Protein 2QJW (pdb70)

Radius of gyration: 26.92 Å; Cα contacts (8 Å, |Δi|>4): 1545; chains: 4; bounding box: 75×63×56 Å

Secondary structure (DSSP, 8-state):
----EEEEE--TT--TTSHHHHHHHHHHHHTT-EEE----HHHHT-GGG-TT--HHHHHHHHHHHHHHHHTTS-EEEEESTHHHHHHHHHHTTS--SEEE--------SPPP---SS-EEEEEETT-SSS-HHHHHHHHHHHT-EEEEESS-TT-TT-HHHHHHHHHHHHHT-/----EEEEE--TTT-TT-HHHHHHHHHHHHHT-EEE----HHHHT-GGG-TT--HHHHHHHHHHHHHHHGGGS-EEEEESTHHHHHHHHHHTTS-EEEEE--------SPPP---SS-EEEEEETT-SSS-HHHHHHHHHHHT-EEEEESS-TT-TT-HHHHHHHHHHHHHT-/--EEEEE--TTT-TT-HHHHHHHHHHHHTT-EEE----HHHHT-GGG-TT--HHHHHHHHHHHHHHHHTTS-EEEEESTHHHHHHHHHTTTS--SEEE--------SPPP---SS-EEEEEETT-SSS-HHHHHHHHHHHT-EEEEESS-TT-TT-HHHHHHHHHHHHHT-/---EEEEE--TTT-TT-HHHHHHHHHHHHHT-EEE----HHHHT-GGG-TT--HHHHHHHHHHHHHHH---EEEESTHHHHHHHHHHTTS--SEEE--------SPPS---SS-EEEEEETT-SSS-HHHHHHHHHHTT-EEEEESS-TT-TT-HHHHHHHHHHHHHH-

Nearest PDB structures (foldseek):
  2qjw-assembly2_C  TM=1.003E+00  e=1.147E-34  Xanthomonas campestris pv. campestris
  2qjw-assembly2_D  TM=9.849E-01  e=3.988E-33  Xanthomonas campestris pv. campestris
  7ecb-assembly1_A  TM=6.207E-01  e=4.373E-05  uncultured bacterium
  7ec8-assembly2_B  TM=6.048E-01  e=5.610E-05  uncultured bacterium
  7qjp-assembly1_A  TM=6.109E-01  e=8.683E-04  Saccharopolyspora flava

Structure (mmCIF, N/CA/C/O backbone):
data_2QJW
#
_entry.id   2QJW
#
_cell.length_a   71.800
_cell.length_b   60.640
_cell.length_c   74.720
_cell.angle_alpha   90.000
_cell.angle_beta   94.570
_cell.angle_gamma   90.000
#
_symmetry.space_group_name_H-M   'P 1 21 1'
#
loop_
_entity.id
_entity.type
_entity.pdbx_description
1 polymer 'Uncharacterized protein XCC1541'
2 non-polymer 'CHLORIDE ION'
3 non-polymer 'L(+)-TARTARIC ACID'
4 non-polymer DI(HYDROXYETHYL)ETHER
5 non-polymer 'HEXAETHYLENE GLYCOL'
6 water water
#
loop_
_atom_site.group_PDB
_atom_site.id
_atom_site.type_symbol
_atom_site.label_atom_id
_atom_site.label_alt_id
_atom_site.label_comp_id
_atom_site.label_asym_id
_atom_site.label_entity_id
_atom_site.label_seq_id
_atom_site.pdbx_PDB_ins_code
_atom_site.Cartn_x
_atom_site.Cartn_y
_atom_site.Cartn_z
_atom_site.occupancy
_atom_site.B_iso_or_equiv
_atom_site.auth_seq_id
_atom_site.auth_comp_id
_atom_site.auth_asym_id
_atom_site.auth_atom_id
_atom_site.pdbx_PDB_model_num
ATOM 1 N N . GLY A 1 1 ? -6.258 5.809 -6.793 1.00 21.54 0 GLY A N 1
ATOM 2 C CA . GLY A 1 1 ? -6.515 5.047 -5.516 1.00 22.65 0 GLY A CA 1
ATOM 3 C C . GLY A 1 1 ? -5.259 4.337 -5.061 1.00 19.93 0 GLY A C 1
ATOM 4 O O . GLY A 1 1 ? -4.159 4.698 -5.467 1.00 23.14 0 GLY A O 1
ATOM 21 N N . SER A 1 3 ? -4.315 1.333 -5.808 1.00 18.39 2 SER A N 1
ATOM 22 C CA . SER A 1 3 ? -3.722 0.609 -6.940 1.00 18.24 2 SER A CA 1
ATOM 23 C C . SER A 1 3 ? -2.834 1.488 -7.770 1.00 17.08 2 SER A C 1
ATOM 24 O O . SER A 1 3 ? -3.182 2.624 -8.057 1.00 16.94 2 SER A O 1
ATOM 27 N N . ARG A 1 4 ? -1.723 0.930 -8.195 1.00 14.73 3 ARG A N 1
ATOM 28 C CA . ARG A 1 4 ? -0.791 1.653 -9.055 1.00 13.97 3 ARG A CA 1
ATOM 29 C C . ARG A 1 4 ? -1.459 2.072 -10.380 1.00 17.47 3 ARG A C 1
ATOM 30 O O . ARG A 1 4 ? -1.019 3.018 -11.025 1.00 17.65 3 ARG A O 1
ATOM 38 N N . GLY A 1 5 ? -2.444 1.317 -10.823 1.00 17.14 4 GLY A N 1
ATOM 39 C CA . GLY A 1 5 ? -3.217 1.753 -11.996 1.00 15.33 4 GLY A CA 1
ATOM 40 C C . GLY A 1 5 ? -3.801 0.644 -12.790 1.00 14.01 4 GLY A C 1
ATOM 41 O O . GLY A 1 5 ? -3.668 -0.505 -12.417 1.00 12.34 4 GLY A O 1
ATOM 42 N N . HIS A 1 6 ? -4.419 1.053 -13.900 1.00 13.54 5 HIS A N 1
ATOM 43 C CA . HIS A 1 6 ? -5.209 0.188 -14.760 1.00 12.57 5 HIS A CA 1
ATOM 44 C C . HIS A 1 6 ? -4.765 0.268 -16.216 1.00 12.90 5 HIS A C 1
ATOM 45 O O . HIS A 1 6 ? -4.533 1.360 -16.728 1.00 14.28 5 HIS A O 1
ATOM 52 N N . CYS A 1 7 ? -4.678 -0.896 -16.857 1.00 11.96 6 CYS A N 1
ATOM 53 C CA . CYS A 1 7 ? -4.336 -0.984 -18.295 1.00 11.26 6 CYS A CA 1
ATOM 54 C C . CYS A 1 7 ? -5.559 -1.368 -19.120 1.00 11.15 6 CYS A C 1
ATOM 55 O O . CYS A 1 7 ? -6.289 -2.282 -18.753 1.00 11.77 6 CYS A O 1
ATOM 58 N N . ILE A 1 8 ? -5.823 -0.596 -20.173 1.00 10.18 7 ILE A N 1
ATOM 59 C CA . ILE A 1 8 ? -6.899 -0.930 -21.125 1.00 11.11 7 ILE A CA 1
ATOM 60 C C . ILE A 1 8 ? -6.212 -1.367 -22.388 1.00 11.45 7 ILE A C 1
ATOM 61 O O . ILE A 1 8 ? -5.436 -0.618 -22.943 1.00 10.42 7 ILE A O 1
ATOM 66 N N . LEU A 1 9 ? -6.429 -2.618 -22.811 1.00 11.45 8 LEU A N 1
ATOM 67 C CA . LEU A 1 9 ? -5.706 -3.284 -23.906 1.00 10.33 8 LEU A CA 1
ATOM 68 C C . LEU A 1 9 ? -6.673 -3.492 -25.061 1.00 12.30 8 LEU A C 1
ATOM 69 O O . LEU A 1 9 ? -7.636 -4.255 -24.907 1.00 11.03 8 LEU A O 1
ATOM 74 N N . ALA A 1 10 ? -6.471 -2.810 -26.198 1.00 9.45 9 ALA A N 1
ATOM 75 C CA . ALA A 1 10 ? -7.424 -2.816 -27.321 1.00 9.11 9 ALA A CA 1
ATOM 76 C C . ALA A 1 10 ? -6.974 -3.663 -28.489 1.00 12.29 9 ALA A C 1
ATOM 77 O O . ALA A 1 10 ? -5.950 -3.382 -29.114 1.00 10.55 9 ALA A O 1
ATOM 79 N N . HIS A 1 11 ? -7.759 -4.684 -28.755 1.00 10.51 10 HIS A N 1
ATOM 80 C CA . HIS A 1 11 ? -7.491 -5.600 -29.853 1.00 11.01 10 HIS A CA 1
ATOM 81 C C . HIS A 1 11 ? -7.638 -4.987 -31.231 1.00 11.51 10 HIS A C 1
ATOM 82 O O . HIS A 1 11 ? -8.293 -3.976 -31.407 1.00 11.91 10 HIS A O 1
ATOM 89 N N . GLY A 1 12 ? -6.974 -5.610 -32.222 1.00 13.77 11 GLY A N 1
ATOM 90 C CA . GLY A 1 12 ? -7.012 -5.141 -33.589 1.00 14.43 11 GLY A CA 1
ATOM 91 C C . GLY A 1 12 ? -8.292 -5.515 -34.327 1.00 15.69 11 GLY A C 1
ATOM 92 O O . GLY A 1 12 ? -9.157 -6.233 -33.808 1.00 13.87 11 GLY A O 1
ATOM 93 N N . PHE A 1 13 ? -8.343 -5.079 -35.575 1.00 14.26 12 PHE A N 1
ATOM 94 C CA . PHE A 1 13 ? -9.495 -5.287 -36.426 1.00 15.70 12 PHE A CA 1
ATOM 95 C C . PHE A 1 13 ? -9.735 -6.769 -36.672 1.00 16.96 12 PHE A C 1
ATOM 96 O O . PHE A 1 13 ? -8.812 -7.534 -36.967 1.00 22.26 12 PHE A O 1
ATOM 104 N N . GLU A 1 14 ? -10.976 -7.195 -36.495 1.00 23.35 13 GLU A N 1
ATOM 105 C CA . GLU A 1 14 ? -11.403 -8.594 -36.694 1.00 28.59 13 GLU A CA 1
ATOM 106 C C . GLU A 1 14 ? -10.673 -9.556 -35.773 1.00 28.89 13 GLU A C 1
ATOM 107 O O . GLU A 1 14 ? -10.606 -10.741 -36.047 1.00 30.71 13 GLU A O 1
ATOM 113 N N . SER A 1 15 ? -10.107 -9.045 -34.684 1.00 24.73 14 SER A N 1
ATOM 114 C CA . SER A 1 15 ? -9.467 -9.875 -33.765 1.00 21.78 14 SER A CA 1
ATOM 115 C C . SER A 1 15 ? -10.544 -9.902 -32.701 1.00 23.65 14 SER A C 1
ATOM 116 O O . SER A 1 15 ? -11.755 -9.807 -32.999 1.00 29.54 14 SER A O 1
ATOM 119 N N . GLY A 1 16 ? -10.191 -10.043 -31.458 1.00 21.47 15 GLY A N 1
ATOM 120 C CA . GLY A 1 16 ? -11.183 -10.006 -30.387 1.00 17.73 15 GLY A CA 1
ATOM 121 C C . GLY A 1 16 ? -10.407 -9.921 -29.106 1.00 15.64 15 GLY A C 1
ATOM 122 O O . GLY A 1 16 ? -9.191 -9.955 -29.120 1.00 15.62 15 GLY A O 1
ATOM 123 N N . PRO A 1 17 ? -11.115 -9.801 -27.981 1.00 14.04 16 PRO A N 1
ATOM 124 C CA . PRO A 1 17 ? -10.432 -9.634 -26.685 1.00 16.36 16 PRO A CA 1
ATOM 125 C C . PRO A 1 17 ? -9.595 -10.833 -26.195 1.00 17.09 16 PRO A C 1
ATOM 126 O O . PRO A 1 17 ? -8.790 -10.685 -25.280 1.00 19.26 16 PRO A O 1
ATOM 130 N N . ASP A 1 18 ? -9.751 -12.001 -26.831 1.00 13.74 17 ASP A N 1
ATOM 131 C CA . ASP A 1 18 ? -8.979 -13.185 -26.461 1.00 18.31 17 ASP A CA 1
ATOM 132 C C . ASP A 1 18 ? -7.832 -13.488 -27.404 1.00 15.89 17 ASP A C 1
ATOM 133 O O . ASP A 1 18 ? -7.192 -14.508 -27.265 1.00 20.08 17 ASP A O 1
ATOM 138 N N . ALA A 1 19 ? -7.553 -12.575 -28.307 1.00 16.45 18 ALA A N 1
ATOM 139 C CA . ALA A 1 19 ? -6.473 -12.693 -29.257 1.00 17.54 18 ALA A CA 1
ATOM 140 C C . ALA A 1 19 ? -5.137 -12.778 -28.514 1.00 20.31 18 ALA A C 1
ATOM 141 O O . ALA A 1 19 ? -4.942 -12.264 -27.384 1.00 17.17 18 ALA A O 1
ATOM 143 N N . LEU A 1 20 ? -4.196 -13.413 -29.179 1.00 22.04 19 LEU A N 1
ATOM 144 C CA . LEU A 1 20 ? -2.895 -13.672 -28.603 1.00 22.51 19 LEU A CA 1
ATOM 145 C C . LEU A 1 20 ? -2.164 -12.470 -28.021 1.00 17.58 19 LEU A C 1
ATOM 146 O O . LEU A 1 20 ? -1.718 -12.528 -26.872 1.00 16.25 19 LEU A O 1
ATOM 148 N N . LYS A 1 21 ? -2.036 -11.384 -28.776 1.00 17.64 20 LYS A N 1
ATOM 149 C CA . LYS A 1 21 ? -1.168 -10.300 -28.288 1.00 17.32 20 LYS A CA 1
ATOM 150 C C . LYS A 1 21 ? -1.794 -9.528 -27.113 1.00 15.51 20 LYS A C 1
ATOM 151 O O . LYS A 1 21 ? -1.088 -9.240 -26.159 1.00 16.03 20 LYS A O 1
ATOM 157 N N . VAL A 1 22 ? -3.090 -9.209 -27.165 1.00 18.02 21 VAL A N 1
ATOM 158 C CA . VAL A 1 22 ? -3.718 -8.529 -26.024 1.00 17.34 21 VAL A CA 1
ATOM 159 C C . VAL A 1 22 ? -3.781 -9.429 -24.797 1.00 16.46 21 VAL A C 1
ATOM 160 O O . VAL A 1 22 ? -3.633 -8.932 -23.696 1.00 15.94 21 VAL A O 1
ATOM 164 N N . THR A 1 23 ? -3.955 -10.751 -24.971 1.00 15.44 22 THR A N 1
ATOM 165 C CA . THR A 1 23 ? -3.963 -11.658 -23.890 1.00 15.26 22 THR A CA 1
ATOM 166 C C . THR A 1 23 ? -2.579 -11.662 -23.241 1.00 15.30 22 THR A C 1
ATOM 167 O O . THR A 1 23 ? -2.441 -11.643 -22.026 1.00 14.84 22 THR A O 1
ATOM 171 N N . ALA A 1 24 ? -1.545 -11.660 -24.040 1.00 13.20 23 ALA A N 1
ATOM 172 C CA . ALA A 1 24 ? -0.179 -11.592 -23.526 1.00 14.69 23 ALA A CA 1
ATOM 173 C C . ALA A 1 24 ? 0.057 -10.314 -22.753 1.00 13.70 23 ALA A C 1
ATOM 174 O O . ALA A 1 24 ? 0.692 -10.333 -21.702 1.00 14.01 23 ALA A O 1
ATOM 176 N N . LEU A 1 25 ? -0.448 -9.202 -23.252 1.00 11.70 24 LEU A N 1
ATOM 177 C CA . LEU A 1 25 ? -0.269 -7.946 -22.548 1.00 11.22 24 LEU A CA 1
ATOM 178 C C . LEU A 1 25 ? -1.052 -7.950 -21.228 1.00 12.82 24 LEU A C 1
ATOM 179 O O . LEU A 1 25 ? -0.585 -7.363 -20.255 1.00 12.34 24 LEU A O 1
ATOM 184 N N . ALA A 1 26 ? -2.209 -8.573 -21.184 1.00 10.37 25 ALA A N 1
ATOM 185 C CA . ALA A 1 26 ? -2.975 -8.711 -19.932 1.00 11.34 25 ALA A CA 1
ATOM 186 C C . ALA A 1 26 ? -2.180 -9.531 -18.910 1.00 12.95 25 ALA A C 1
ATOM 187 O O . ALA A 1 26 ? -2.210 -9.230 -17.712 1.00 12.99 25 ALA A O 1
ATOM 189 N N . GLU A 1 27 ? -1.500 -10.557 -19.346 1.00 12.70 26 GLU A N 1
ATOM 190 C CA . GLU A 1 27 ? -0.675 -11.351 -18.444 1.00 15.70 26 GLU A CA 1
ATOM 191 C C . GLU A 1 27 ? 0.462 -10.478 -17.916 1.00 16.04 26 GLU A C 1
ATOM 192 O O . GLU A 1 27 ? 0.810 -10.575 -16.748 1.00 15.38 26 GLU A O 1
ATOM 195 N N . VAL A 1 28 ? 1.035 -9.583 -18.722 1.00 13.33 27 VAL A N 1
ATOM 196 C CA . VAL A 1 28 ? 2.088 -8.699 -18.225 1.00 11.66 27 VAL A CA 1
ATOM 197 C C . VAL A 1 28 ? 1.515 -7.777 -17.204 1.00 12.00 27 VAL A C 1
ATOM 198 O O . VAL A 1 28 ? 2.102 -7.610 -16.114 1.00 11.74 27 VAL A O 1
ATOM 202 N N . ALA A 1 29 ? 0.389 -7.137 -17.489 1.00 9.77 28 ALA A N 1
ATOM 203 C CA . ALA A 1 29 ? -0.253 -6.242 -16.538 1.00 10.70 28 ALA A CA 1
ATOM 204 C C . ALA A 1 29 ? -0.481 -7.026 -15.231 1.00 12.70 28 ALA A C 1
ATOM 205 O O . ALA A 1 29 ? -0.128 -6.530 -14.158 1.00 13.10 28 ALA A O 1
ATOM 207 N N . GLU A 1 30 ? -1.051 -8.228 -15.333 1.00 13.42 29 GLU A N 1
ATOM 208 C CA . GLU A 1 30 ? -1.281 -9.049 -14.117 1.00 14.42 29 GLU A CA 1
ATOM 209 C C . GLU A 1 30 ? -0.043 -9.268 -13.305 1.00 15.79 29 GLU A C 1
ATOM 210 O O . GLU A 1 30 ? -0.046 -9.042 -12.090 1.00 15.64 29 GLU A O 1
ATOM 216 N N . ARG A 1 31 ? 1.033 -9.687 -13.937 1.00 13.66 30 ARG A N 1
ATOM 217 C CA . ARG A 1 31 ? 2.274 -10.038 -13.259 1.00 15.64 30 ARG A CA 1
ATOM 218 C C . ARG A 1 31 ? 2.983 -8.835 -12.667 1.00 15.94 30 ARG A C 1
ATOM 219 O O . ARG A 1 31 ? 3.805 -8.984 -11.732 1.00 17.66 30 ARG A O 1
ATOM 223 N N A LEU A 1 32 ? 2.709 -7.647 -13.210 0.50 15.42 31 LEU A N 1
ATOM 224 N N B LEU A 1 32 ? 2.708 -7.646 -13.195 0.50 15.06 31 LEU A N 1
ATOM 225 C CA A LEU A 1 32 ? 3.286 -6.385 -12.741 0.50 15.02 31 LEU A CA 1
ATOM 226 C CA B LEU A 1 32 ? 3.308 -6.417 -12.705 0.50 14.47 31 LEU A CA 1
ATOM 227 C C A LEU A 1 32 ? 2.376 -5.616 -11.750 0.50 15.67 31 LEU A C 1
ATOM 228 C C B LEU A 1 32 ? 2.425 -5.672 -11.690 0.50 15.27 31 LEU A C 1
ATOM 229 O O A LEU A 1 32 ? 2.671 -4.498 -11.346 0.50 15.88 31 LEU A O 1
ATOM 230 O O B LEU A 1 32 ? 2.805 -4.628 -11.194 0.50 15.90 31 LEU A O 1
ATOM 239 N N . GLY A 1 33 ? 1.252 -6.204 -11.382 1.00 13.88 32 GLY A N 1
ATOM 240 C CA . GLY A 1 33 ? 0.378 -5.609 -10.386 1.00 15.25 32 GLY A CA 1
ATOM 241 C C . GLY A 1 33 ? -0.570 -4.522 -10.802 1.00 15.01 32 GLY A C 1
ATOM 242 O O . GLY A 1 33 ? -1.153 -3.848 -9.971 1.00 16.08 32 GLY A O 1
ATOM 243 N N . TRP A 1 34 ? -0.763 -4.374 -12.117 1.00 13.16 33 TRP A N 1
ATOM 244 C CA . TRP A 1 34 ? -1.713 -3.469 -12.653 1.00 12.50 33 TRP A CA 1
ATOM 245 C C . TRP A 1 34 ? -3.041 -4.204 -12.857 1.00 12.12 33 TRP A C 1
ATOM 246 O O . TRP A 1 34 ? -3.029 -5.421 -13.167 1.00 14.97 33 TRP A O 1
ATOM 257 N N . THR A 1 35 ? -4.162 -3.511 -12.707 1.00 12.45 34 THR A N 1
ATOM 258 C CA . THR A 1 35 ? -5.404 -4.120 -13.099 1.00 12.42 34 THR A CA 1
ATOM 259 C C . THR A 1 35 ? -5.505 -3.948 -14.649 1.00 12.34 34 THR A C 1
ATOM 260 O O . THR A 1 35 ? -4.767 -3.179 -15.248 1.00 13.08 34 THR A O 1
ATOM 264 N N . HIS A 1 36 ? -6.419 -4.658 -15.265 1.00 12.33 35 HIS A N 1
ATOM 265 C CA . HIS A 1 36 ? -6.485 -4.666 -16.739 1.00 11.42 35 HIS A CA 1
ATOM 266 C C . HIS A 1 36 ? -7.818 -5.120 -17.247 1.00 12.60 35 HIS A C 1
ATOM 267 O O . HIS A 1 36 ? -8.557 -5.834 -16.552 1.00 13.35 35 HIS A O 1
ATOM 274 N N . GLU A 1 37 ? -8.130 -4.671 -18.465 1.00 11.39 36 GLU A N 1
ATOM 275 C CA . GLU A 1 37 ? -9.317 -5.107 -19.168 1.00 12.52 36 GLU A CA 1
ATOM 276 C C . GLU A 1 37 ? -9.048 -5.073 -20.664 1.00 12.90 36 GLU A C 1
ATOM 277 O O . GLU A 1 37 ? -8.253 -4.293 -21.135 1.00 12.06 36 GLU A O 1
ATOM 283 N N . ARG A 1 38 ? -9.757 -5.949 -21.393 1.00 12.73 37 ARG A N 1
ATOM 284 C CA . ARG A 1 38 ? -9.664 -6.098 -22.835 1.00 10.83 37 ARG A CA 1
ATOM 285 C C . ARG A 1 38 ? -11.069 -5.916 -23.415 1.00 12.43 37 ARG A C 1
ATOM 286 O O . ARG A 1 38 ? -11.857 -6.894 -23.439 1.00 12.02 37 ARG A O 1
ATOM 294 N N . PRO A 1 39 ? -11.410 -4.682 -23.790 1.00 11.17 38 PRO A N 1
ATOM 295 C CA . PRO A 1 39 ? -12.775 -4.478 -24.279 1.00 10.68 38 PRO A CA 1
ATOM 296 C C . PRO A 1 39 ? -13.033 -5.227 -25.602 1.00 10.52 38 PRO A C 1
ATOM 297 O O . PRO A 1 39 ? -12.126 -5.398 -26.397 1.00 12.69 38 PRO A O 1
ATOM 301 N N . ASP A 1 40 ? -14.273 -5.580 -25.813 1.00 11.17 39 ASP A N 1
ATOM 302 C CA . ASP A 1 40 ? -14.673 -6.287 -27.030 1.00 12.18 39 ASP A CA 1
ATOM 303 C C . ASP A 1 40 ? -15.212 -5.284 -28.007 1.00 15.10 39 ASP A C 1
ATOM 304 O O . ASP A 1 40 ? -16.197 -4.584 -27.758 1.00 14.93 39 ASP A O 1
ATOM 309 N N . PHE A 1 41 ? -14.531 -5.153 -29.138 1.00 13.23 40 PHE A N 1
ATOM 310 C CA . PHE A 1 41 ? -14.957 -4.284 -30.195 1.00 11.10 40 PHE A CA 1
ATOM 311 C C . PHE A 1 41 ? -15.454 -5.069 -31.431 1.00 11.45 40 PHE A C 1
ATOM 312 O O . PHE A 1 41 ? -15.581 -4.445 -32.503 1.00 15.08 40 PHE A O 1
ATOM 320 N N . THR A 1 42 ? -15.717 -6.344 -31.298 1.00 12.71 41 THR A N 1
ATOM 321 C CA . THR A 1 42 ? -16.002 -7.174 -32.465 1.00 14.19 41 THR A CA 1
ATOM 322 C C . THR A 1 42 ? -17.294 -6.735 -33.165 1.00 15.11 41 THR A C 1
ATOM 323 O O . THR A 1 42 ? -17.391 -6.842 -34.382 1.00 16.94 41 THR A O 1
ATOM 327 N N . ASP A 1 43 ? -18.264 -6.211 -32.428 1.00 14.53 42 ASP A N 1
ATOM 328 C CA . ASP A 1 43 ? -19.513 -5.753 -33.058 1.00 14.24 42 ASP A CA 1
ATOM 329 C C . ASP A 1 43 ? -19.270 -4.595 -33.961 1.00 18.67 42 ASP A C 1
ATOM 330 O O . ASP A 1 43 ? -19.816 -4.511 -35.054 1.00 17.38 42 ASP A O 1
ATOM 335 N N . LEU A 1 44 ? -18.410 -3.695 -33.525 1.00 14.91 43 LEU A N 1
ATOM 336 C CA . LEU A 1 44 ? -18.102 -2.472 -34.237 1.00 14.20 43 LEU A CA 1
ATOM 337 C C . LEU A 1 44 ? -17.318 -2.779 -35.493 1.00 16.06 43 LEU A C 1
ATOM 338 O O . LEU A 1 44 ? -17.594 -2.250 -36.602 1.00 15.96 43 LEU A O 1
ATOM 343 N N . ASP A 1 45 ? -16.393 -3.687 -35.359 1.00 17.13 44 ASP A N 1
ATOM 344 C CA . ASP A 1 45 ? -15.525 -4.048 -36.516 1.00 17.16 44 ASP A CA 1
ATOM 345 C C . ASP A 1 45 ? -16.320 -4.674 -37.656 1.00 20.70 44 ASP A C 1
ATOM 346 O O . ASP A 1 45 ? -15.966 -4.449 -38.838 1.00 18.28 44 ASP A O 1
ATOM 351 N N . ALA A 1 46 ? -17.388 -5.400 -37.300 1.00 19.93 45 ALA A N 1
ATOM 352 C CA . ALA A 1 46 ? -18.279 -6.039 -38.271 1.00 19.42 45 ALA A CA 1
ATOM 353 C C . ALA A 1 46 ? -19.179 -5.036 -38.999 1.00 18.65 45 ALA A C 1
ATOM 354 O O . ALA A 1 46 ? -19.822 -5.422 -39.976 1.00 27.84 45 ALA A O 1
ATOM 356 N N . ARG A 1 47 ? -19.174 -3.770 -38.655 1.00 19.69 46 ARG A N 1
ATOM 357 C CA . ARG A 1 47 ? -20.074 -2.803 -39.305 1.00 18.38 46 ARG A CA 1
ATOM 358 C C . ARG A 1 47 ? -19.458 -2.112 -40.549 1.00 15.99 46 ARG A C 1
ATOM 359 O O . ARG A 1 47 ? -19.195 -0.914 -40.610 1.00 20.22 46 ARG A O 1
ATOM 367 N N . ARG A 1 48 ? -19.350 -2.922 -41.547 1.00 20.54 47 ARG A N 1
ATOM 368 C CA . ARG A 1 48 ? -18.875 -2.513 -42.900 1.00 24.30 47 ARG A CA 1
ATOM 369 C C . ARG A 1 48 ? -19.566 -1.326 -43.540 1.00 24.41 47 ARG A C 1
ATOM 370 O O . ARG A 1 48 ? -18.945 -0.594 -44.331 1.00 25.88 47 ARG A O 1
ATOM 373 N N . ASP A 1 49 ? -20.835 -1.140 -43.184 1.00 19.35 48 ASP A N 1
ATOM 374 C CA . ASP A 1 49 ? -21.640 -0.030 -43.642 1.00 25.15 48 ASP A CA 1
ATOM 375 C C . ASP A 1 49 ? -21.058 1.278 -43.201 1.00 22.18 48 ASP A C 1
ATOM 376 O O . ASP A 1 49 ? -21.346 2.304 -43.813 1.00 25.36 48 ASP A O 1
ATOM 381 N N . LEU A 1 50 ? -20.244 1.256 -42.141 1.00 23.61 49 LEU A N 1
ATOM 382 C CA . LEU A 1 50 ? -19.667 2.502 -41.654 1.00 20.83 49 LEU A CA 1
ATOM 383 C C . LEU A 1 50 ? -18.210 2.710 -42.063 1.00 20.37 49 LEU A C 1
ATOM 384 O O . LEU A 1 50 ? -17.576 3.701 -41.668 1.00 21.13 49 LEU A O 1
ATOM 389 N N . GLY A 1 51 ? -17.704 1.839 -42.924 1.00 20.28 50 GLY A N 1
ATOM 390 C CA . GLY A 1 51 ? -16.347 1.968 -43.389 1.00 21.79 50 GLY A CA 1
ATOM 391 C C . GLY A 1 51 ? -15.687 0.616 -43.524 1.00 20.29 50 GLY A C 1
ATOM 392 O O . GLY A 1 51 ? -16.121 -0.381 -42.950 1.00 20.81 50 GLY A O 1
ATOM 393 N N . GLN A 1 52 ? -14.568 0.595 -44.250 1.00 21.11 51 GLN A N 1
ATOM 394 C CA . GLN A 1 52 ? -13.841 -0.661 -44.459 1.00 21.92 51 GLN A CA 1
ATOM 395 C C . GLN A 1 52 ? -13.222 -1.256 -43.164 1.00 19.90 51 GLN A C 1
ATOM 396 O O . GLN A 1 52 ? -12.928 -2.430 -43.137 1.00 18.99 51 GLN A O 1
ATOM 402 N N . LEU A 1 53 ? -13.036 -0.449 -42.134 1.00 19.15 52 LEU A N 1
ATOM 403 C CA . LEU A 1 53 ? -12.568 -0.975 -40.823 1.00 17.91 52 LEU A CA 1
ATOM 404 C C . LEU A 1 53 ? -13.698 -0.918 -39.787 1.00 19.92 52 LEU A C 1
ATOM 405 O O . LEU A 1 53 ? -13.445 -0.833 -38.608 1.00 18.12 52 LEU A O 1
ATOM 410 N N . GLY A 1 54 ? -14.925 -0.885 -40.262 1.00 16.05 53 GLY A N 1
ATOM 411 C CA . GLY A 1 54 ? -16.095 -0.843 -39.400 1.00 14.15 53 GLY A CA 1
ATOM 412 C C . GLY A 1 54 ? -16.350 0.509 -38.829 1.00 14.22 53 GLY A C 1
ATOM 413 O O . GLY A 1 54 ? -15.943 1.565 -39.352 1.00 17.87 53 GLY A O 1
ATOM 414 N N . ASP A 1 55 ? -17.027 0.460 -37.656 1.00 14.10 54 ASP A N 1
ATOM 415 C CA . ASP A 1 55 ? -17.434 1.642 -36.961 1.00 15.98 54 ASP A CA 1
ATOM 416 C C . ASP A 1 55 ? -16.303 2.168 -36.100 1.00 16.57 54 ASP A C 1
ATOM 417 O O . ASP A 1 55 ? -16.307 2.010 -34.844 1.00 14.66 54 ASP A O 1
ATOM 422 N N . VAL A 1 56 ? -15.325 2.789 -36.744 1.00 16.91 55 VAL A N 1
ATOM 423 C CA . VAL A 1 56 ? -14.151 3.284 -36.016 1.00 15.20 55 VAL A CA 1
ATOM 424 C C . VAL A 1 56 ? -14.521 4.394 -35.067 1.00 18.94 55 VAL A C 1
ATOM 425 O O . VAL A 1 56 ? -13.989 4.458 -33.999 1.00 15.52 55 VAL A O 1
ATOM 429 N N A ARG A 1 57 ? -15.416 5.297 -35.473 0.50 18.32 56 ARG A N 1
ATOM 430 N N B ARG A 1 57 ? -15.405 5.319 -35.450 0.50 17.09 56 ARG A N 1
ATOM 431 C CA A ARG A 1 57 ? -15.899 6.311 -34.556 0.50 17.89 56 ARG A CA 1
ATOM 432 C CA B ARG A 1 57 ? -15.818 6.338 -34.489 0.50 16.02 56 ARG A CA 1
ATOM 433 C C A ARG A 1 57 ? -16.471 5.644 -33.300 0.50 15.72 56 ARG A C 1
ATOM 434 C C B ARG A 1 57 ? -16.490 5.658 -33.273 0.50 14.44 56 ARG A C 1
ATOM 435 O O A ARG A 1 57 ? -16.217 6.099 -32.192 0.50 17.79 56 ARG A O 1
ATOM 436 O O B ARG A 1 57 ? -16.307 6.114 -32.150 0.50 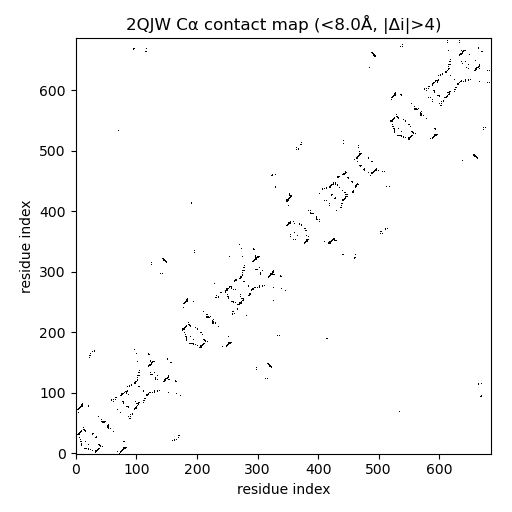17.52 56 ARG A O 1
ATOM 441 N N . GLY A 1 58 ? -17.200 4.555 -33.505 1.00 14.37 57 GLY A N 1
ATOM 442 C CA . GLY A 1 58 ? -17.816 3.779 -32.403 1.00 15.58 57 GLY A CA 1
ATOM 443 C C . GLY A 1 58 ? -16.758 3.173 -31.503 1.00 15.43 57 GLY A C 1
ATOM 444 O O . GLY A 1 58 ? -16.884 3.155 -30.283 1.00 13.25 57 GLY A O 1
ATOM 445 N N . ARG A 1 59 ? -15.684 2.701 -32.126 1.00 13.67 58 ARG A N 1
ATOM 446 C CA . ARG A 1 59 ? -14.547 2.167 -31.383 1.00 12.85 58 ARG A CA 1
ATOM 447 C C . ARG A 1 59 ? -13.920 3.220 -30.544 1.00 13.19 58 ARG A C 1
ATOM 448 O O . ARG A 1 59 ? -13.645 3.023 -29.369 1.00 14.20 58 ARG A O 1
ATOM 456 N N . LEU A 1 60 ? -13.697 4.395 -31.131 1.00 12.87 59 LEU A N 1
ATOM 457 C CA . LEU A 1 60 ? -13.141 5.503 -30.411 1.00 12.91 59 LEU A CA 1
ATOM 458 C C . LEU A 1 60 ? -14.024 5.899 -29.221 1.00 13.24 59 LEU A C 1
ATOM 459 O O . LEU A 1 60 ? -13.523 6.169 -28.126 1.00 16.56 59 LEU A O 1
ATOM 464 N N . GLN A 1 61 ? -15.329 5.995 -29.461 1.00 15.83 60 GLN A N 1
ATOM 465 C CA . GLN A 1 61 ? -16.258 6.407 -28.384 1.00 13.84 60 GLN A CA 1
ATOM 466 C C . GLN A 1 61 ? -16.314 5.367 -27.289 1.00 12.54 60 GLN A C 1
ATOM 467 O O . GLN A 1 61 ? -16.293 5.742 -26.110 1.00 14.30 60 GLN A O 1
ATOM 473 N N . ARG A 1 62 ? -16.315 4.092 -27.644 1.00 13.91 61 ARG A N 1
ATOM 474 C CA . ARG A 1 62 ? -16.401 3.057 -26.623 1.00 13.93 61 ARG A CA 1
ATOM 475 C C . ARG A 1 62 ? -15.137 3.086 -25.747 1.00 14.49 61 ARG A C 1
ATOM 476 O O . ARG A 1 62 ? -15.218 3.009 -24.502 1.00 12.58 61 ARG A O 1
ATOM 484 N N . LEU A 1 63 ? -13.960 3.117 -26.373 1.00 12.60 62 LEU A N 1
ATOM 485 C CA . LEU A 1 63 ? -12.727 3.201 -25.599 1.00 11.41 62 LEU A CA 1
ATOM 486 C C . LEU A 1 63 ? -12.653 4.462 -24.761 1.00 12.26 62 LEU A C 1
ATOM 487 O O . LEU A 1 63 ? -12.194 4.401 -23.640 1.00 13.42 62 LEU A O 1
ATOM 492 N N . LEU A 1 64 ? -13.085 5.628 -25.300 1.00 12.65 63 LEU A N 1
ATOM 493 C CA . LEU A 1 64 ? -13.070 6.867 -24.561 1.00 15.37 63 LEU A CA 1
ATOM 494 C C . LEU A 1 64 ? -13.880 6.713 -23.252 1.00 12.55 63 LEU A C 1
ATOM 495 O O . LEU A 1 64 ? -13.423 7.106 -22.178 1.00 14.58 63 LEU A O 1
ATOM 500 N N A GLU A 1 65 ? -15.043 6.092 -23.368 0.50 12.34 64 GLU A N 1
ATOM 501 N N B GLU A 1 65 ? -15.092 6.155 -23.348 0.50 16.09 64 GLU A N 1
ATOM 502 C CA A GLU A 1 65 ? -15.919 5.943 -22.212 0.50 12.99 64 GLU A CA 1
ATOM 503 C CA B GLU A 1 65 ? -15.921 6.002 -22.120 0.50 17.99 64 GLU A CA 1
ATOM 504 C C A GLU A 1 65 ? -15.285 5.059 -21.155 0.50 13.14 64 GLU A C 1
ATOM 505 C C B GLU A 1 65 ? -15.233 5.078 -21.121 0.50 15.79 64 GLU A C 1
ATOM 506 O O A GLU A 1 65 ? -15.322 5.363 -19.953 0.50 15.08 64 GLU A O 1
ATOM 507 O O B GLU A 1 65 ? -15.171 5.389 -19.919 0.50 14.61 64 GLU A O 1
ATOM 518 N N . ILE A 1 66 ? -14.677 3.958 -21.595 1.00 13.86 65 ILE A N 1
ATOM 519 C CA . ILE A 1 66 ? -14.007 3.059 -20.708 1.00 13.22 65 ILE A CA 1
ATOM 520 C C . ILE A 1 66 ? -12.778 3.685 -20.032 1.00 13.27 65 ILE A C 1
ATOM 521 O O . ILE A 1 66 ? -12.506 3.514 -18.814 1.00 13.16 65 ILE A O 1
ATOM 526 N N . ALA A 1 67 ? -12.001 4.442 -20.812 1.00 11.97 66 ALA A N 1
ATOM 527 C CA . ALA A 1 67 ? -10.828 5.093 -20.226 1.00 11.34 66 ALA A CA 1
ATOM 528 C C . ALA A 1 67 ? -11.194 6.170 -19.249 1.00 12.71 66 ALA A C 1
ATOM 529 O O . ALA A 1 67 ? -10.566 6.282 -18.186 1.00 13.77 66 ALA A O 1
ATOM 531 N N . ARG A 1 68 ? -12.183 6.980 -19.607 1.00 14.07 67 ARG A N 1
ATOM 532 C CA . ARG A 1 68 ? -12.644 8.051 -18.728 1.00 17.08 67 ARG A CA 1
ATOM 533 C C . ARG A 1 68 ? -13.056 7.468 -17.394 1.00 18.54 67 ARG A C 1
ATOM 534 O O . ARG A 1 68 ? -12.604 7.963 -16.341 1.00 18.54 67 ARG A O 1
ATOM 542 N N . ALA A 1 69 ? -13.859 6.402 -17.416 1.00 15.48 68 ALA A N 1
ATOM 543 C CA . ALA A 1 69 ? -14.275 5.754 -16.184 1.00 17.55 68 ALA A CA 1
ATOM 544 C C . ALA A 1 69 ? -13.083 5.327 -15.334 1.00 17.37 68 ALA A C 1
ATOM 545 O O . ALA A 1 69 ? -13.052 5.464 -14.100 1.00 16.73 68 ALA A O 1
ATOM 547 N N . ALA A 1 70 ? -12.087 4.759 -15.998 1.00 13.98 69 ALA A N 1
ATOM 548 C CA . ALA A 1 70 ? -10.925 4.299 -15.332 1.00 13.19 69 ALA A CA 1
ATOM 549 C C . ALA A 1 70 ? -10.114 5.442 -14.704 1.00 12.88 69 ALA A C 1
ATOM 550 O O . ALA A 1 70 ? -9.564 5.292 -13.624 1.00 13.86 69 ALA A O 1
ATOM 552 N N . THR A 1 71 ? -10.043 6.567 -15.393 1.00 12.08 70 THR A N 1
ATOM 553 C CA . THR A 1 71 ? -9.253 7.707 -14.877 1.00 13.55 70 THR A CA 1
ATOM 554 C C . THR A 1 71 ? -9.949 8.300 -13.666 1.00 12.57 70 THR A C 1
ATOM 555 O O . THR A 1 71 ? -9.300 9.013 -12.928 1.00 14.22 70 THR A O 1
ATOM 559 N N . GLU A 1 72 ? -11.226 7.985 -13.433 1.00 12.62 71 GLU A N 1
ATOM 560 C CA . GLU A 1 72 ? -11.922 8.474 -12.212 1.00 16.22 71 GLU A CA 1
ATOM 561 C C . GLU A 1 72 ? -11.616 7.599 -11.017 1.00 16.15 71 GLU A C 1
ATOM 562 O O . GLU A 1 72 ? -12.109 7.858 -9.899 1.00 15.36 71 GLU A O 1
ATOM 568 N N . LYS A 1 73 ? -10.797 6.572 -11.178 1.00 12.76 72 LYS A N 1
ATOM 569 C CA . LYS A 1 73 ? -10.346 5.677 -10.142 1.00 13.04 72 LYS A CA 1
ATOM 570 C C . LYS A 1 73 ? -8.829 5.723 -9.937 1.00 14.04 72 LYS A C 1
ATOM 571 O O . LYS A 1 73 ? -8.344 5.389 -8.855 1.00 16.88 72 LYS A O 1
ATOM 575 N N . GLY A 1 74 ? -8.067 6.189 -10.928 1.00 12.04 73 GLY A N 1
ATOM 576 C CA . GLY A 1 74 ? -6.629 6.161 -10.817 1.00 13.06 73 GLY A CA 1
ATOM 577 C C . GLY A 1 74 ? -5.949 6.212 -12.180 1.00 10.33 73 GLY A C 1
ATOM 578 O O . GLY A 1 74 ? -6.638 6.444 -13.174 1.00 11.79 73 GLY A O 1
ATOM 579 N N . PRO A 1 75 ? -4.642 6.040 -12.225 1.00 9.92 74 PRO A N 1
ATOM 580 C CA . PRO A 1 75 ? -3.931 6.157 -13.502 1.00 11.59 74 PRO A CA 1
ATOM 581 C C . PRO A 1 75 ? -4.364 5.062 -14.476 1.00 11.27 74 PRO A C 1
ATOM 582 O O . PRO A 1 75 ? -4.728 3.939 -14.092 1.00 12.66 74 PRO A O 1
ATOM 586 N N . VAL A 1 76 ? -4.269 5.442 -15.750 1.00 10.46 75 VAL A N 1
ATOM 587 C CA . VAL A 1 76 ? -4.619 4.543 -16.867 1.00 10.13 75 VAL A CA 1
ATOM 588 C C . VAL A 1 76 ? -3.508 4.536 -17.900 1.00 9.72 75 VAL A C 1
ATOM 589 O O . VAL A 1 76 ? -3.063 5.581 -18.365 1.00 11.46 75 VAL A O 1
ATOM 593 N N . VAL A 1 77 ? -3.134 3.318 -18.295 1.00 10.83 76 VAL A N 1
ATOM 594 C CA . VAL A 1 77 ? -2.263 3.051 -19.440 1.00 9.52 76 VAL A CA 1
ATOM 595 C C . VAL A 1 77 ? -3.113 2.458 -20.562 1.00 9.24 76 VAL A C 1
ATOM 596 O O . VAL A 1 77 ? -3.901 1.513 -20.314 1.00 11.15 76 VAL A O 1
ATOM 600 N N . LEU A 1 78 ? -2.983 3.029 -21.777 1.00 9.59 77 LEU A N 1
ATOM 601 C CA . LEU A 1 78 ? -3.700 2.502 -22.948 1.00 9.39 77 LEU A CA 1
ATOM 602 C C . LEU A 1 78 ? -2.718 1.793 -23.832 1.00 10.14 77 LEU A C 1
ATOM 603 O O . LEU A 1 78 ? -1.587 2.227 -24.042 1.00 9.79 77 LEU A O 1
ATOM 608 N N . ALA A 1 79 ? -3.133 0.628 -24.338 1.00 10.06 78 ALA A N 1
ATOM 609 C CA . ALA A 1 79 ? -2.271 -0.176 -25.213 1.00 9.32 78 ALA A CA 1
ATOM 610 C C . ALA A 1 79 ? -3.110 -0.777 -26.255 1.00 10.04 78 ALA A C 1
ATOM 611 O O . ALA A 1 79 ? -4.329 -0.944 -26.081 1.00 10.85 78 ALA A O 1
ATOM 613 N N . GLY A 1 80 ? -2.494 -1.171 -27.349 1.00 10.90 79 GLY A N 1
ATOM 614 C CA . GLY A 1 80 ? -3.237 -1.852 -28.384 1.00 12.91 79 GLY A CA 1
ATOM 615 C C . GLY A 1 80 ? -2.367 -2.497 -29.419 1.00 11.35 79 GLY A C 1
ATOM 616 O O . GLY A 1 80 ? -1.144 -2.443 -29.364 1.00 10.25 79 GLY A O 1
ATOM 617 N N . SER A 1 81 ? -3.063 -3.103 -30.384 1.00 10.27 80 SER A N 1
ATOM 618 C CA . SER A 1 81 ? -2.451 -3.647 -31.591 1.00 11.90 80 SER A CA 1
ATOM 619 C C . SER A 1 81 ? -3.195 -3.098 -32.811 1.00 11.95 80 SER A C 1
ATOM 620 O O . SER A 1 81 ? -4.414 -3.149 -32.818 1.00 11.59 80 SER A O 1
ATOM 623 N N . SER A 1 82 ? -2.453 -2.574 -33.795 1.00 11.36 81 SER A N 1
ATOM 624 C CA . SER A 1 82 ? -3.012 -2.139 -35.108 1.00 11.53 81 SER A CA 1
ATOM 625 C C . SER A 1 82 ? -4.194 -1.173 -34.892 1.00 11.41 81 SER A C 1
ATOM 626 O O . SER A 1 82 ? -3.993 -0.109 -34.313 1.00 11.29 81 SER A O 1
ATOM 629 N N . LEU A 1 83 ? -5.409 -1.509 -35.358 1.00 12.68 82 LEU A N 1
ATOM 630 C CA . LEU A 1 83 ? -6.539 -0.598 -35.157 1.00 12.62 82 LEU A CA 1
ATOM 631 C C . LEU A 1 83 ? -6.695 -0.226 -33.680 1.00 11.06 82 LEU A C 1
ATOM 632 O O . LEU A 1 83 ? -7.064 0.895 -33.358 1.00 12.02 82 LEU A O 1
ATOM 637 N N . GLY A 1 84 ? -6.398 -1.201 -32.812 1.00 10.15 83 GLY A N 1
ATOM 638 C CA . GLY A 1 84 ? -6.437 -0.962 -31.360 1.00 10.96 83 GLY A CA 1
ATOM 639 C C . GLY A 1 84 ? -5.440 0.062 -30.929 1.00 10.99 83 GLY A C 1
ATOM 640 O O . GLY A 1 84 ? -5.706 0.851 -30.011 1.00 10.07 83 GLY A O 1
ATOM 641 N N . SER A 1 85 ? -4.258 0.078 -31.574 1.00 10.35 84 SER A N 1
ATOM 642 C CA . SER A 1 85 ? -3.294 1.120 -31.292 1.00 9.01 84 SER A CA 1
ATOM 643 C C . SER A 1 85 ? -3.753 2.498 -31.738 1.00 8.97 84 SER A C 1
ATOM 644 O O . SER A 1 85 ? -3.513 3.472 -31.039 1.00 11.52 84 SER A O 1
ATOM 647 N N . TYR A 1 86 ? -4.360 2.533 -32.920 1.00 10.50 85 TYR A N 1
ATOM 648 C CA . TYR A 1 86 ? -4.863 3.775 -33.455 1.00 11.09 85 TYR A CA 1
ATOM 649 C C . TYR A 1 86 ? -5.861 4.358 -32.459 1.00 10.58 85 TYR A C 1
ATOM 650 O O . TYR A 1 86 ? -5.743 5.514 -32.098 1.00 11.52 85 TYR A O 1
ATOM 659 N N . ILE A 1 87 ? -6.803 3.570 -31.973 1.00 11.00 86 ILE A N 1
ATOM 660 C CA . ILE A 1 87 ? -7.798 4.211 -31.085 1.00 11.26 86 ILE A CA 1
ATOM 661 C C . ILE A 1 87 ? -7.227 4.552 -29.692 1.00 11.16 86 ILE A C 1
ATOM 662 O O . ILE A 1 87 ? -7.618 5.536 -29.073 1.00 11.58 86 ILE A O 1
ATOM 667 N N . ALA A 1 88 ? -6.255 3.769 -29.214 1.00 11.58 87 ALA A N 1
ATOM 668 C CA . ALA A 1 88 ? -5.611 4.068 -27.939 1.00 11.41 87 ALA A CA 1
ATOM 669 C C . ALA A 1 88 ? -4.933 5.400 -28.039 1.00 11.96 87 ALA A C 1
ATOM 670 O O . ALA A 1 88 ? -5.040 6.265 -27.187 1.00 10.69 87 ALA A O 1
ATOM 672 N N . ALA A 1 89 ? -4.194 5.612 -29.125 1.00 10.00 88 ALA A N 1
ATOM 673 C CA . ALA A 1 89 ? -3.525 6.869 -29.328 1.00 11.27 88 ALA A CA 1
ATOM 674 C C . ALA A 1 89 ? -4.491 8.052 -29.418 1.00 10.43 88 ALA A C 1
ATOM 675 O O . ALA A 1 89 ? -4.304 9.031 -28.742 1.00 10.61 88 ALA A O 1
ATOM 677 N N . GLN A 1 90 ? -5.540 7.918 -30.177 1.00 12.15 89 GLN A N 1
ATOM 678 C CA . GLN A 1 90 ? -6.505 9.011 -30.329 1.00 12.82 89 GLN A CA 1
ATOM 679 C C . GLN A 1 90 ? -7.188 9.320 -28.970 1.00 12.04 89 GLN A C 1
ATOM 680 O O . GLN A 1 90 ? -7.328 10.499 -28.619 1.00 14.35 89 GLN A O 1
ATOM 686 N N . VAL A 1 91 ? -7.508 8.265 -28.217 1.00 12.57 90 VAL A N 1
ATOM 687 C CA . VAL A 1 91 ? -8.174 8.444 -26.931 1.00 13.77 90 VAL A CA 1
ATOM 688 C C . VAL A 1 91 ? -7.266 9.119 -25.937 1.00 14.11 90 VAL A C 1
ATOM 689 O O . VAL A 1 91 ? -7.746 9.880 -25.096 1.00 15.87 90 VAL A O 1
ATOM 693 N N . SER A 1 92 ? -5.931 8.931 -26.019 1.00 12.99 91 SER A N 1
ATOM 694 C CA . SER A 1 92 ? -5.041 9.600 -25.087 1.00 13.95 91 SER A CA 1
ATOM 695 C C . SER A 1 92 ? -5.118 11.136 -25.173 1.00 14.83 91 SER A C 1
ATOM 696 O O . SER A 1 92 ? -4.732 11.797 -24.232 1.00 17.50 91 SER A O 1
ATOM 699 N N . LEU A 1 93 ? -5.578 11.634 -26.319 1.00 16.30 92 LEU A N 1
ATOM 700 C CA . LEU A 1 93 ? -5.783 13.047 -26.633 1.00 19.48 92 LEU A CA 1
ATOM 701 C C . LEU A 1 93 ? -6.997 13.613 -25.901 1.00 22.64 92 LEU A C 1
ATOM 702 O O . LEU A 1 93 ? -7.091 14.847 -25.778 1.00 24.67 92 LEU A O 1
ATOM 707 N N . GLN A 1 94 ? -7.857 12.725 -25.392 1.00 18.07 93 GLN A N 1
ATOM 708 C CA . GLN A 1 94 ? -9.131 13.098 -24.760 1.00 17.33 93 GLN A CA 1
ATOM 709 C C . GLN A 1 94 ? -9.307 12.787 -23.290 1.00 17.59 93 GLN A C 1
ATOM 710 O O . GLN A 1 94 ? -10.280 13.260 -22.696 1.00 19.24 93 GLN A O 1
ATOM 716 N N A VAL A 1 95 ? -8.414 11.979 -22.718 0.50 16.04 94 VAL A N 1
ATOM 717 N N B VAL A 1 95 ? -8.426 11.989 -22.696 0.50 16.09 94 VAL A N 1
ATOM 718 C CA A VAL A 1 95 ? -8.437 11.590 -21.338 0.50 14.82 94 VAL A CA 1
ATOM 719 C CA B VAL A 1 95 ? -8.488 11.600 -21.314 0.50 15.50 94 VAL A CA 1
ATOM 720 C C A VAL A 1 95 ? -7.006 11.699 -20.769 0.50 15.08 94 VAL A C 1
ATOM 721 C C B VAL A 1 95 ? -7.067 11.597 -20.759 0.50 15.51 94 VAL A C 1
ATOM 722 O O A VAL A 1 95 ? -6.045 11.569 -21.511 0.50 15.10 94 VAL A O 1
ATOM 723 O O B VAL A 1 95 ? -6.178 11.198 -21.500 0.50 15.00 94 VAL A O 1
ATOM 730 N N . PRO A 1 96 ? -6.836 11.978 -19.480 1.00 13.73 95 PRO A N 1
ATOM 731 C CA . PRO A 1 96 ? -5.431 12.005 -18.997 1.00 14.73 95 PRO A CA 1
ATOM 732 C C . PRO A 1 96 ? -4.911 10.567 -18.962 1.00 14.34 95 PRO A C 1
ATOM 733 O O . PRO A 1 96 ? -5.455 9.714 -18.259 1.00 15.65 95 PRO A O 1
ATOM 737 N N . THR A 1 97 ? -3.858 10.341 -19.734 1.00 15.25 96 THR A N 1
ATOM 738 C CA . THR A 1 97 ? -3.290 9.024 -19.955 1.00 12.28 96 THR A CA 1
ATOM 739 C C . THR A 1 97 ? -1.885 9.019 -19.423 1.00 12.43 96 THR A C 1
ATOM 740 O O . THR A 1 97 ? -1.131 9.934 -19.676 1.00 12.84 96 THR A O 1
ATOM 744 N N . ARG A 1 98 ? -1.548 7.988 -18.646 1.00 10.89 97 ARG A N 1
ATOM 745 C CA . ARG A 1 98 ? -0.269 7.870 -18.012 1.00 10.84 97 ARG A CA 1
ATOM 746 C C . ARG A 1 98 ? 0.862 7.568 -19.004 1.00 10.93 97 ARG A C 1
ATOM 747 O O . ARG A 1 98 ? 1.966 8.052 -18.895 1.00 9.69 97 ARG A O 1
ATOM 755 N N . ALA A 1 99 ? 0.533 6.684 -19.942 1.00 10.03 98 ALA A N 1
ATOM 756 C CA . ALA A 1 99 ? 1.510 6.175 -20.947 1.00 9.71 98 ALA A CA 1
ATOM 757 C C . ALA A 1 99 ? 0.753 5.390 -21.991 1.00 9.39 98 ALA A C 1
ATOM 758 O O . ALA A 1 99 ? -0.394 5.004 -21.782 1.00 8.50 98 ALA A O 1
ATOM 760 N N A LEU A 1 100 ? 1.435 5.169 -23.114 0.50 9.68 99 LEU A N 1
ATOM 761 N N B LEU A 1 100 ? 1.399 5.227 -23.151 0.50 9.21 99 LEU A N 1
ATOM 762 C CA A LEU A 1 100 ? 0.841 4.559 -24.291 0.50 9.49 99 LEU A CA 1
ATOM 763 C CA B LEU A 1 100 ? 0.833 4.485 -24.278 0.50 8.44 99 LEU A CA 1
ATOM 764 C C A LEU A 1 100 ? 1.753 3.493 -24.884 0.50 9.65 99 LEU A C 1
ATOM 765 C C B LEU A 1 100 ? 1.788 3.424 -24.748 0.50 8.88 99 LEU A C 1
ATOM 766 O O A LEU A 1 100 ? 2.919 3.787 -25.189 0.50 9.57 99 LEU A O 1
ATOM 767 O O B LEU A 1 100 ? 3.006 3.649 -24.851 0.50 10.55 99 LEU A O 1
ATOM 776 N N . PHE A 1 101 ? 1.217 2.284 -25.103 1.00 7.96 100 PHE A N 1
ATOM 777 C CA . PHE A 1 101 ? 1.962 1.174 -25.676 1.00 7.89 100 PHE A CA 1
ATOM 778 C C . PHE A 1 101 ? 1.295 0.765 -26.983 1.00 8.29 100 PHE A C 1
ATOM 779 O O . PHE A 1 101 ? 0.127 0.345 -26.985 1.00 9.52 100 PHE A O 1
ATOM 787 N N . LEU A 1 102 ? 2.022 0.905 -28.077 1.00 8.43 101 LEU A N 1
ATOM 788 C CA . LEU A 1 102 ? 1.423 0.682 -29.398 1.00 9.19 101 LEU A CA 1
ATOM 789 C C . LEU A 1 102 ? 2.142 -0.375 -30.162 1.00 9.16 101 LEU A C 1
ATOM 790 O O . LEU A 1 102 ? 3.302 -0.251 -30.471 1.00 9.08 101 LEU A O 1
ATOM 803 N N . VAL A 1 104 ? 2.319 -2.220 -33.789 1.00 9.30 103 VAL A N 1
ATOM 804 C CA . VAL A 1 104 ? 2.008 -2.015 -35.246 1.00 7.59 103 VAL A CA 1
ATOM 805 C C . VAL A 1 104 ? 0.915 -0.949 -35.445 1.00 10.13 103 VAL A C 1
ATOM 806 O O . VAL A 1 104 ? -0.131 -1.219 -36.016 1.00 10.03 103 VAL A O 1
ATOM 810 N N . PRO A 1 105 ? 1.165 0.290 -34.985 1.00 9.65 104 PRO A N 1
ATOM 811 C CA . PRO A 1 105 ? 0.171 1.357 -35.137 1.00 11.37 104 PRO A CA 1
ATOM 812 C C . PRO A 1 105 ? 0.055 1.862 -36.574 1.00 8.60 104 PRO A C 1
ATOM 813 O O . PRO A 1 105 ? 1.066 2.162 -37.160 1.00 9.50 104 PRO A O 1
ATOM 817 N N . PRO A 1 106 ? -1.161 1.961 -37.096 1.00 11.20 105 PRO A N 1
ATOM 818 C CA . PRO A 1 106 ? -1.266 2.597 -38.414 1.00 10.76 105 PRO A CA 1
ATOM 819 C C . PRO A 1 106 ? -1.151 4.107 -38.267 1.00 12.19 105 PRO A C 1
ATOM 820 O O . PRO A 1 106 ? -1.701 4.701 -37.334 1.00 13.35 105 PRO A O 1
ATOM 824 N N . THR A 1 107 ? -0.459 4.762 -39.182 1.00 12.30 106 THR A N 1
ATOM 825 C CA . THR A 1 107 ? -0.292 6.194 -39.132 1.00 12.38 106 THR A CA 1
ATOM 826 C C . THR A 1 107 ? -1.404 6.890 -39.940 1.00 14.99 106 THR A C 1
ATOM 827 O O . THR A 1 107 ? -1.641 8.042 -39.697 1.00 16.19 106 THR A O 1
ATOM 831 N N . LYS A 1 108 ? -2.044 6.180 -40.872 1.00 19.55 107 LYS A N 1
ATOM 832 C CA . LYS A 1 108 ? -3.085 6.736 -41.722 1.00 23.15 107 LYS A CA 1
ATOM 833 C C . LYS A 1 108 ? -4.359 5.931 -41.523 1.00 23.23 107 LYS A C 1
ATOM 834 O O . LYS A 1 108 ? -4.292 4.716 -41.314 1.00 24.03 107 LYS A O 1
ATOM 856 N N . GLY A 1 110 ? -7.511 6.442 -43.662 1.00 25.74 109 GLY A N 1
ATOM 857 C CA . GLY A 1 110 ? -8.398 6.883 -44.739 1.00 27.99 109 GLY A CA 1
ATOM 858 C C . GLY A 1 110 ? -8.908 8.276 -44.473 1.00 26.23 109 GLY A C 1
ATOM 859 O O . GLY A 1 110 ? -8.123 9.201 -44.224 1.00 26.97 109 GLY A O 1
ATOM 860 N N . PRO A 1 111 ? -10.238 8.450 -44.462 1.00 24.88 110 PRO A N 1
ATOM 861 C CA . PRO A 1 111 ? -10.782 9.770 -44.175 1.00 24.35 110 PRO A CA 1
ATOM 862 C C . PRO A 1 111 ? -10.772 10.171 -42.699 1.00 22.75 110 PRO A C 1
ATOM 863 O O . PRO A 1 111 ? -11.084 11.302 -42.390 1.00 22.48 110 PRO A O 1
ATOM 867 N N . LEU A 1 112 ? -10.361 9.277 -41.788 1.00 20.94 111 LEU A N 1
ATOM 868 C CA . LEU A 1 112 ? -10.286 9.634 -40.374 1.00 19.72 111 LEU A CA 1
ATOM 869 C C . LEU A 1 112 ? -8.937 10.331 -40.055 1.00 16.49 111 LEU A C 1
ATOM 870 O O . LEU A 1 112 ? -7.996 10.291 -40.869 1.00 17.08 111 LEU A O 1
ATOM 875 N N . PRO A 1 113 ? -8.871 11.023 -38.916 1.00 19.70 112 PRO A N 1
ATOM 876 C CA . PRO A 1 113 ? -7.628 11.702 -38.580 1.00 18.83 112 PRO A CA 1
ATOM 877 C C . PRO A 1 113 ? -6.388 10.791 -38.544 1.00 16.08 112 PRO A C 1
ATOM 878 O O . PRO A 1 113 ? -6.482 9.594 -38.208 1.00 14.93 112 PRO A O 1
ATOM 882 N N . ALA A 1 114 ? -5.276 11.356 -38.975 1.00 16.26 113 ALA A N 1
ATOM 883 C CA . ALA A 1 114 ? -3.984 10.701 -38.895 1.00 15.67 113 ALA A CA 1
ATOM 884 C C . ALA A 1 114 ? -3.676 10.403 -37.430 1.00 14.58 113 ALA A C 1
ATOM 885 O O . ALA A 1 114 ? -4.215 11.013 -36.488 1.00 13.88 113 ALA A O 1
ATOM 887 N N . LEU A 1 115 ? -2.840 9.397 -37.261 1.00 11.95 114 LEU A N 1
ATOM 888 C CA . LEU A 1 115 ? -2.426 8.991 -35.932 1.00 11.37 114 LEU A CA 1
ATOM 889 C C . LEU A 1 115 ? -1.829 10.149 -35.194 1.00 10.96 114 LEU A C 1
ATOM 890 O O . LEU A 1 115 ? -0.992 10.848 -35.715 1.00 12.93 114 LEU A O 1
ATOM 895 N N . ASP A 1 116 ? -2.264 10.333 -33.932 1.00 11.80 115 ASP A N 1
ATOM 896 C CA . ASP A 1 116 ? -1.702 11.329 -33.019 1.00 11.96 115 ASP A CA 1
ATOM 897 C C . ASP A 1 116 ? -1.883 10.780 -31.621 1.00 12.47 115 ASP A C 1
ATOM 898 O O . ASP A 1 116 ? -2.647 9.870 -31.408 1.00 10.92 115 ASP A O 1
ATOM 903 N N . ALA A 1 117 ? -1.206 11.405 -30.668 1.00 11.47 116 ALA A N 1
ATOM 904 C CA . ALA A 1 117 ? -1.176 10.949 -29.306 1.00 10.18 116 ALA A CA 1
ATOM 905 C C . ALA A 1 117 ? -0.823 12.100 -28.359 1.00 12.34 116 ALA A C 1
ATOM 906 O O . ALA A 1 117 ? -0.166 13.054 -28.744 1.00 12.63 116 ALA A O 1
ATOM 908 N N . ALA A 1 118 ? -1.207 11.932 -27.100 1.00 13.46 117 ALA A N 1
ATOM 909 C CA . ALA A 1 118 ? -0.824 12.856 -26.045 1.00 12.48 117 ALA A CA 1
ATOM 910 C C . ALA A 1 118 ? 0.682 12.818 -25.882 1.00 14.12 117 ALA A C 1
ATOM 911 O O . ALA A 1 118 ? 1.356 11.814 -26.175 1.00 11.96 117 ALA A O 1
ATOM 913 N N . ALA A 1 119 ? 1.210 13.883 -25.313 1.00 12.56 118 ALA A N 1
ATOM 914 C CA . ALA A 1 119 ? 2.637 14.058 -25.077 1.00 11.75 118 ALA A CA 1
ATOM 915 C C . ALA A 1 119 ? 3.074 13.398 -23.781 1.00 12.09 118 ALA A C 1
ATOM 916 O O . ALA A 1 119 ? 3.632 14.024 -22.898 1.00 13.52 118 ALA A O 1
ATOM 918 N N . VAL A 1 120 ? 2.857 12.097 -23.691 1.00 10.53 119 VAL A N 1
ATOM 919 C CA . VAL A 1 120 ? 3.167 11.236 -22.587 1.00 10.83 119 VAL A CA 1
ATOM 920 C C . VAL A 1 120 ? 4.140 10.127 -23.055 1.00 11.34 119 VAL A C 1
ATOM 921 O O . VAL A 1 120 ? 4.410 10.031 -24.248 1.00 11.63 119 VAL A O 1
ATOM 925 N N . PRO A 1 121 ? 4.683 9.323 -22.138 1.00 10.12 120 PRO A N 1
ATOM 926 C CA . PRO A 1 121 ? 5.578 8.228 -22.613 1.00 9.64 120 PRO A CA 1
ATOM 927 C C . PRO A 1 121 ? 4.868 7.315 -23.621 1.00 10.97 120 PRO A C 1
ATOM 928 O O . PRO A 1 121 ? 3.728 6.895 -23.381 1.00 10.74 120 PRO A O 1
ATOM 932 N N . ILE A 1 122 ? 5.513 7.114 -24.759 1.00 8.83 121 ILE A N 1
ATOM 933 C CA . ILE A 1 122 ? 5.016 6.235 -25.831 1.00 9.22 121 ILE A CA 1
ATOM 934 C C . ILE A 1 122 ? 6.086 5.213 -26.129 1.00 8.27 121 ILE A C 1
ATOM 935 O O . ILE A 1 122 ? 7.257 5.592 -26.302 1.00 9.65 121 ILE A O 1
ATOM 940 N N . SER A 1 123 ? 5.689 3.942 -26.156 1.00 9.51 122 SER A N 1
ATOM 941 C CA . SER A 1 123 ? 6.560 2.841 -26.540 1.00 8.34 122 SER A CA 1
ATOM 942 C C . SER A 1 123 ? 5.860 2.079 -27.651 1.00 6.61 122 SER A C 1
ATOM 943 O O . SER A 1 123 ? 4.704 1.739 -27.501 1.00 9.28 122 SER A O 1
ATOM 946 N N . ILE A 1 124 ? 6.587 1.815 -28.738 1.00 7.46 123 ILE A N 1
ATOM 947 C CA . ILE A 1 124 ? 6.043 1.227 -29.947 1.00 7.89 123 ILE A CA 1
ATOM 948 C C . ILE A 1 124 ? 6.837 -0.018 -30.262 1.00 8.37 123 ILE A C 1
ATOM 949 O O . ILE A 1 124 ? 8.070 -0.020 -30.161 1.00 8.06 123 ILE A O 1
ATOM 954 N N . VAL A 1 125 ? 6.131 -1.056 -30.673 1.00 7.98 124 VAL A N 1
ATOM 955 C CA . VAL A 1 125 ? 6.736 -2.267 -31.278 1.00 7.88 124 VAL A CA 1
ATOM 956 C C . VAL A 1 125 ? 6.207 -2.346 -32.702 1.00 7.90 124 VAL A C 1
ATOM 957 O O . VAL A 1 125 ? 5.015 -2.447 -32.878 1.00 8.92 124 VAL A O 1
ATOM 961 N N . HIS A 1 126 ? 7.117 -2.267 -33.701 1.00 7.78 125 HIS A N 1
ATOM 962 C CA . HIS A 1 126 ? 6.692 -2.422 -35.093 1.00 8.56 125 HIS A CA 1
ATOM 963 C C . HIS A 1 126 ? 7.528 -3.433 -35.808 1.00 9.71 125 HIS A C 1
ATOM 964 O O . HIS A 1 126 ? 8.626 -3.796 -35.420 1.00 10.17 125 HIS A O 1
ATOM 971 N N . ALA A 1 127 ? 6.916 -3.971 -36.864 1.00 10.44 126 ALA A N 1
ATOM 972 C CA . ALA A 1 127 ? 7.528 -5.018 -37.722 1.00 10.24 126 ALA A CA 1
ATOM 973 C C . ALA A 1 127 ? 8.280 -4.410 -38.892 1.00 9.61 126 ALA A C 1
ATOM 974 O O . ALA A 1 127 ? 7.680 -3.657 -39.673 1.00 10.50 126 ALA A O 1
ATOM 976 N N . TRP A 1 128 ? 9.550 -4.775 -39.065 1.00 9.37 127 TRP A N 1
ATOM 977 C CA . TRP A 1 128 ? 10.295 -4.341 -40.212 1.00 11.93 127 TRP A CA 1
ATOM 978 C C . TRP A 1 128 ? 9.541 -4.669 -41.509 1.00 11.92 127 TRP A C 1
ATOM 979 O O . TRP A 1 128 ? 9.655 -3.849 -42.456 1.00 13.94 127 TRP A O 1
ATOM 990 N N . HIS A 1 129 ? 8.900 -5.823 -41.577 1.00 10.33 128 HIS A N 1
ATOM 991 C CA . HIS A 1 129 ? 8.280 -6.328 -42.809 1.00 10.59 128 HIS A CA 1
ATOM 992 C C . HIS A 1 129 ? 6.787 -6.177 -42.836 1.00 12.78 128 HIS A C 1
ATOM 993 O O . HIS A 1 129 ? 6.117 -6.898 -43.577 1.00 15.35 128 HIS A O 1
ATOM 1000 N N . ASP A 1 130 ? 6.251 -5.208 -42.109 1.00 9.75 129 ASP A N 1
ATOM 1001 C CA . ASP A 1 130 ? 4.841 -4.991 -42.099 1.00 10.41 129 ASP A CA 1
ATOM 1002 C C . ASP A 1 130 ? 4.420 -4.661 -43.547 1.00 12.49 129 ASP A C 1
ATOM 1003 O O . ASP A 1 130 ? 4.955 -3.734 -44.156 1.00 12.15 129 ASP A O 1
ATOM 1008 N N A GLU A 1 131 ? 3.510 -5.464 -44.090 0.50 13.80 130 GLU A N 1
ATOM 1009 N N B GLU A 1 131 ? 3.450 -5.422 -44.055 0.50 13.63 130 GLU A N 1
ATOM 1010 C CA A GLU A 1 131 ? 2.999 -5.255 -45.457 0.50 12.58 130 GLU A CA 1
ATOM 1011 C CA B GLU A 1 131 ? 2.942 -5.285 -45.432 0.50 11.47 130 GLU A CA 1
ATOM 1012 C C A GLU A 1 131 ? 1.946 -4.155 -45.547 0.50 13.13 130 GLU A C 1
ATOM 1013 C C B GLU A 1 131 ? 1.832 -4.265 -45.554 0.50 12.48 130 GLU A C 1
ATOM 1014 O O A GLU A 1 131 ? 1.717 -3.599 -46.657 0.50 14.85 130 GLU A O 1
ATOM 1015 O O B GLU A 1 131 ? 1.417 -3.899 -46.683 0.50 8.58 130 GLU A O 1
ATOM 1026 N N . LEU A 1 132 ? 1.286 -3.841 -44.427 1.00 13.22 131 LEU A N 1
ATOM 1027 C CA . LEU A 1 132 ? 0.176 -2.870 -44.383 1.00 13.60 131 LEU A CA 1
ATOM 1028 C C . LEU A 1 132 ? 0.538 -1.450 -43.938 1.00 12.24 131 LEU A C 1
ATOM 1029 O O . LEU A 1 132 ? -0.050 -0.460 -44.397 1.00 12.74 131 LEU A O 1
ATOM 1034 N N . ILE A 1 133 ? 1.495 -1.365 -43.018 1.00 12.54 132 ILE A N 1
ATOM 1035 C CA . ILE A 1 133 ? 1.930 -0.122 -42.456 1.00 11.79 132 ILE A CA 1
ATOM 1036 C C . ILE A 1 133 ? 3.427 -0.106 -42.672 1.00 11.90 132 ILE A C 1
ATOM 1037 O O . ILE A 1 133 ? 4.158 -0.664 -41.890 1.00 11.35 132 ILE A O 1
ATOM 1042 N N . PRO A 1 134 ? 3.881 0.573 -43.725 1.00 10.37 133 PRO A N 1
ATOM 1043 C CA . PRO A 1 134 ? 5.342 0.606 -43.977 1.00 11.65 133 PRO A CA 1
ATOM 1044 C C . PRO A 1 134 ? 6.122 1.038 -42.752 1.00 11.74 133 PRO A C 1
ATOM 1045 O O . PRO A 1 134 ? 5.788 2.063 -42.115 1.00 10.47 133 PRO A O 1
ATOM 1049 N N . ALA A 1 135 ? 7.201 0.330 -42.466 1.00 10.51 134 ALA A N 1
ATOM 1050 C CA . ALA A 1 135 ? 8.018 0.667 -41.292 1.00 10.49 134 ALA A CA 1
ATOM 1051 C C . ALA A 1 135 ? 8.441 2.133 -41.320 1.00 10.69 134 ALA A C 1
ATOM 1052 O O . ALA A 1 135 ? 8.508 2.808 -40.284 1.00 10.31 134 ALA A O 1
ATOM 1054 N N . ALA A 1 136 ? 8.785 2.698 -42.479 1.00 11.56 135 ALA A N 1
ATOM 1055 C CA . ALA A 1 136 ? 9.218 4.069 -42.591 1.00 10.63 135 ALA A CA 1
ATOM 1056 C C . ALA A 1 136 ? 8.184 5.048 -42.059 1.00 9.58 135 ALA A C 1
ATOM 1057 O O . ALA A 1 136 ? 8.539 6.070 -41.466 1.00 12.38 135 ALA A O 1
ATOM 1059 N N . ASP A 1 137 ? 6.916 4.706 -42.197 1.00 11.00 136 ASP A N 1
ATOM 1060 C CA . ASP A 1 137 ? 5.828 5.582 -41.772 1.00 11.11 136 ASP A CA 1
ATOM 1061 C C . ASP A 1 137 ? 5.822 5.666 -40.246 1.00 10.01 136 ASP A C 1
ATOM 1062 O O . ASP A 1 137 ? 5.636 6.754 -39.684 1.00 10.96 136 ASP A O 1
ATOM 1067 N N . VAL A 1 138 ? 5.999 4.514 -39.581 1.00 9.58 137 VAL A N 1
ATOM 1068 C CA . VAL A 1 138 ? 6.046 4.479 -38.094 1.00 8.63 137 VAL A CA 1
ATOM 1069 C C . VAL A 1 138 ? 7.342 5.046 -37.566 1.00 8.60 137 VAL A C 1
ATOM 1070 O O . VAL A 1 138 ? 7.360 5.820 -36.593 1.00 9.68 137 VAL A O 1
ATOM 1074 N N . ILE A 1 139 ? 8.459 4.799 -38.243 1.00 9.59 138 ILE A N 1
ATOM 1075 C CA . ILE A 1 139 ? 9.716 5.398 -37.905 1.00 9.39 138 ILE A CA 1
ATOM 1076 C C . ILE A 1 139 ? 9.565 6.929 -37.949 1.00 8.55 138 ILE A C 1
ATOM 1077 O O . ILE A 1 139 ? 9.955 7.643 -37.007 1.00 10.93 138 ILE A O 1
ATOM 1082 N N . ALA A 1 140 ? 8.940 7.496 -39.003 1.00 9.94 139 ALA A N 1
ATOM 1083 C CA . ALA A 1 140 ? 8.799 8.968 -39.083 1.00 11.79 139 ALA A CA 1
ATOM 1084 C C . ALA A 1 140 ? 7.900 9.518 -37.957 1.00 10.60 139 ALA A C 1
ATOM 1085 O O . ALA A 1 140 ? 8.166 10.562 -37.385 1.00 11.55 139 ALA A O 1
ATOM 1087 N N . TRP A 1 141 ? 6.810 8.826 -37.664 1.00 10.16 140 TRP A N 1
ATOM 1088 C CA . TRP A 1 141 ? 5.880 9.261 -36.641 1.00 10.50 140 TRP A CA 1
ATOM 1089 C C . TRP A 1 141 ? 6.556 9.229 -35.298 1.00 9.22 140 TRP A C 1
ATOM 1090 O O . TRP A 1 141 ? 6.472 10.196 -34.500 1.00 11.20 140 TRP A O 1
ATOM 1101 N N . ALA A 1 142 ? 7.278 8.135 -35.008 1.00 9.44 141 ALA A N 1
ATOM 1102 C CA . ALA A 1 142 ? 7.988 8.033 -33.762 1.00 9.53 141 ALA A CA 1
ATOM 1103 C C . ALA A 1 142 ? 9.129 9.041 -33.630 1.00 9.10 141 ALA A C 1
ATOM 1104 O O . ALA A 1 142 ? 9.367 9.630 -32.562 1.00 10.19 141 ALA A O 1
ATOM 1106 N N . GLN A 1 143 ? 9.880 9.236 -34.711 1.00 10.91 142 GLN A N 1
ATOM 1107 C CA . GLN A 1 143 ? 11.027 10.178 -34.715 1.00 10.93 142 GLN A CA 1
ATOM 1108 C C . GLN A 1 143 ? 10.571 11.611 -34.354 1.00 12.12 142 GLN A C 1
ATOM 1109 O O . GLN A 1 143 ? 11.249 12.336 -33.607 1.00 12.80 142 GLN A O 1
ATOM 1115 N N . ALA A 1 144 ? 9.404 11.993 -34.860 1.00 12.26 143 ALA A N 1
ATOM 1116 C CA . ALA A 1 144 ? 8.879 13.364 -34.629 1.00 12.57 143 ALA A CA 1
ATOM 1117 C C . ALA A 1 144 ? 8.615 13.615 -33.162 1.00 15.71 143 ALA A C 1
ATOM 1118 O O . ALA A 1 144 ? 8.658 14.744 -32.684 1.00 16.04 143 ALA A O 1
ATOM 1120 N N . ARG A 1 145 ? 8.309 12.547 -32.432 1.00 12.20 144 ARG A N 1
ATOM 1121 C CA . ARG A 1 145 ? 7.915 12.594 -31.038 1.00 12.78 144 ARG A CA 1
ATOM 1122 C C . ARG A 1 145 ? 8.974 11.975 -30.094 1.00 9.86 144 ARG A C 1
ATOM 1123 O O . ARG A 1 145 ? 8.828 11.941 -28.864 1.00 12.04 144 ARG A O 1
ATOM 1131 N N . SER A 1 146 ? 10.128 11.582 -30.670 1.00 11.94 145 SER A N 1
ATOM 1132 C CA . SER A 1 146 ? 11.161 10.832 -29.972 1.00 11.40 145 SER A CA 1
ATOM 1133 C C . SER A 1 146 ? 10.533 9.687 -29.154 1.00 10.95 145 SER A C 1
ATOM 1134 O O . SER A 1 146 ? 11.004 9.378 -28.095 1.00 12.40 145 SER A O 1
ATOM 1137 N N . ALA A 1 147 ? 9.528 8.959 -29.697 1.00 9.56 146 ALA A N 1
ATOM 1138 C CA . ALA A 1 147 ? 8.904 7.852 -28.992 1.00 9.97 146 ALA A CA 1
ATOM 1139 C C . ALA A 1 147 ? 9.829 6.676 -29.024 1.00 10.28 146 ALA A C 1
ATOM 1140 O O . ALA A 1 147 ? 10.610 6.514 -29.970 1.00 10.33 146 ALA A O 1
ATOM 1142 N N A ARG A 1 148 ? 9.873 5.885 -27.956 0.70 8.61 147 ARG A N 1
ATOM 1143 N N B ARG A 1 148 ? 9.721 5.838 -27.999 0.30 8.38 147 ARG A N 1
ATOM 1144 C CA A ARG A 1 148 ? 10.676 4.668 -27.945 0.70 9.07 147 ARG A CA 1
ATOM 1145 C CA B ARG A 1 148 ? 10.489 4.611 -27.895 0.30 6.10 147 ARG A CA 1
ATOM 1146 C C A ARG A 1 148 ? 10.095 3.773 -29.040 0.70 8.55 147 ARG A C 1
ATOM 1147 C C B ARG A 1 148 ? 10.046 3.660 -29.013 0.30 6.69 147 ARG A C 1
ATOM 1148 O O A ARG A 1 148 ? 8.894 3.577 -29.114 0.70 9.73 147 ARG A O 1
ATOM 1149 O O B ARG A 1 148 ? 8.869 3.297 -29.089 0.30 5.63 147 ARG A O 1
ATOM 1164 N N . LEU A 1 149 ? 11.001 3.204 -29.829 1.00 7.55 148 LEU A N 1
ATOM 1165 C CA . LEU A 1 149 ? 10.617 2.359 -30.976 1.00 8.72 148 LEU A CA 1
ATOM 1166 C C . LEU A 1 149 ? 11.478 1.137 -31.031 1.00 9.09 148 LEU A C 1
ATOM 1167 O O . LEU A 1 149 ? 12.683 1.233 -31.103 1.00 8.87 148 LEU A O 1
ATOM 1172 N N . LEU A 1 150 ? 10.815 -0.013 -31.029 1.00 8.96 149 LEU A N 1
ATOM 1173 C CA . LEU A 1 150 ? 11.445 -1.346 -31.222 1.00 8.43 149 LEU A CA 1
ATOM 1174 C C . LEU A 1 150 ? 10.968 -1.947 -32.519 1.00 6.84 149 LEU A C 1
ATOM 1175 O O . LEU A 1 150 ? 9.766 -2.066 -32.715 1.00 8.80 149 LEU A O 1
ATOM 1180 N N . LEU A 1 151 ? 11.928 -2.179 -33.397 1.00 7.32 150 LEU A N 1
ATOM 1181 C CA . LEU A 1 151 ? 11.699 -2.792 -34.713 1.00 7.91 150 LEU A CA 1
ATOM 1182 C C . LEU A 1 151 ? 12.214 -4.205 -34.631 1.00 8.49 150 LEU A C 1
ATOM 1183 O O . LEU A 1 151 ? 13.377 -4.445 -34.325 1.00 9.89 150 LEU A O 1
ATOM 1188 N N . VAL A 1 152 ? 11.344 -5.106 -35.052 1.00 8.70 151 VAL A N 1
ATOM 1189 C CA . VAL A 1 152 ? 11.633 -6.544 -35.036 1.00 9.00 151 VAL A CA 1
ATOM 1190 C C . VAL A 1 152 ? 11.452 -7.189 -36.408 1.00 9.98 151 VAL A C 1
ATOM 1191 O O . VAL A 1 152 ? 10.724 -6.679 -37.265 1.00 10.36 151 VAL A O 1
ATOM 1195 N N . ASP A 1 153 ? 12.177 -8.274 -36.593 1.00 11.50 152 ASP A N 1
ATOM 1196 C CA . ASP A 1 153 ? 12.138 -9.039 -37.857 1.00 10.99 152 ASP A CA 1
ATOM 1197 C C . ASP A 1 153 ? 10.905 -9.875 -37.950 1.00 11.35 152 ASP A C 1
ATOM 1198 O O . ASP A 1 153 ? 10.913 -11.040 -37.538 1.00 13.55 152 ASP A O 1
ATOM 1203 N N . ASP A 1 154 ? 9.816 -9.256 -38.407 1.00 11.68 153 ASP A N 1
ATOM 1204 C CA . ASP A 1 154 ? 8.518 -9.937 -38.416 1.00 11.78 153 ASP A CA 1
ATOM 1205 C C . ASP A 1 154 ? 7.642 -9.146 -39.394 1.00 11.26 153 ASP A C 1
ATOM 1206 O O . ASP A 1 154 ? 8.017 -8.082 -39.891 1.00 11.92 153 ASP A O 1
ATOM 1211 N N . GLY A 1 155 ? 6.435 -9.654 -39.626 1.00 11.92 154 GLY A N 1
ATOM 1212 C CA . GLY A 1 155 ? 5.392 -8.937 -40.323 1.00 12.03 154 GLY A CA 1
ATOM 1213 C C . GLY A 1 155 ? 4.361 -8.344 -39.385 1.00 11.41 154 GLY A C 1
ATOM 1214 O O . GLY A 1 155 ? 4.505 -8.403 -38.148 1.00 11.66 154 GLY A O 1
ATOM 1215 N N . HIS A 1 156 ? 3.285 -7.840 -39.953 1.00 12.86 155 HIS A N 1
ATOM 1216 C CA . HIS A 1 156 ? 2.279 -7.125 -39.206 1.00 12.42 155 HIS A CA 1
ATOM 1217 C C . HIS A 1 156 ? 1.688 -7.840 -38.012 1.00 12.58 155 HIS A C 1
ATOM 1218 O O . HIS A 1 156 ? 1.275 -7.213 -37.051 1.00 14.01 155 HIS A O 1
ATOM 1225 N N . ARG A 1 157 ? 1.555 -9.171 -38.101 1.00 12.29 156 ARG A N 1
ATOM 1226 C CA . ARG A 1 157 ? 0.939 -9.898 -36.999 1.00 12.72 156 ARG A CA 1
ATOM 1227 C C . ARG A 1 157 ? 1.836 -10.028 -35.764 1.00 13.31 156 ARG A C 1
ATOM 1228 O O . ARG A 1 157 ? 1.335 -10.356 -34.662 1.00 15.11 156 ARG A O 1
ATOM 1236 N N . LEU A 1 158 ? 3.126 -9.773 -35.905 1.00 12.73 157 LEU A N 1
ATOM 1237 C CA . LEU A 1 158 ? 4.116 -9.914 -34.847 1.00 11.60 157 LEU A CA 1
ATOM 1238 C C . LEU A 1 158 ? 4.022 -11.309 -34.225 1.00 16.39 157 LEU A C 1
ATOM 1239 O O . LEU A 1 158 ? 4.260 -11.491 -33.013 1.00 16.15 157 LEU A O 1
ATOM 1244 N N . GLY A 1 159 ? 3.671 -12.303 -35.037 1.00 15.96 158 GLY A N 1
ATOM 1245 C CA . GLY A 1 159 ? 3.407 -13.659 -34.511 1.00 17.39 158 GLY A CA 1
ATOM 1246 C C . GLY A 1 159 ? 4.579 -14.370 -33.885 1.00 16.18 158 GLY A C 1
ATOM 1247 O O . GLY A 1 159 ? 4.410 -15.286 -33.040 1.00 20.90 158 GLY A O 1
ATOM 1248 N N . ALA A 1 160 ? 5.772 -13.969 -34.245 1.00 15.18 159 ALA A N 1
ATOM 1249 C CA . ALA A 1 160 ? 6.981 -14.528 -33.672 1.00 15.23 159 ALA A CA 1
ATOM 1250 C C . ALA A 1 160 ? 7.611 -13.615 -32.597 1.00 14.92 159 ALA A C 1
ATOM 1251 O O . ALA A 1 160 ? 8.685 -13.922 -32.081 1.00 17.06 159 ALA A O 1
ATOM 1253 N N . HIS A 1 161 ? 6.917 -12.538 -32.234 1.00 14.58 160 HIS A N 1
ATOM 1254 C CA . HIS A 1 161 ? 7.466 -11.566 -31.252 1.00 13.82 160 HIS A CA 1
ATOM 1255 C C . HIS A 1 161 ? 6.501 -11.210 -30.169 1.00 14.66 160 HIS A C 1
ATOM 1256 O O . HIS A 1 161 ? 6.583 -10.128 -29.580 1.00 14.61 160 HIS A O 1
ATOM 1263 N N . VAL A 1 162 ? 5.676 -12.134 -29.762 1.00 15.56 161 VAL A N 1
ATOM 1264 C CA . VAL A 1 162 ? 4.732 -11.870 -28.686 1.00 14.83 161 VAL A CA 1
ATOM 1265 C C . VAL A 1 162 ? 5.503 -11.682 -27.389 1.00 14.57 161 VAL A C 1
ATOM 1266 O O . VAL A 1 162 ? 5.154 -10.803 -26.595 1.00 1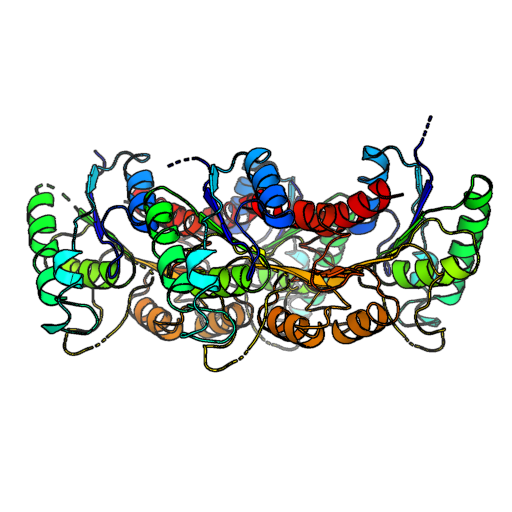7.68 161 VAL A O 1
ATOM 1270 N N . GLN A 1 163 ? 6.542 -12.473 -27.149 1.00 16.24 162 GLN A N 1
ATOM 1271 C CA . GLN A 1 163 ? 7.363 -12.316 -25.922 1.00 19.66 162 GLN A CA 1
ATOM 1272 C C . GLN A 1 163 ? 8.130 -11.011 -25.949 1.00 16.62 162 GLN A C 1
ATOM 1273 O O . GLN A 1 163 ? 8.212 -10.338 -24.934 1.00 16.33 162 GLN A O 1
ATOM 1275 N N . ALA A 1 164 ? 8.733 -10.636 -27.080 1.00 15.62 163 ALA A N 1
ATOM 1276 C CA . ALA A 1 164 ? 9.462 -9.373 -27.205 1.00 13.92 163 ALA A CA 1
ATOM 1277 C C . ALA A 1 164 ? 8.519 -8.201 -26.945 1.00 12.18 163 ALA A C 1
ATOM 1278 O O . ALA A 1 164 ? 8.871 -7.271 -26.199 1.00 12.82 163 ALA A O 1
ATOM 1280 N N . ALA A 1 165 ? 7.324 -8.257 -27.490 1.00 11.58 164 ALA A N 1
ATOM 1281 C CA . ALA A 1 165 ? 6.334 -7.194 -27.284 1.00 11.74 164 ALA A CA 1
ATOM 1282 C C . ALA A 1 165 ? 5.879 -7.121 -25.834 1.00 11.78 164 ALA A C 1
ATOM 1283 O O . ALA A 1 165 ? 5.808 -6.016 -25.247 1.00 11.67 164 ALA A O 1
ATOM 1285 N N . SER A 1 166 ? 5.712 -8.288 -25.206 1.00 10.94 165 SER A N 1
ATOM 1286 C CA . SER A 1 166 ? 5.334 -8.356 -23.800 1.00 13.36 165 SER A CA 1
ATOM 1287 C C . SER A 1 166 ? 6.409 -7.739 -22.922 1.00 12.14 165 SER A C 1
ATOM 1288 O O . SER A 1 166 ? 6.098 -7.003 -21.990 1.00 12.47 165 SER A O 1
ATOM 1291 N N . ARG A 1 167 ? 7.670 -8.020 -23.197 1.00 9.99 166 ARG A N 1
ATOM 1292 C CA . ARG A 1 167 ? 8.767 -7.482 -22.457 1.00 13.31 166 ARG A CA 1
ATOM 1293 C C . ARG A 1 167 ? 8.834 -5.959 -22.630 1.00 11.02 166 ARG A C 1
ATOM 1294 O O . ARG A 1 167 ? 9.154 -5.246 -21.667 1.00 11.99 166 ARG A O 1
ATOM 1302 N N . ALA A 1 168 ? 8.589 -5.442 -23.852 1.00 10.33 167 ALA A N 1
ATOM 1303 C CA . ALA A 1 168 ? 8.615 -3.990 -24.080 1.00 11.06 167 ALA A CA 1
ATOM 1304 C C . ALA A 1 168 ? 7.496 -3.358 -23.246 1.00 11.30 167 ALA A C 1
ATOM 1305 O O . ALA A 1 168 ? 7.684 -2.312 -22.670 1.00 10.33 167 ALA A O 1
ATOM 1307 N N . PHE A 1 169 ? 6.313 -3.977 -23.212 1.00 10.07 168 PHE A N 1
ATOM 1308 C CA . PHE A 1 169 ? 5.244 -3.435 -22.394 1.00 8.19 168 PHE A CA 1
ATOM 1309 C C . PHE A 1 169 ? 5.603 -3.434 -20.904 1.00 8.48 168 PHE A C 1
ATOM 1310 O O . PHE A 1 169 ? 5.325 -2.464 -20.174 1.00 10.83 168 PHE A O 1
ATOM 1318 N N . ALA A 1 170 ? 6.186 -4.526 -20.438 1.00 9.45 169 ALA A N 1
ATOM 1319 C CA . ALA A 1 170 ? 6.625 -4.598 -19.073 1.00 11.53 169 ALA A CA 1
ATOM 1320 C C . ALA A 1 170 ? 7.589 -3.499 -18.743 1.00 10.28 169 ALA A C 1
ATOM 1321 O O . ALA A 1 170 ? 7.548 -2.909 -17.662 1.00 11.40 169 ALA A O 1
ATOM 1323 N N A GLU A 1 171 ? 8.526 -3.241 -19.629 0.50 8.93 170 GLU A N 1
ATOM 1324 N N B GLU A 1 171 ? 8.541 -3.233 -19.620 0.50 11.15 170 GLU A N 1
ATOM 1325 C CA A GLU A 1 171 ? 9.500 -2.190 -19.422 0.50 9.58 170 GLU A CA 1
ATOM 1326 C CA B GLU A 1 171 ? 9.499 -2.184 -19.339 0.50 13.39 170 GLU A CA 1
ATOM 1327 C C A GLU A 1 171 ? 8.876 -0.812 -19.313 0.50 10.61 170 GLU A C 1
ATOM 1328 C C B GLU A 1 171 ? 8.767 -0.850 -19.207 0.50 11.93 170 GLU A C 1
ATOM 1329 O O A GLU A 1 171 ? 9.358 0.067 -18.545 0.50 11.89 170 GLU A O 1
ATOM 1330 O O B GLU A 1 171 ? 9.003 -0.061 -18.267 0.50 9.38 170 GLU A O 1
ATOM 1341 N N . LEU A 1 172 ? 7.819 -0.604 -20.101 1.00 10.31 171 LEU A N 1
ATOM 1342 C CA . LEU A 1 172 ? 7.055 0.636 -20.017 1.00 10.63 171 LEU A CA 1
ATOM 1343 C C . LEU A 1 172 ? 6.374 0.699 -18.664 1.00 11.37 171 LEU A C 1
ATOM 1344 O O . LEU A 1 172 ? 6.552 1.714 -17.951 1.00 11.61 171 LEU A O 1
ATOM 1349 N N . LEU A 1 173 ? 5.637 -0.318 -18.271 1.00 10.58 172 LEU A N 1
ATOM 1350 C CA . LEU A 1 173 ? 4.930 -0.269 -16.974 1.00 11.15 172 LEU A CA 1
ATOM 1351 C C . LEU A 1 173 ? 5.896 -0.102 -15.819 1.00 12.69 172 LEU A C 1
ATOM 1352 O O . LEU A 1 173 ? 5.596 0.654 -14.881 1.00 12.85 172 LEU A O 1
ATOM 1357 N N . GLN A 1 174 ? 7.049 -0.729 -15.897 1.00 10.48 173 GLN A N 1
ATOM 1358 C CA . GLN A 1 174 ? 8.011 -0.665 -14.777 1.00 15.40 173 GLN A CA 1
ATOM 1359 C C . GLN A 1 174 ? 8.617 0.718 -14.630 1.00 15.51 173 GLN A C 1
ATOM 1360 O O . GLN A 1 174 ? 9.161 1.034 -13.562 1.00 16.37 173 GLN A O 1
ATOM 1366 N N . SER A 1 175 ? 8.501 1.583 -15.638 1.00 11.97 174 SER A N 1
ATOM 1367 C CA . SER A 1 175 ? 9.084 2.908 -15.607 1.00 14.49 174 SER A CA 1
ATOM 1368 C C . SER A 1 175 ? 8.146 3.931 -14.960 1.00 15.21 174 SER A C 1
ATOM 1369 O O . SER A 1 175 ? 8.516 5.121 -14.838 1.00 16.27 174 SER A O 1
ATOM 1372 N N . LEU A 1 176 ? 6.917 3.545 -14.661 1.00 14.09 175 LEU A N 1
ATOM 1373 C CA . LEU A 1 176 ? 5.884 4.516 -14.294 1.00 15.96 175 LEU A CA 1
ATOM 1374 C C . LEU A 1 176 ? 5.729 4.720 -12.815 1.00 23.95 175 LEU A C 1
ATOM 1375 O O . LEU A 1 176 ? 6.187 3.901 -12.077 1.00 25.12 175 LEU A O 1
ATOM 1381 N N . GLY B 1 1 ? 33.304 -21.561 -12.858 1.00 24.65 0 GLY B N 1
ATOM 1382 C CA . GLY B 1 1 ? 32.039 -22.298 -12.549 1.00 24.63 0 GLY B CA 1
ATOM 1383 C C . GLY B 1 1 ? 31.267 -22.489 -13.835 1.00 20.11 0 GLY B C 1
ATOM 1384 O O . GLY B 1 1 ? 31.727 -22.117 -14.897 1.00 22.40 0 GLY B O 1
ATOM 1401 N N . SER B 1 3 ? 28.687 -21.884 -16.788 1.00 18.08 2 SER B N 1
ATOM 1402 C CA . SER B 1 3 ? 28.234 -20.671 -17.397 1.00 17.81 2 SER B CA 1
ATOM 1403 C C . SER B 1 3 ? 27.359 -20.959 -18.565 1.00 16.59 2 SER B C 1
ATOM 1404 O O . SER B 1 3 ? 27.352 -22.073 -19.128 1.00 20.59 2 SER B O 1
ATOM 1407 N N . ARG B 1 4 ? 26.614 -19.929 -18.959 1.00 16.33 3 ARG B N 1
ATOM 1408 C CA . ARG B 1 4 ? 25.784 -19.962 -20.163 1.00 18.22 3 ARG B CA 1
ATOM 1409 C C . ARG B 1 4 ? 26.596 -19.736 -21.433 1.00 19.09 3 ARG B C 1
ATOM 1410 O O . ARG B 1 4 ? 26.154 -20.058 -22.531 1.00 21.56 3 ARG B O 1
ATOM 1418 N N . GLY B 1 5 ? 27.794 -19.176 -21.293 1.00 20.13 4 GLY B N 1
ATOM 1419 C CA . GLY B 1 5 ? 28.676 -18.874 -22.412 1.00 19.49 4 GLY B CA 1
ATOM 1420 C C . GLY B 1 5 ? 29.524 -17.672 -22.044 1.00 17.90 4 GLY B C 1
ATOM 1421 O O . GLY B 1 5 ? 29.459 -17.212 -20.906 1.00 15.76 4 GLY B O 1
ATOM 1422 N N . HIS B 1 6 ? 30.256 -17.151 -23.025 1.00 17.38 5 HIS B N 1
ATOM 1423 C CA . HIS B 1 6 ? 31.196 -16.051 -22.848 1.00 15.95 5 HIS B CA 1
ATOM 1424 C C . HIS B 1 6 ? 30.866 -14.870 -23.730 1.00 14.35 5 HIS B C 1
ATOM 1425 O O . HIS B 1 6 ? 30.476 -15.060 -24.885 1.00 15.06 5 HIS B O 1
ATOM 1432 N N . CYS B 1 7 ? 31.095 -13.690 -23.176 1.00 12.54 6 CYS B N 1
ATOM 1433 C CA . CYS B 1 7 ? 30.921 -12.431 -23.883 1.00 14.06 6 CYS B CA 1
ATOM 1434 C C . CYS B 1 7 ? 32.212 -11.605 -23.853 1.00 12.38 6 CYS B C 1
ATOM 1435 O O . CYS B 1 7 ? 32.856 -11.509 -22.812 1.00 15.84 6 CYS B O 1
ATOM 1438 N N . ILE B 1 8 ? 32.525 -10.948 -24.964 1.00 12.85 7 ILE B N 1
ATOM 1439 C CA . ILE B 1 8 ? 33.598 -9.996 -25.009 1.00 10.70 7 ILE B CA 1
ATOM 1440 C C . ILE B 1 8 ? 32.896 -8.648 -25.200 1.00 10.88 7 ILE B C 1
ATOM 1441 O O . ILE B 1 8 ? 32.086 -8.488 -26.141 1.00 12.33 7 ILE B O 1
ATOM 1446 N N . LEU B 1 9 ? 33.174 -7.669 -24.316 1.00 11.47 8 LEU B N 1
ATOM 1447 C CA . LEU B 1 9 ? 32.512 -6.340 -24.288 1.00 11.77 8 LEU B CA 1
ATOM 1448 C C . LEU B 1 9 ? 33.508 -5.283 -24.666 1.00 13.36 8 LEU B C 1
ATOM 1449 O O . LEU B 1 9 ? 34.487 -5.084 -23.935 1.00 14.13 8 LEU B O 1
ATOM 1454 N N . ALA B 1 10 ? 33.309 -4.555 -25.760 1.00 12.51 9 ALA B N 1
ATOM 1455 C CA . ALA B 1 10 ? 34.300 -3.616 -26.240 1.00 10.26 9 ALA B CA 1
ATOM 1456 C C . ALA B 1 10 ? 33.861 -2.163 -25.997 1.00 11.34 9 ALA B C 1
ATOM 1457 O O . ALA B 1 10 ? 32.815 -1.747 -26.500 1.00 11.27 9 ALA B O 1
ATOM 1459 N N . HIS B 1 11 ? 34.654 -1.424 -25.223 1.00 13.62 10 HIS B N 1
ATOM 1460 C CA . HIS B 1 11 ? 34.343 -0.085 -24.801 1.00 11.78 10 HIS B CA 1
ATOM 1461 C C . HIS B 1 11 ? 34.409 0.899 -25.918 1.00 10.97 10 HIS B C 1
ATOM 1462 O O . HIS B 1 11 ? 35.004 0.678 -26.950 1.00 11.54 10 HIS B O 1
ATOM 1469 N N . GLY B 1 12 ? 33.799 2.068 -25.668 1.00 11.57 11 GLY B N 1
ATOM 1470 C CA . GLY B 1 12 ? 33.784 3.117 -26.638 1.00 12.12 11 GLY B CA 1
ATOM 1471 C C . GLY B 1 12 ? 35.079 3.921 -26.725 1.00 12.81 11 GLY B C 1
ATOM 1472 O O . GLY B 1 12 ? 36.064 3.638 -26.049 1.00 14.17 11 GLY B O 1
ATOM 1473 N N . PHE B 1 13 ? 35.068 4.971 -27.545 1.00 12.74 12 PHE B N 1
ATOM 1474 C CA . PHE B 1 13 ? 36.301 5.799 -27.724 1.00 13.32 12 PHE B CA 1
ATOM 1475 C C . PHE B 1 13 ? 36.771 6.486 -26.445 1.00 15.91 12 PHE B C 1
ATOM 1476 O O . PHE B 1 13 ? 36.029 7.212 -25.831 1.00 15.54 12 PHE B O 1
ATOM 1484 N N . GLU B 1 14 ? 38.018 6.174 -26.044 1.00 15.79 13 GLU B N 1
ATOM 1485 C CA . GLU B 1 14 ? 38.716 6.670 -24.846 1.00 18.05 13 GLU B CA 1
ATOM 1486 C C . GLU B 1 14 ? 38.162 6.228 -23.497 1.00 17.47 13 GLU B C 1
ATOM 1487 O O . GLU B 1 14 ? 38.782 6.469 -22.476 1.00 17.84 13 GLU B O 1
ATOM 1493 N N . SER B 1 15 ? 37.004 5.547 -23.458 1.00 17.59 14 SER B N 1
ATOM 1494 C CA . SER B 1 15 ? 36.335 5.347 -22.172 1.00 17.43 14 SER B CA 1
ATOM 1495 C C . SER B 1 15 ? 36.911 4.295 -21.264 1.00 14.72 14 SER B C 1
ATOM 1496 O O . SER B 1 15 ? 36.759 4.370 -20.045 1.00 16.58 14 SER B O 1
ATOM 1499 N N . GLY B 1 16 ? 37.602 3.323 -21.834 1.00 16.30 15 GLY B N 1
ATOM 1500 C CA . GLY B 1 16 ? 38.261 2.314 -21.038 1.00 17.52 15 GLY B CA 1
ATOM 1501 C C . GLY B 1 16 ? 37.393 1.194 -20.543 1.00 16.60 15 GLY B C 1
ATOM 1502 O O . GLY B 1 16 ? 36.158 1.257 -20.589 1.00 14.13 15 GLY B O 1
ATOM 1503 N N . PRO B 1 17 ? 38.014 0.156 -20.001 1.00 13.81 16 PRO B N 1
ATOM 1504 C CA . PRO B 1 17 ? 37.282 -1.062 -19.604 1.00 14.49 16 PRO B CA 1
ATOM 1505 C C . PRO B 1 17 ? 36.361 -0.929 -18.396 1.00 15.73 16 PRO B C 1
ATOM 1506 O O . PRO B 1 17 ? 35.570 -1.808 -18.140 1.00 17.42 16 PRO B O 1
ATOM 1510 N N . ASP B 1 18 ? 36.519 0.159 -17.623 1.00 13.83 17 ASP B N 1
ATOM 1511 C CA . ASP B 1 18 ? 35.642 0.469 -16.493 1.00 15.15 17 ASP B CA 1
ATOM 1512 C C . ASP B 1 18 ? 34.552 1.475 -16.824 1.00 15.04 17 ASP B C 1
ATOM 1513 O O . ASP B 1 18 ? 33.834 1.951 -15.958 1.00 15.11 17 ASP B O 1
ATOM 1518 N N . ALA B 1 19 ? 34.384 1.748 -18.092 1.00 14.15 18 ALA B N 1
ATOM 1519 C CA . ALA B 1 19 ? 33.428 2.735 -18.552 1.00 14.99 18 ALA B CA 1
ATOM 1520 C C . ALA B 1 19 ? 32.001 2.344 -18.181 1.00 14.73 18 ALA B C 1
ATOM 1521 O O . ALA B 1 19 ? 31.672 1.166 -17.999 1.00 14.17 18 ALA B O 1
ATOM 1523 N N . LEU B 1 20 ? 31.158 3.363 -17.972 1.00 13.60 19 LEU B N 1
ATOM 1524 C CA . LEU B 1 20 ? 29.778 3.142 -17.539 1.00 12.65 19 LEU B CA 1
ATOM 1525 C C . LEU B 1 20 ? 29.016 2.061 -18.313 1.00 13.45 19 LEU B C 1
ATOM 1526 O O . LEU B 1 20 ? 28.484 1.126 -17.710 1.00 13.71 19 LEU B O 1
ATOM 1531 N N . LYS B 1 21 ? 29.018 2.149 -19.636 1.00 13.34 20 LYS B N 1
ATOM 1532 C CA . LYS B 1 21 ? 28.153 1.224 -20.422 1.00 13.71 20 LYS B CA 1
ATOM 1533 C C . LYS B 1 21 ? 28.685 -0.213 -20.562 1.00 11.79 20 LYS B C 1
ATOM 1534 O O . LYS B 1 21 ? 27.905 -1.149 -20.383 1.00 14.09 20 LYS B O 1
ATOM 1540 N N . VAL B 1 22 ? 29.984 -0.351 -20.765 1.00 14.73 21 VAL B N 1
ATOM 1541 C CA . VAL B 1 22 ? 30.473 -1.771 -20.810 1.00 12.66 21 VAL B CA 1
ATOM 1542 C C . VAL B 1 22 ? 30.442 -2.357 -19.412 1.00 12.96 21 VAL B C 1
ATOM 1543 O O . VAL B 1 22 ? 30.212 -3.562 -19.265 1.00 15.54 21 VAL B O 1
ATOM 1547 N N . THR B 1 23 ? 30.587 -1.548 -18.354 1.00 13.10 22 THR B N 1
ATOM 1548 C CA . THR B 1 23 ? 30.415 -2.073 -16.984 1.00 14.47 22 THR B CA 1
ATOM 1549 C C . THR B 1 23 ? 28.976 -2.627 -16.743 1.00 12.98 22 THR B C 1
ATOM 1550 O O . THR B 1 23 ? 28.758 -3.713 -16.196 1.00 14.02 22 THR B O 1
ATOM 1554 N N . ALA B 1 24 ? 27.997 -1.905 -17.278 1.00 14.09 23 ALA B N 1
ATOM 1555 C CA . ALA B 1 24 ? 26.606 -2.303 -17.189 1.00 13.92 23 ALA B CA 1
ATOM 1556 C C . ALA B 1 24 ? 26.374 -3.616 -17.945 1.00 13.35 23 ALA B C 1
ATOM 1557 O O . ALA B 1 24 ? 25.642 -4.501 -17.460 1.00 15.69 23 ALA B O 1
ATOM 1559 N N . LEU B 1 25 ? 26.993 -3.748 -19.115 1.00 12.62 24 LEU B N 1
ATOM 1560 C CA . LEU B 1 25 ? 26.855 -5.024 -19.843 1.00 14.58 24 LEU B CA 1
ATOM 1561 C C . LEU B 1 25 ? 27.519 -6.190 -19.076 1.00 14.92 24 LEU B C 1
ATOM 1562 O O . LEU B 1 25 ? 26.997 -7.305 -19.095 1.00 14.89 24 LEU B O 1
ATOM 1567 N N . ALA B 1 26 ? 28.627 -5.919 -18.382 1.00 13.95 25 ALA B N 1
ATOM 1568 C CA . ALA B 1 26 ? 29.318 -6.931 -17.581 1.00 13.38 25 ALA B CA 1
ATOM 1569 C C . ALA B 1 26 ? 28.433 -7.311 -16.423 1.00 15.68 25 ALA B C 1
ATOM 1570 O O . ALA B 1 26 ? 28.395 -8.458 -16.073 1.00 13.50 25 ALA B O 1
ATOM 1572 N N A GLU B 1 27 ? 27.739 -6.341 -15.823 0.50 14.27 26 GLU B N 1
ATOM 1573 N N B GLU B 1 27 ? 27.720 -6.366 -15.819 0.50 16.24 26 GLU B N 1
ATOM 1574 C CA A GLU B 1 27 ? 26.797 -6.630 -14.736 0.50 14.16 26 GLU B CA 1
ATOM 1575 C CA B GLU B 1 27 ? 26.817 -6.702 -14.702 0.50 17.95 26 GLU B CA 1
ATOM 1576 C C A GLU B 1 27 ? 25.743 -7.626 -15.214 0.50 13.79 26 GLU B C 1
ATOM 1577 C C B GLU B 1 27 ? 25.655 -7.596 -15.173 0.50 15.94 26 GLU B C 1
ATOM 1578 O O A GLU B 1 27 ? 25.444 -8.607 -14.534 0.50 16.08 26 GLU B O 1
ATOM 1579 O O B GLU B 1 27 ? 25.185 -8.480 -14.446 0.50 15.53 26 GLU B O 1
ATOM 1590 N N . VAL B 1 28 ? 25.159 -7.367 -16.384 1.00 14.20 27 VAL B N 1
ATOM 1591 C CA . VAL B 1 28 ? 24.133 -8.255 -16.932 1.00 13.93 27 VAL B CA 1
ATOM 1592 C C . VAL B 1 28 ? 24.658 -9.679 -17.177 1.00 12.03 27 VAL B C 1
ATOM 1593 O O . VAL B 1 28 ? 24.033 -10.666 -16.763 1.00 14.51 27 VAL B O 1
ATOM 1597 N N . ALA B 1 29 ? 25.807 -9.768 -17.830 1.00 13.54 28 ALA B N 1
ATOM 1598 C CA . ALA B 1 29 ? 26.455 -11.059 -18.084 1.00 14.02 28 ALA B CA 1
ATOM 1599 C C . ALA B 1 29 ? 26.633 -11.799 -16.775 1.00 14.42 28 ALA B C 1
ATOM 1600 O O . ALA B 1 29 ? 26.287 -12.971 -16.656 1.00 17.05 28 ALA B O 1
ATOM 1602 N N . GLU B 1 30 ? 27.208 -11.131 -15.777 1.00 15.26 29 GLU B N 1
ATOM 1603 C CA . GLU B 1 30 ? 27.440 -11.750 -14.493 1.00 17.20 29 GLU B CA 1
ATOM 1604 C C . GLU B 1 30 ? 26.145 -12.256 -13.863 1.00 17.75 29 GLU B C 1
ATOM 1605 O O . GLU B 1 30 ? 26.077 -13.402 -13.396 1.00 20.00 29 GLU B O 1
ATOM 1611 N N . ARG B 1 31 ? 25.112 -11.411 -13.824 1.00 16.87 30 ARG B N 1
ATOM 1612 C CA . ARG B 1 31 ? 23.816 -11.771 -13.224 1.00 17.16 30 ARG B CA 1
ATOM 1613 C C . ARG B 1 31 ? 23.208 -12.971 -13.922 1.00 17.07 30 ARG B C 1
ATOM 1614 O O . ARG B 1 31 ? 22.554 -13.831 -13.294 1.00 20.41 30 ARG B O 1
ATOM 1622 N N . LEU B 1 32 ? 23.315 -13.028 -15.241 1.00 15.39 31 LEU B N 1
ATOM 1623 C CA . LEU B 1 32 ? 22.701 -14.114 -15.972 1.00 15.57 31 LEU B CA 1
ATOM 1624 C C . LEU B 1 32 ? 23.533 -15.390 -16.125 1.00 15.93 31 LEU B C 1
ATOM 1625 O O . LEU B 1 32 ? 23.113 -16.349 -16.792 1.00 17.78 31 LEU B O 1
ATOM 1630 N N . GLY B 1 33 ? 24.741 -15.367 -15.584 1.00 17.23 32 GLY B N 1
ATOM 1631 C CA . GLY B 1 33 ? 25.564 -16.585 -15.556 1.00 18.19 32 GLY B CA 1
ATOM 1632 C C . GLY B 1 33 ? 26.488 -16.792 -16.747 1.00 16.65 32 GLY B C 1
ATOM 1633 O O . GLY B 1 33 ? 26.894 -17.903 -17.076 1.00 19.08 32 GLY B O 1
ATOM 1634 N N . TRP B 1 34 ? 26.807 -15.698 -17.431 1.00 16.05 33 TRP B N 1
ATOM 1635 C CA . TRP B 1 34 ? 27.749 -15.701 -18.506 1.00 13.89 33 TRP B CA 1
ATOM 1636 C C . TRP B 1 34 ? 29.083 -15.165 -18.013 1.00 17.41 33 TRP B C 1
ATOM 1637 O O . TRP B 1 34 ? 29.124 -14.297 -17.119 1.00 17.75 33 TRP B O 1
ATOM 1648 N N . THR B 1 35 ? 30.181 -15.647 -18.582 1.00 13.93 34 THR B N 1
ATOM 1649 C CA . THR B 1 35 ? 31.492 -15.045 -18.332 1.00 15.64 34 THR B CA 1
ATOM 1650 C C . THR B 1 35 ? 31.648 -13.843 -19.280 1.00 15.68 34 THR B C 1
ATOM 1651 O O . THR B 1 35 ? 30.958 -13.738 -20.315 1.00 14.77 34 THR B O 1
ATOM 1655 N N . HIS B 1 36 ? 32.541 -12.947 -18.916 1.00 14.36 35 HIS B N 1
ATOM 1656 C CA . HIS B 1 36 ? 32.725 -11.712 -19.645 1.00 13.48 35 HIS B CA 1
ATOM 1657 C C . HIS B 1 36 ? 34.122 -11.189 -19.481 1.00 15.52 35 HIS B C 1
ATOM 1658 O O . HIS B 1 36 ? 34.823 -11.498 -18.499 1.00 16.38 35 HIS B O 1
ATOM 1665 N N . GLU B 1 37 ? 34.550 -10.420 -20.461 1.00 13.52 36 GLU B N 1
ATOM 1666 C CA . GLU B 1 37 ? 35.815 -9.707 -20.396 1.00 16.47 36 GLU B CA 1
ATOM 1667 C C . GLU B 1 37 ? 35.663 -8.375 -21.138 1.00 14.87 36 GLU B C 1
ATOM 1668 O O . GLU B 1 37 ? 34.864 -8.238 -22.054 1.00 15.00 36 GLU B O 1
ATOM 1674 N N . ARG B 1 38 ? 36.456 -7.420 -20.698 1.00 14.29 37 ARG B N 1
ATOM 1675 C CA . ARG B 1 38 ? 36.450 -6.041 -21.200 1.00 12.03 37 ARG B CA 1
ATOM 1676 C C . ARG B 1 38 ? 37.857 -5.640 -21.530 1.00 13.83 37 ARG B C 1
ATOM 1677 O O . ARG B 1 38 ? 38.592 -5.194 -20.683 1.00 16.06 37 ARG B O 1
ATOM 1685 N N . PRO B 1 39 ? 38.261 -5.813 -22.776 1.00 12.87 38 PRO B N 1
ATOM 1686 C CA . PRO B 1 39 ? 39.606 -5.440 -23.149 1.00 14.36 38 PRO B CA 1
ATOM 1687 C C . PRO B 1 39 ? 39.814 -3.944 -23.090 1.00 15.84 38 PRO B C 1
ATOM 1688 O O . PRO B 1 39 ? 38.879 -3.150 -23.261 1.00 15.92 38 PRO B O 1
ATOM 1692 N N . ASP B 1 40 ? 41.046 -3.549 -22.903 1.00 16.05 39 ASP B N 1
ATOM 1693 C CA . ASP B 1 40 ? 41.406 -2.134 -22.812 1.00 15.03 39 ASP B CA 1
ATOM 1694 C C . ASP B 1 40 ? 42.007 -1.761 -24.131 1.00 14.47 39 ASP B C 1
ATOM 1695 O O . ASP B 1 40 ? 43.042 -2.329 -24.531 1.00 16.28 39 ASP B O 1
ATOM 1700 N N . PHE B 1 41 ? 41.446 -0.745 -24.819 1.00 11.53 40 PHE B N 1
ATOM 1701 C CA . PHE B 1 41 ? 41.885 -0.276 -26.114 1.00 11.15 40 PHE B CA 1
ATOM 1702 C C . PHE B 1 41 ? 42.371 1.192 -25.963 1.00 10.23 40 PHE B C 1
ATOM 1703 O O . PHE B 1 41 ? 42.609 1.841 -26.959 1.00 13.71 40 PHE B O 1
ATOM 1711 N N . THR B 1 42 ? 42.508 1.707 -24.744 1.00 12.56 41 THR B N 1
ATOM 1712 C CA . THR B 1 42 ? 42.773 3.154 -24.533 1.00 15.29 41 THR B CA 1
ATOM 1713 C C . THR B 1 42 ? 44.120 3.639 -25.117 1.00 16.00 41 THR B C 1
ATOM 1714 O O . THR B 1 42 ? 44.199 4.790 -25.533 1.00 14.79 41 THR B O 1
ATOM 1718 N N . ASP B 1 43 ? 45.125 2.770 -25.158 1.00 16.37 42 ASP B N 1
ATOM 1719 C CA . ASP B 1 43 ? 46.402 3.115 -25.797 1.00 15.40 42 ASP B CA 1
ATOM 1720 C C . ASP B 1 43 ? 46.250 3.352 -27.279 1.00 15.01 42 ASP B C 1
ATOM 1721 O O . ASP B 1 43 ? 46.822 4.278 -27.839 1.00 17.93 42 ASP B O 1
ATOM 1726 N N . LEU B 1 44 ? 45.421 2.530 -27.923 1.00 14.15 43 LEU B N 1
ATOM 1727 C CA . LEU B 1 44 ? 45.144 2.660 -29.346 1.00 14.51 43 LEU B CA 1
ATOM 1728 C C . LEU B 1 44 ? 44.244 3.881 -29.609 1.00 15.64 43 LEU B C 1
ATOM 1729 O O . LEU B 1 44 ? 44.468 4.624 -30.554 1.00 14.26 43 LEU B O 1
ATOM 1734 N N . ASP B 1 45 ? 43.255 4.112 -28.760 1.00 15.44 44 ASP B N 1
ATOM 1735 C CA . ASP B 1 45 ? 42.416 5.275 -28.910 1.00 17.06 44 ASP B CA 1
ATOM 1736 C C . ASP B 1 45 ? 43.203 6.589 -28.762 1.00 16.89 44 ASP B C 1
ATOM 1737 O O . ASP B 1 45 ? 42.806 7.633 -29.303 1.00 16.66 44 ASP B O 1
ATOM 1742 N N . ALA B 1 46 ? 44.269 6.561 -27.973 1.00 16.33 45 ALA B N 1
ATOM 1743 C CA . ALA B 1 46 ? 45.136 7.725 -27.745 1.00 17.47 45 ALA B CA 1
ATOM 1744 C C . ALA B 1 46 ? 45.967 8.120 -28.946 1.00 19.19 45 ALA B C 1
ATOM 1745 O O . ALA B 1 46 ? 46.540 9.225 -28.906 1.00 19.27 45 ALA B O 1
ATOM 1747 N N . ARG B 1 47 ? 46.041 7.290 -29.992 1.00 16.57 46 ARG B N 1
ATOM 1748 C CA . ARG B 1 47 ? 46.857 7.547 -31.192 1.00 18.82 46 ARG B CA 1
ATOM 1749 C C . ARG B 1 47 ? 46.203 8.516 -32.179 1.00 17.76 46 ARG B C 1
ATOM 1750 O O . ARG B 1 47 ? 45.883 8.140 -33.291 1.00 19.90 46 ARG B O 1
ATOM 1758 N N . ARG B 1 48 ? 46.096 9.756 -31.737 1.00 23.21 47 ARG B N 1
ATOM 1759 C CA . ARG B 1 48 ? 45.419 10.816 -32.514 1.00 26.11 47 ARG B CA 1
ATOM 1760 C C . ARG B 1 48 ? 46.180 11.081 -33.784 1.00 27.39 47 ARG B C 1
ATOM 1761 O O . ARG B 1 48 ? 45.599 11.551 -34.760 1.00 27.65 47 ARG B O 1
ATOM 1763 N N . ASP B 1 49 ? 47.481 10.770 -33.778 1.00 24.29 48 ASP B N 1
ATOM 1764 C CA . ASP B 1 49 ? 48.261 10.915 -35.000 1.00 24.69 48 ASP B CA 1
ATOM 1765 C C . ASP B 1 49 ? 47.708 10.025 -36.078 1.00 19.64 48 ASP B C 1
ATOM 1766 O O . ASP B 1 49 ? 47.771 10.371 -37.247 1.00 24.85 48 ASP B O 1
ATOM 1771 N N . LEU B 1 50 ? 47.160 8.871 -35.711 1.00 23.76 49 LEU B N 1
ATOM 1772 C CA . LEU B 1 50 ? 46.634 7.947 -36.679 1.00 21.09 49 LEU B CA 1
ATOM 1773 C C . LEU B 1 50 ? 45.123 8.157 -37.082 1.00 25.28 49 LEU B C 1
ATOM 1774 O O . LEU B 1 50 ? 44.660 7.545 -38.040 1.00 27.18 49 LEU B O 1
ATOM 1779 N N . GLY B 1 51 ? 44.392 9.006 -36.379 1.00 25.80 50 GLY B N 1
ATOM 1780 C CA . GLY B 1 51 ? 42.925 9.171 -36.645 1.00 25.47 50 GLY B CA 1
ATOM 1781 C C . GLY B 1 51 ? 42.224 9.923 -35.550 1.00 25.34 50 GLY B C 1
ATOM 1782 O O . GLY B 1 51 ? 42.718 10.011 -34.422 1.00 24.67 50 GLY B O 1
ATOM 1783 N N . GLN B 1 52 ? 41.069 10.548 -35.871 1.00 26.19 51 GLN B N 1
ATOM 1784 C CA . GLN B 1 52 ? 40.329 11.274 -34.848 1.00 27.01 51 GLN B CA 1
ATOM 1785 C C . GLN B 1 52 ? 39.895 10.268 -33.785 1.00 20.78 51 GLN B C 1
ATOM 1786 O O . GLN B 1 52 ? 39.842 10.604 -32.590 1.00 28.10 51 GLN B O 1
ATOM 1788 N N . LEU B 1 53 ? 39.685 9.025 -34.207 1.00 20.30 52 LEU B N 1
ATOM 1789 C CA . LEU B 1 53 ? 39.279 7.937 -33.287 1.00 17.86 52 LEU B CA 1
ATOM 1790 C C . LEU B 1 53 ? 40.440 6.989 -32.928 1.00 17.19 52 LEU B C 1
ATOM 1791 O O . LEU B 1 53 ? 40.242 5.829 -32.541 1.00 18.45 52 LEU B O 1
ATOM 1796 N N . GLY B 1 54 ? 41.650 7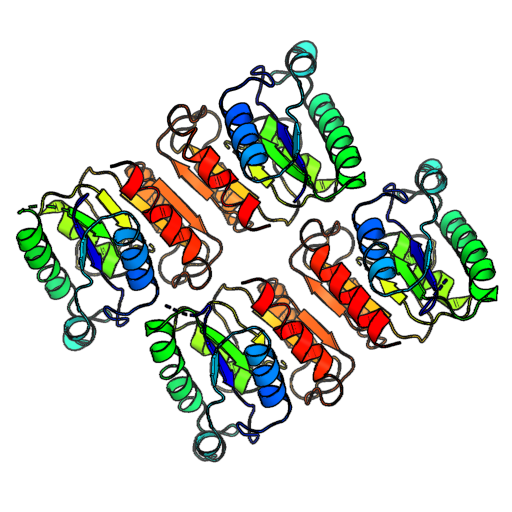.501 -33.085 1.00 17.51 53 GLY B N 1
ATOM 1797 C CA . GLY B 1 54 ? 42.840 6.713 -32.800 1.00 16.06 53 GLY B CA 1
ATOM 1798 C C . GLY B 1 54 ? 43.126 5.611 -33.803 1.00 14.27 53 GLY B C 1
ATOM 1799 O O . GLY B 1 54 ? 42.730 5.631 -34.992 1.00 18.04 53 GLY B O 1
ATOM 1800 N N . ASP B 1 55 ? 43.844 4.587 -33.344 1.00 15.56 54 ASP B N 1
ATOM 1801 C CA . ASP B 1 55 ? 44.273 3.505 -34.204 1.00 14.91 54 ASP B CA 1
ATOM 1802 C C . ASP B 1 55 ? 43.206 2.420 -34.311 1.00 15.68 54 ASP B C 1
ATOM 1803 O O . ASP B 1 55 ? 43.322 1.329 -33.746 1.00 13.74 54 ASP B O 1
ATOM 1808 N N . VAL B 1 56 ? 42.176 2.680 -35.112 1.00 16.27 55 VAL B N 1
ATOM 1809 C CA . VAL B 1 56 ? 41.061 1.721 -35.240 1.00 15.21 55 VAL B CA 1
ATOM 1810 C C . VAL B 1 56 ? 41.433 0.391 -35.877 1.00 15.10 55 VAL B C 1
ATOM 1811 O O . VAL B 1 56 ? 41.011 -0.674 -35.425 1.00 17.27 55 VAL B O 1
ATOM 1815 N N . ARG B 1 57 ? 42.350 0.396 -36.856 1.00 17.25 56 ARG B N 1
ATOM 1816 C CA . ARG B 1 57 ? 42.867 -0.869 -37.398 1.00 19.04 56 ARG B CA 1
ATOM 1817 C C . ARG B 1 57 ? 43.543 -1.800 -36.319 1.00 14.34 56 ARG B C 1
ATOM 1818 O O . ARG B 1 57 ? 43.350 -2.994 -36.276 1.00 16.70 56 ARG B O 1
ATOM 1826 N N . GLY B 1 58 ? 44.327 -1.174 -35.450 1.00 16.02 57 GLY B N 1
ATOM 1827 C CA . GLY B 1 58 ? 44.948 -1.826 -34.319 1.00 15.59 57 GLY B CA 1
ATOM 1828 C C . GLY B 1 58 ? 43.917 -2.348 -33.325 1.00 13.55 57 GLY B C 1
ATOM 1829 O O . GLY B 1 58 ? 44.049 -3.447 -32.737 1.00 13.54 57 GLY B O 1
ATOM 1830 N N . ARG B 1 59 ? 42.873 -1.546 -33.166 1.00 15.08 58 ARG B N 1
ATOM 1831 C CA . ARG B 1 59 ? 41.755 -1.893 -32.284 1.00 13.80 58 ARG B CA 1
ATOM 1832 C C . ARG B 1 59 ? 41.076 -3.177 -32.782 1.00 11.23 58 ARG B C 1
ATOM 1833 O O . ARG B 1 59 ? 40.811 -4.143 -32.003 1.00 13.57 58 ARG B O 1
ATOM 1841 N N . LEU B 1 60 ? 40.813 -3.233 -34.093 1.00 14.16 59 LEU B N 1
ATOM 1842 C CA . LEU B 1 60 ? 40.273 -4.406 -34.794 1.00 15.33 59 LEU B CA 1
ATOM 1843 C C . LEU B 1 60 ? 41.116 -5.640 -34.575 1.00 15.52 59 LEU B C 1
ATOM 1844 O O . LEU B 1 60 ? 40.630 -6.671 -34.164 1.00 15.21 59 LEU B O 1
ATOM 1849 N N . GLN B 1 61 ? 42.424 -5.483 -34.784 1.00 14.73 60 GLN B N 1
ATOM 1850 C CA . GLN B 1 61 ? 43.332 -6.604 -34.645 1.00 15.06 60 GLN B CA 1
ATOM 1851 C C . GLN B 1 61 ? 43.424 -7.110 -33.248 1.00 14.69 60 GLN B C 1
ATOM 1852 O O . GLN B 1 61 ? 43.422 -8.314 -33.015 1.00 15.49 60 GLN B O 1
ATOM 1858 N N . ARG B 1 62 ? 43.431 -6.213 -32.278 1.00 14.17 61 ARG B N 1
ATOM 1859 C CA . ARG B 1 62 ? 43.492 -6.621 -30.893 1.00 14.81 61 ARG B CA 1
ATOM 1860 C C . ARG B 1 62 ? 42.230 -7.391 -30.534 1.00 16.23 61 ARG B C 1
ATOM 1861 O O . ARG B 1 62 ? 42.300 -8.422 -29.931 1.00 13.56 61 ARG B O 1
ATOM 1869 N N . LEU B 1 63 ? 41.055 -6.909 -30.923 1.00 15.08 62 LEU B N 1
ATOM 1870 C CA . LEU B 1 63 ? 39.854 -7.647 -30.600 1.00 13.66 62 LEU B CA 1
ATOM 1871 C C . LEU B 1 63 ? 39.780 -9.006 -31.297 1.00 13.22 62 LEU B C 1
ATOM 1872 O O . LEU B 1 63 ? 39.270 -9.973 -30.722 1.00 14.13 62 LEU B O 1
ATOM 1877 N N . LEU B 1 64 ? 40.250 -9.054 -32.543 1.00 14.26 63 LEU B N 1
ATOM 1878 C CA . LEU B 1 64 ? 40.304 -10.297 -33.273 1.00 15.04 63 LEU B CA 1
ATOM 1879 C C . LEU B 1 64 ? 41.109 -11.342 -32.527 1.00 13.62 63 LEU B C 1
ATOM 1880 O O . LEU B 1 64 ? 40.688 -12.480 -32.401 1.00 16.64 63 LEU B O 1
ATOM 1885 N N . GLU B 1 65 ? 42.275 -10.951 -32.041 1.00 15.83 64 GLU B N 1
ATOM 1886 C CA . GLU B 1 65 ? 43.122 -11.882 -31.298 1.00 18.55 64 GLU B CA 1
ATOM 1887 C C . GLU B 1 65 ? 42.466 -12.354 -30.014 1.00 17.55 64 GLU B C 1
ATOM 1888 O O . GLU B 1 65 ? 42.509 -13.535 -29.657 1.00 18.01 64 GLU B O 1
ATOM 1891 N N . ILE B 1 66 ? 41.806 -11.443 -29.291 1.00 15.99 65 ILE B N 1
ATOM 1892 C CA . ILE B 1 66 ? 41.105 -11.786 -28.080 1.00 16.35 65 ILE B CA 1
ATOM 1893 C C . ILE B 1 66 ? 39.969 -12.739 -28.387 1.00 15.80 65 ILE B C 1
ATOM 1894 O O . ILE B 1 66 ? 39.755 -13.658 -27.657 1.00 18.16 65 ILE B O 1
ATOM 1899 N N . ALA B 1 67 ? 39.217 -12.490 -29.466 1.00 12.85 66 ALA B N 1
ATOM 1900 C CA . ALA B 1 67 ? 38.087 -13.317 -29.815 1.00 15.20 66 ALA B CA 1
ATOM 1901 C C . ALA B 1 67 ? 38.522 -14.704 -30.298 1.00 17.38 66 ALA B C 1
ATOM 1902 O O . ALA B 1 67 ? 37.821 -15.666 -30.082 1.00 19.51 66 ALA B O 1
ATOM 1904 N N . ARG B 1 68 ? 39.614 -14.765 -31.030 1.00 18.47 67 ARG B N 1
ATOM 1905 C CA . ARG B 1 68 ? 40.164 -16.094 -31.406 1.00 20.05 67 ARG B CA 1
ATOM 1906 C C . ARG B 1 68 ? 40.480 -16.930 -30.175 1.00 20.41 67 ARG B C 1
ATOM 1907 O O . ARG B 1 68 ? 40.122 -18.117 -30.104 1.00 22.93 67 ARG B O 1
ATOM 1915 N N . ALA B 1 69 ? 41.071 -16.296 -29.155 1.00 21.74 68 ALA B N 1
ATOM 1916 C CA . ALA B 1 69 ? 41.363 -16.996 -27.910 1.00 19.43 68 ALA B CA 1
ATOM 1917 C C . ALA B 1 69 ? 40.093 -17.457 -27.196 1.00 23.48 68 ALA B C 1
ATOM 1918 O O . ALA B 1 69 ? 39.987 -18.619 -26.727 1.00 23.85 68 ALA B O 1
ATOM 1920 N N . ALA B 1 70 ? 39.092 -16.594 -27.111 1.00 19.39 69 ALA B N 1
ATOM 1921 C CA . ALA B 1 70 ? 37.869 -16.978 -26.444 1.00 20.43 69 ALA B CA 1
ATOM 1922 C C . ALA B 1 70 ? 37.135 -18.133 -27.175 1.00 19.47 69 ALA B C 1
ATOM 1923 O O . ALA B 1 70 ? 36.441 -18.938 -26.534 1.00 22.94 69 ALA B O 1
ATOM 1925 N N . THR B 1 71 ? 37.154 -18.136 -28.501 1.00 21.43 70 THR B N 1
ATOM 1926 C CA . THR B 1 71 ? 36.402 -19.149 -29.282 1.00 22.61 70 THR B CA 1
ATOM 1927 C C . THR B 1 71 ? 37.035 -20.556 -29.157 1.00 23.79 70 THR B C 1
ATOM 1928 O O . THR B 1 71 ? 36.507 -21.522 -29.701 1.00 27.63 70 THR B O 1
ATOM 1932 N N . GLU B 1 72 ? 38.118 -20.666 -28.408 1.00 22.24 71 GLU B N 1
ATOM 1933 C CA . GLU B 1 72 ? 38.634 -21.983 -28.039 1.00 24.94 71 GLU B CA 1
ATOM 1934 C C . GLU B 1 72 ? 37.633 -22.685 -27.118 1.00 27.96 71 GLU B C 1
ATOM 1935 O O . GLU B 1 72 ? 37.719 -23.897 -26.937 1.00 28.40 71 GLU B O 1
ATOM 1941 N N . LYS B 1 73 ? 36.675 -21.922 -26.569 1.00 29.54 72 LYS B N 1
ATOM 1942 C CA . LYS B 1 73 ? 35.612 -22.422 -25.693 1.00 30.72 72 LYS B CA 1
ATOM 1943 C C . LYS B 1 73 ? 34.259 -22.433 -26.372 1.00 29.58 72 LYS B C 1
ATOM 1944 O O . LYS B 1 73 ? 33.231 -22.659 -25.718 1.00 32.30 72 LYS B O 1
ATOM 1946 N N . GLY B 1 74 ? 34.232 -22.200 -27.675 1.00 25.66 73 GLY B N 1
ATOM 1947 C CA . GLY B 1 74 ? 32.979 -22.187 -28.419 1.00 25.92 73 GLY B CA 1
ATOM 1948 C C . GLY B 1 74 ? 32.579 -20.791 -28.879 1.00 24.56 73 GLY B C 1
ATOM 1949 O O . GLY B 1 74 ? 33.271 -19.811 -28.530 1.00 25.06 73 GLY B O 1
ATOM 1950 N N . PRO B 1 75 ? 31.492 -20.710 -29.663 1.00 22.84 74 PRO B N 1
ATOM 1951 C CA . PRO B 1 75 ? 31.041 -19.400 -30.188 1.00 21.68 74 PRO B CA 1
ATOM 1952 C C . PRO B 1 75 ? 30.856 -18.384 -29.042 1.00 18.90 74 PRO B C 1
ATOM 1953 O O . PRO B 1 75 ? 30.286 -18.665 -28.020 1.00 21.62 74 PRO B O 1
ATOM 1957 N N . VAL B 1 76 ? 31.338 -17.175 -29.275 1.00 17.37 75 VAL B N 1
ATOM 1958 C CA . VAL B 1 76 ? 31.352 -16.093 -28.309 1.00 14.80 75 VAL B CA 1
ATOM 1959 C C . VAL B 1 76 ? 30.290 -15.036 -28.655 1.00 13.10 75 VAL B C 1
ATOM 1960 O O . VAL B 1 76 ? 29.901 -14.889 -29.807 1.00 14.45 75 VAL B O 1
ATOM 1964 N N . VAL B 1 77 ? 29.755 -14.348 -27.638 1.00 12.36 76 VAL B N 1
ATOM 1965 C CA . VAL B 1 77 ? 28.908 -13.188 -27.877 1.00 12.72 76 VAL B CA 1
ATOM 1966 C C . VAL B 1 77 ? 29.837 -11.970 -27.892 1.00 10.58 76 VAL B C 1
ATOM 1967 O O . VAL B 1 77 ? 30.667 -11.813 -26.990 1.00 12.01 76 VAL B O 1
ATOM 1971 N N . LEU B 1 78 ? 29.664 -11.108 -28.886 1.00 10.97 77 LEU B N 1
ATOM 1972 C CA . LEU B 1 78 ? 30.411 -9.866 -29.035 1.00 11.30 77 LEU B CA 1
ATOM 1973 C C . LEU B 1 78 ? 29.458 -8.694 -28.816 1.00 11.83 77 LEU B C 1
ATOM 1974 O O . LEU B 1 78 ? 28.383 -8.638 -29.355 1.00 12.79 77 LEU B O 1
ATOM 1979 N N . ALA B 1 79 ? 29.832 -7.804 -27.919 1.00 12.31 78 ALA B N 1
ATOM 1980 C CA . ALA B 1 79 ? 29.023 -6.614 -27.631 1.00 11.82 78 ALA B CA 1
ATOM 1981 C C . ALA B 1 79 ? 29.924 -5.401 -27.593 1.00 14.52 78 ALA B C 1
ATOM 1982 O O . ALA B 1 79 ? 31.149 -5.488 -27.313 1.00 12.01 78 ALA B O 1
ATOM 1984 N N . GLY B 1 80 ? 29.366 -4.259 -27.962 1.00 13.43 79 GLY B N 1
ATOM 1985 C CA . GLY B 1 80 ? 30.140 -3.055 -27.890 1.00 13.46 79 GLY B CA 1
ATOM 1986 C C . GLY B 1 80 ? 29.324 -1.818 -27.658 1.00 10.89 79 GLY B C 1
ATOM 1987 O O . GLY B 1 80 ? 28.085 -1.835 -27.711 1.00 11.11 79 GLY B O 1
ATOM 1988 N N . SER B 1 81 ? 30.052 -0.746 -27.451 1.00 11.88 80 SER B N 1
ATOM 1989 C CA . SER B 1 81 ? 29.468 0.583 -27.394 1.00 13.73 80 SER B CA 1
ATOM 1990 C C . SER B 1 81 ? 30.223 1.461 -28.363 1.00 13.91 80 SER B C 1
ATOM 1991 O O . SER B 1 81 ? 31.461 1.480 -28.314 1.00 12.94 80 SER B O 1
ATOM 1994 N N . SER B 1 82 ? 29.537 2.223 -29.230 1.00 11.87 81 SER B N 1
ATOM 1995 C CA . SER B 1 82 ? 30.161 3.251 -30.067 1.00 12.23 81 SER B CA 1
ATOM 1996 C C . SER B 1 82 ? 31.283 2.600 -30.920 1.00 13.52 81 SER B C 1
ATOM 1997 O O . SER B 1 82 ? 31.074 1.617 -31.625 1.00 12.73 81 SER B O 1
ATOM 2000 N N . LEU B 1 83 ? 32.497 3.121 -30.808 1.00 12.50 82 LEU B N 1
ATOM 2001 C CA . LEU B 1 83 ? 33.617 2.571 -31.539 1.00 13.12 82 LEU B CA 1
ATOM 2002 C C . LEU B 1 83 ? 33.789 1.064 -31.269 1.00 11.96 82 LEU B C 1
ATOM 2003 O O . LEU B 1 83 ? 34.113 0.338 -32.192 1.00 11.98 82 LEU B O 1
ATOM 2008 N N . GLY B 1 84 ? 33.536 0.612 -30.039 1.00 11.40 83 GLY B N 1
ATOM 2009 C CA . GLY B 1 84 ? 33.566 -0.793 -29.691 1.00 9.75 83 GLY B CA 1
ATOM 2010 C C . GLY B 1 84 ? 32.549 -1.624 -30.493 1.00 11.72 83 GLY B C 1
ATOM 2011 O O . GLY B 1 84 ? 32.798 -2.788 -30.839 1.00 11.35 83 GLY B O 1
ATOM 2012 N N . SER B 1 85 ? 31.361 -1.054 -30.798 1.00 10.98 84 SER B N 1
ATOM 2013 C CA . SER B 1 85 ? 30.391 -1.734 -31.648 1.00 10.45 84 SER B CA 1
ATOM 2014 C C . SER B 1 85 ? 30.876 -1.971 -33.073 1.00 9.50 84 SER B C 1
ATOM 2015 O O . SER B 1 85 ? 30.676 -3.042 -33.644 1.00 11.46 84 SER B O 1
ATOM 2018 N N . TYR B 1 86 ? 31.551 -0.964 -33.619 1.00 10.07 85 TYR B N 1
ATOM 2019 C CA . TYR B 1 86 ? 32.046 -1.065 -34.945 1.00 11.68 85 TYR B CA 1
ATOM 2020 C C . TYR B 1 86 ? 33.057 -2.221 -35.011 1.00 13.33 85 TYR B C 1
ATOM 2021 O O . TYR B 1 86 ? 33.000 -3.081 -35.877 1.00 11.31 85 TYR B O 1
ATOM 2030 N N . ILE B 1 87 ? 33.970 -2.272 -34.048 1.00 11.38 86 ILE B N 1
ATOM 2031 C CA . ILE B 1 87 ? 34.982 -3.382 -34.102 1.00 13.35 86 ILE B CA 1
ATOM 2032 C C . ILE B 1 87 ? 34.396 -4.748 -33.778 1.00 12.58 86 ILE B C 1
ATOM 2033 O O . ILE B 1 87 ? 34.773 -5.719 -34.361 1.00 13.26 86 ILE B O 1
ATOM 2038 N N . ALA B 1 88 ? 33.409 -4.812 -32.893 1.00 11.49 87 ALA B N 1
ATOM 2039 C CA . ALA B 1 88 ? 32.755 -6.086 -32.609 1.00 10.71 87 ALA B CA 1
ATOM 2040 C C . ALA B 1 88 ? 32.075 -6.673 -33.823 1.00 10.35 87 ALA B C 1
ATOM 2041 O O . ALA B 1 88 ? 32.211 -7.875 -34.120 1.00 11.75 87 ALA B O 1
ATOM 2043 N N . ALA B 1 89 ? 31.353 -5.818 -34.554 1.00 11.84 88 ALA B N 1
ATOM 2044 C CA . ALA B 1 89 ? 30.703 -6.200 -35.795 1.00 12.03 88 ALA B CA 1
ATOM 2045 C C . ALA B 1 89 ? 31.705 -6.695 -36.794 1.00 13.41 88 ALA B C 1
ATOM 2046 O O . ALA B 1 89 ? 31.503 -7.746 -37.355 1.00 12.32 88 ALA B O 1
ATOM 2048 N N . GLN B 1 90 ? 32.757 -5.938 -37.024 1.00 10.80 89 GLN B N 1
ATOM 2049 C CA . GLN B 1 90 ? 33.737 -6.366 -38.016 1.00 12.51 89 GLN B CA 1
ATOM 2050 C C . GLN B 1 90 ? 34.369 -7.707 -37.605 1.00 14.11 89 GLN B C 1
ATOM 2051 O O . GLN B 1 90 ? 34.548 -8.583 -38.449 1.00 14.89 89 GLN B O 1
ATOM 2057 N N . VAL B 1 91 ? 34.690 -7.881 -36.317 1.00 12.83 90 VAL B N 1
ATOM 2058 C CA . VAL B 1 91 ? 35.343 -9.136 -35.893 1.00 13.60 90 VAL B CA 1
ATOM 2059 C C . VAL B 1 91 ? 34.432 -10.321 -36.012 1.00 13.78 90 VAL B C 1
ATOM 2060 O O . VAL B 1 91 ? 34.881 -11.485 -36.175 1.00 14.96 90 VAL B O 1
ATOM 2064 N N . SER B 1 92 ? 33.120 -10.090 -35.919 1.00 13.55 91 SER B N 1
ATOM 2065 C CA . SER B 1 92 ? 32.182 -11.172 -36.008 1.00 13.81 91 SER B CA 1
ATOM 2066 C C . SER B 1 92 ? 32.295 -11.934 -37.321 1.00 16.44 91 SER B C 1
ATOM 2067 O O . SER B 1 92 ? 31.918 -13.090 -37.368 1.00 16.80 91 SER B O 1
ATOM 2070 N N . LEU B 1 93 ? 32.772 -11.276 -38.360 1.00 15.27 92 LEU B N 1
ATOM 2071 C CA . LEU B 1 93 ? 32.964 -11.892 -39.652 1.00 16.14 92 LEU B CA 1
ATOM 2072 C C . LEU B 1 93 ? 34.151 -12.870 -39.672 1.00 20.60 92 LEU B C 1
ATOM 2073 O O . LEU B 1 93 ? 34.249 -13.699 -40.579 1.00 19.90 92 LEU B O 1
ATOM 2078 N N . GLN B 1 94 ? 35.021 -12.754 -38.684 1.00 18.78 93 GLN B N 1
ATOM 2079 C CA . GLN B 1 94 ? 36.264 -13.540 -38.648 1.00 20.40 93 GLN B CA 1
ATOM 2080 C C . GLN B 1 94 ? 36.354 -14.636 -37.591 1.00 20.45 93 GLN B C 1
ATOM 2081 O O . GLN B 1 94 ? 37.335 -15.383 -37.594 1.00 22.42 93 GLN B O 1
ATOM 2087 N N . VAL B 1 95 ? 35.395 -14.758 -36.684 1.00 15.77 94 VAL B N 1
ATOM 2088 C CA . VAL B 1 95 ? 35.330 -15.786 -35.669 1.00 15.48 94 VAL B CA 1
ATOM 2089 C C . VAL B 1 95 ? 33.873 -16.264 -35.504 1.00 19.87 94 VAL B C 1
ATOM 2090 O O . VAL B 1 95 ? 32.944 -15.475 -35.760 1.00 18.91 94 VAL B O 1
ATOM 2094 N N . PRO B 1 96 ? 33.645 -17.505 -35.017 1.00 17.75 95 PRO B N 1
ATOM 2095 C CA . PRO B 1 96 ? 32.287 -17.981 -34.769 1.00 19.24 95 PRO B CA 1
ATOM 2096 C C . PRO B 1 96 ? 31.657 -17.108 -33.655 1.00 17.16 95 PRO B C 1
ATOM 2097 O O . PRO B 1 96 ? 32.159 -17.019 -32.540 1.00 17.47 95 PRO B O 1
ATOM 2101 N N . THR B 1 97 ? 30.573 -16.427 -34.025 1.00 16.30 96 THR B N 1
ATOM 2102 C CA . THR B 1 97 ? 29.893 -15.492 -33.144 1.00 15.80 96 THR B CA 1
ATOM 2103 C C . THR B 1 97 ? 28.493 -15.991 -32.885 1.00 13.96 96 THR B C 1
ATOM 2104 O O . THR B 1 97 ? 27.777 -16.301 -33.811 1.00 17.39 96 THR B O 1
ATOM 2108 N N . ARG B 1 98 ? 28.112 -16.074 -31.634 1.00 13.90 97 ARG B N 1
ATOM 2109 C CA . ARG B 1 98 ? 26.823 -16.522 -31.209 1.00 14.91 97 ARG B CA 1
ATOM 2110 C C . ARG B 1 98 ? 25.755 -15.406 -31.400 1.00 16.56 97 ARG B C 1
ATOM 2111 O O . ARG B 1 98 ? 24.604 -15.703 -31.727 1.00 17.75 97 ARG B O 1
ATOM 2119 N N . ALA B 1 99 ? 26.149 -14.155 -31.157 1.00 14.28 98 ALA B N 1
ATOM 2120 C CA . ALA B 1 99 ? 25.261 -12.989 -31.242 1.00 15.90 98 ALA B CA 1
ATOM 2121 C C . ALA B 1 99 ? 26.120 -11.734 -31.147 1.00 12.99 98 ALA B C 1
ATOM 2122 O O . ALA B 1 99 ? 27.272 -11.773 -30.679 1.00 12.74 98 ALA B O 1
ATOM 2124 N N . LEU B 1 100 ? 25.552 -10.602 -31.591 1.00 11.65 99 LEU B N 1
ATOM 2125 C CA . LEU B 1 100 ? 26.173 -9.289 -31.570 1.00 11.23 99 LEU B CA 1
ATOM 2126 C C . LEU B 1 100 ? 25.201 -8.316 -30.946 1.00 9.45 99 LEU B C 1
ATOM 2127 O O . LEU B 1 100 ? 24.040 -8.257 -31.316 1.00 11.57 99 LEU B O 1
ATOM 2132 N N . PHE B 1 101 ? 25.684 -7.602 -29.957 1.00 10.27 100 PHE B N 1
ATOM 2133 C CA . PHE B 1 101 ? 24.904 -6.568 -29.323 1.00 10.55 100 PHE B CA 1
ATOM 2134 C C . PHE B 1 101 ? 25.647 -5.260 -29.559 1.00 11.37 100 PHE B C 1
ATOM 2135 O O . PHE B 1 101 ? 26.814 -5.121 -29.104 1.00 11.64 100 PHE B O 1
ATOM 2143 N N . LEU B 1 102 ? 25.002 -4.313 -30.239 1.00 9.84 101 LEU B N 1
ATOM 2144 C CA . LEU B 1 102 ? 25.605 -3.064 -30.612 1.00 9.87 101 LEU B CA 1
ATOM 2145 C C . LEU B 1 102 ? 24.915 -1.814 -30.038 1.00 12.09 101 LEU B C 1
ATOM 2146 O O . LEU B 1 102 ? 23.725 -1.623 -30.323 1.00 11.34 101 LEU B O 1
ATOM 2159 N N . VAL B 1 104 ? 24.857 2.256 -30.165 1.00 9.99 103 VAL B N 1
ATOM 2160 C CA . VAL B 1 104 ? 25.229 3.402 -31.023 1.00 11.06 103 VAL B CA 1
ATOM 2161 C C . VAL B 1 104 ? 26.373 3.051 -31.964 1.00 10.57 103 VAL B C 1
ATOM 2162 O O . VAL B 1 104 ? 27.432 3.679 -31.888 1.00 11.44 103 VAL B O 1
ATOM 2166 N N . PRO B 1 105 ? 26.134 2.115 -32.878 1.00 9.81 104 PRO B N 1
ATOM 2167 C CA . PRO B 1 105 ? 27.196 1.719 -33.810 1.00 12.42 104 PRO B CA 1
ATOM 2168 C C . PRO B 1 105 ? 27.452 2.710 -34.944 1.00 12.84 104 PRO B C 1
ATOM 2169 O O . PRO B 1 105 ? 26.514 3.076 -35.680 1.00 12.99 104 PRO B O 1
ATOM 2173 N N . PRO B 1 106 ? 28.747 3.102 -35.116 1.00 13.81 105 PRO B N 1
ATOM 2174 C CA . PRO B 1 106 ? 29.159 3.844 -36.268 1.00 15.91 105 PRO B CA 1
ATOM 2175 C C . PRO B 1 106 ? 28.874 3.001 -37.503 1.00 13.23 105 PRO B C 1
ATOM 2176 O O . PRO B 1 106 ? 29.233 1.836 -37.561 1.00 15.19 105 PRO B O 1
ATOM 2180 N N . THR B 1 107 ? 28.310 3.585 -38.538 1.00 13.19 106 THR B N 1
ATOM 2181 C CA . THR B 1 107 ? 28.111 2.906 -39.772 1.00 11.52 106 THR B CA 1
ATOM 2182 C C . THR B 1 107 ? 29.230 3.101 -40.825 1.00 14.67 106 THR B C 1
ATOM 2183 O O . THR B 1 107 ? 29.316 2.332 -41.800 1.00 15.28 106 THR B O 1
ATOM 2187 N N . LYS B 1 108 ? 29.992 4.164 -40.642 1.00 16.40 107 LYS B N 1
ATOM 2188 C CA . LYS B 1 108 ? 31.117 4.490 -41.541 1.00 17.79 107 LYS B CA 1
ATOM 2189 C C . LYS B 1 108 ? 32.326 4.735 -40.698 1.00 17.97 107 LYS B C 1
ATOM 2190 O O . LYS B 1 108 ? 32.204 5.173 -39.560 1.00 18.71 107 LYS B O 1
ATOM 2212 N N . GLY B 1 110 ? 35.659 6.199 -42.101 1.00 20.24 109 GLY B N 1
ATOM 2213 C CA . GLY B 1 110 ? 36.674 6.827 -42.957 1.00 23.04 109 GLY B CA 1
ATOM 2214 C C . GLY B 1 110 ? 37.294 5.869 -43.948 1.00 19.30 109 GLY B C 1
ATOM 2215 O O . GLY B 1 110 ? 36.593 5.328 -44.800 1.00 20.78 109 GLY B O 1
ATOM 2216 N N . PRO B 1 111 ? 38.632 5.647 -43.850 1.00 18.66 110 PRO B N 1
ATOM 2217 C CA . PRO B 1 111 ? 39.206 4.753 -44.822 1.00 20.08 110 PRO B CA 1
ATOM 2218 C C . PRO B 1 111 ? 38.999 3.219 -44.558 1.00 20.30 110 PRO B C 1
ATOM 2219 O O . PRO B 1 111 ? 39.341 2.363 -45.425 1.00 22.81 110 PRO B O 1
ATOM 2223 N N A LEU B 1 112 ? 38.454 2.892 -43.385 0.50 16.99 111 LEU B N 1
ATOM 2224 N N B LEU B 1 112 ? 38.459 2.882 -43.389 0.50 17.83 111 LEU B N 1
ATOM 2225 C CA A LEU B 1 112 ? 38.179 1.525 -42.959 0.50 14.94 111 LEU B CA 1
ATOM 2226 C CA B LEU B 1 112 ? 38.193 1.498 -43.017 0.50 16.54 111 LEU B CA 1
ATOM 2227 C C A LEU B 1 112 ? 36.826 1.076 -43.521 0.50 15.90 111 LEU B C 1
ATOM 2228 C C B LEU B 1 112 ? 36.832 1.067 -43.558 0.50 16.81 111 LEU B C 1
ATOM 2229 O O A LEU B 1 112 ? 36.030 1.922 -43.969 0.50 17.82 111 LEU B O 1
ATOM 2230 O O B LEU B 1 112 ? 36.040 1.907 -44.024 0.50 18.59 111 LEU B O 1
ATOM 2239 N N . PRO B 1 113 ? 36.579 -0.240 -43.550 1.00 15.62 112 PRO B N 1
ATOM 2240 C CA . PRO B 1 113 ? 35.331 -0.734 -44.156 1.00 16.51 112 PRO B CA 1
ATOM 2241 C C . PRO B 1 113 ? 34.040 -0.217 -43.494 1.00 14.22 112 PRO B C 1
ATOM 2242 O O . PRO B 1 113 ? 34.014 0.024 -42.298 1.00 15.44 112 PRO B O 1
ATOM 2246 N N . ALA B 1 114 ? 33.025 0.016 -44.311 1.00 16.16 113 ALA B N 1
ATOM 2247 C CA . ALA B 1 114 ? 31.702 0.306 -43.737 1.00 14.15 113 ALA B CA 1
ATOM 2248 C C . ALA B 1 114 ? 31.295 -0.802 -42.786 1.00 14.04 113 ALA B C 1
ATOM 2249 O O . ALA B 1 114 ? 31.694 -1.980 -42.881 1.00 15.40 113 ALA B O 1
ATOM 2251 N N . LEU B 1 115 ? 30.448 -0.417 -41.821 1.00 13.98 114 LEU B N 1
ATOM 2252 C CA . LEU B 1 115 ? 29.977 -1.389 -40.858 1.00 13.77 114 LEU B CA 1
ATOM 2253 C C . LEU B 1 115 ? 29.425 -2.609 -41.531 1.00 12.25 114 LEU B C 1
ATOM 2254 O O . LEU B 1 115 ? 28.632 -2.500 -42.454 1.00 14.58 114 LEU B O 1
ATOM 2259 N N . ASP B 1 116 ? 29.792 -3.801 -41.054 1.00 13.64 115 ASP B N 1
ATOM 2260 C CA . ASP B 1 116 ? 29.291 -5.091 -41.550 1.00 13.28 115 ASP B CA 1
ATOM 2261 C C . ASP B 1 116 ? 29.417 -6.098 -40.384 1.00 13.21 115 ASP B C 1
ATOM 2262 O O . ASP B 1 116 ? 30.095 -5.780 -39.398 1.00 14.65 115 ASP B O 1
ATOM 2267 N N . ALA B 1 117 ? 28.744 -7.222 -40.486 1.00 12.70 116 ALA B N 1
ATOM 2268 C CA . ALA B 1 117 ? 28.685 -8.219 -39.462 1.00 11.96 116 ALA B CA 1
ATOM 2269 C C . ALA B 1 117 ? 28.281 -9.575 -40.026 1.00 13.21 116 ALA B C 1
ATOM 2270 O O . ALA B 1 117 ? 27.587 -9.657 -41.058 1.00 15.26 116 ALA B O 1
ATOM 2272 N N . ALA B 1 118 ? 28.598 -10.613 -39.281 1.00 15.87 117 ALA B N 1
ATOM 2273 C CA . ALA B 1 118 ? 28.202 -11.968 -39.635 1.00 15.83 117 ALA B CA 1
ATOM 2274 C C . ALA B 1 118 ? 26.679 -12.101 -39.563 1.00 13.99 117 ALA B C 1
ATOM 2275 O O . ALA B 1 118 ? 25.982 -11.281 -38.968 1.00 15.09 117 ALA B O 1
ATOM 2277 N N . ALA B 1 119 ? 26.175 -13.186 -40.166 1.00 14.89 118 ALA B N 1
ATOM 2278 C CA . ALA B 1 119 ? 24.746 -13.486 -40.185 1.00 16.43 118 ALA B CA 1
ATOM 2279 C C . ALA B 1 119 ? 24.358 -14.230 -38.924 1.00 18.17 118 ALA B C 1
ATOM 2280 O O . ALA B 1 119 ? 24.192 -15.458 -38.905 1.00 21.03 118 ALA B O 1
ATOM 2282 N N . VAL B 1 120 ? 24.280 -13.473 -37.827 1.00 15.61 119 VAL B N 1
ATOM 2283 C CA . VAL B 1 120 ? 24.001 -13.942 -36.499 1.00 14.57 119 VAL B CA 1
ATOM 2284 C C . VAL B 1 120 ? 22.921 -13.061 -35.899 1.00 13.60 119 VAL B C 1
ATOM 2285 O O . VAL B 1 120 ? 22.604 -12.035 -36.510 1.00 13.86 119 VAL B O 1
ATOM 2289 N N . PRO B 1 121 ? 22.343 -13.453 -34.794 1.00 15.18 120 PRO B N 1
ATOM 2290 C CA . PRO B 1 121 ? 21.388 -12.596 -34.104 1.00 14.61 120 PRO B CA 1
ATOM 2291 C C . PRO B 1 121 ? 22.056 -11.273 -33.730 1.00 15.28 120 PRO B C 1
ATOM 2292 O O . PRO B 1 121 ? 23.127 -11.262 -33.091 1.00 14.29 120 PRO B O 1
ATOM 2296 N N . ILE B 1 122 ? 21.458 -10.158 -34.157 1.00 12.13 121 ILE B N 1
ATOM 2297 C CA . ILE B 1 122 ? 21.992 -8.831 -33.887 1.00 12.83 121 ILE B CA 1
ATOM 2298 C C . ILE B 1 122 ? 20.904 -8.002 -33.196 1.00 11.96 121 ILE B C 1
ATOM 2299 O O . ILE B 1 122 ? 19.747 -7.980 -33.658 1.00 12.87 121 ILE B O 1
ATOM 2304 N N . SER B 1 123 ? 21.290 -7.305 -32.112 1.00 10.25 122 SER B N 1
ATOM 2305 C CA . SER B 1 123 ? 20.397 -6.413 -31.357 1.00 12.29 122 SER B CA 1
ATOM 2306 C C . SER B 1 123 ? 21.128 -5.112 -31.172 1.00 11.81 122 SER B C 1
ATOM 2307 O O . SER B 1 123 ? 22.286 -5.092 -30.807 1.00 10.35 122 SER B O 1
ATOM 2310 N N . ILE B 1 124 ? 20.497 -4.024 -31.598 1.00 8.82 123 ILE B N 1
ATOM 2311 C CA . ILE B 1 124 ? 21.065 -2.668 -31.612 1.00 9.13 123 ILE B CA 1
ATOM 2312 C C . ILE B 1 124 ? 20.241 -1.734 -30.777 1.00 7.27 123 ILE B C 1
ATOM 2313 O O . ILE B 1 124 ? 19.034 -1.810 -30.780 1.00 8.48 123 ILE B O 1
ATOM 2318 N N . VAL B 1 125 ? 20.903 -0.897 -29.991 1.00 8.52 124 VAL B N 1
ATOM 2319 C CA . VAL B 1 125 ? 20.285 0.226 -29.263 1.00 9.47 124 VAL B CA 1
ATOM 2320 C C . VAL B 1 125 ? 20.919 1.495 -29.791 1.00 10.21 124 VAL B C 1
ATOM 2321 O O . VAL B 1 125 ? 22.136 1.660 -29.726 1.00 10.10 124 VAL B O 1
ATOM 2325 N N . HIS B 1 126 ? 20.095 2.359 -30.364 1.00 8.99 125 HIS B N 1
ATOM 2326 C CA . HIS B 1 126 ? 20.561 3.616 -30.941 1.00 9.20 125 HIS B CA 1
ATOM 2327 C C . HIS B 1 126 ? 19.755 4.769 -30.375 1.00 10.76 125 HIS B C 1
ATOM 2328 O O . HIS B 1 126 ? 18.693 4.549 -29.799 1.00 11.42 125 HIS B O 1
ATOM 2335 N N . ALA B 1 127 ? 20.280 5.956 -30.509 1.00 12.41 126 ALA B N 1
ATOM 2336 C CA . ALA B 1 127 ? 19.709 7.174 -29.924 1.00 11.12 126 ALA B CA 1
ATOM 2337 C C . ALA B 1 127 ? 19.120 8.026 -31.006 1.00 10.37 126 ALA B C 1
ATOM 2338 O O . ALA B 1 127 ? 19.759 8.316 -32.034 1.00 11.72 126 ALA B O 1
ATOM 2340 N N . TRP B 1 128 ? 17.893 8.493 -30.786 1.00 10.98 127 TRP B N 1
ATOM 2341 C CA . TRP B 1 128 ? 17.303 9.353 -31.782 1.00 10.74 127 TRP B CA 1
ATOM 2342 C C . TRP B 1 128 ? 18.110 10.606 -32.078 1.00 12.27 127 TRP B C 1
ATOM 2343 O O . TRP B 1 128 ? 18.083 11.095 -33.222 1.00 13.31 127 TRP B O 1
ATOM 2354 N N . HIS B 1 129 ? 18.738 11.134 -31.063 1.00 12.86 128 HIS B N 1
ATOM 2355 C CA . HIS B 1 129 ? 19.431 12.439 -31.157 1.00 13.20 128 HIS B CA 1
ATOM 2356 C C . HIS B 1 129 ? 20.944 12.276 -31.160 1.00 15.19 128 HIS B C 1
ATOM 2357 O O . HIS B 1 129 ? 21.656 13.154 -30.681 1.00 17.34 128 HIS B O 1
ATOM 2364 N N . ASP B 1 130 ? 21.412 11.160 -31.714 1.00 13.51 129 ASP B N 1
ATOM 2365 C CA . ASP B 1 130 ? 22.860 10.927 -31.841 1.00 12.90 129 ASP B CA 1
ATOM 2366 C C . ASP B 1 130 ? 23.364 11.923 -32.884 1.00 14.78 129 ASP B C 1
ATOM 2367 O O . ASP B 1 130 ? 23.015 11.844 -34.051 1.00 15.34 129 ASP B O 1
ATOM 2372 N N . GLU B 1 131 ? 24.159 12.909 -32.425 1.00 16.21 130 GLU B N 1
ATOM 2373 C CA . GLU B 1 131 ? 24.712 13.933 -33.299 1.00 20.11 130 GLU B CA 1
ATOM 2374 C C . GLU B 1 131 ? 25.857 13.415 -34.182 1.00 22.24 130 GLU B C 1
ATOM 2375 O O . GLU B 1 131 ? 26.123 13.952 -35.226 1.00 25.87 130 GLU B O 1
ATOM 2381 N N . LEU B 1 132 ? 26.504 12.337 -33.772 1.00 17.86 131 LEU B N 1
ATOM 2382 C CA . LEU B 1 132 ? 27.658 11.759 -34.484 1.00 18.03 131 LEU B CA 1
ATOM 2383 C C . LEU B 1 132 ? 27.287 10.697 -35.509 1.00 18.09 131 LEU B C 1
ATOM 2384 O O . LEU B 1 132 ? 27.952 10.540 -36.548 1.00 18.52 131 LEU B O 1
ATOM 2389 N N . ILE B 1 133 ? 26.193 9.960 -35.271 1.00 15.68 132 ILE B N 1
ATOM 2390 C CA . ILE B 1 133 ? 25.762 8.895 -36.118 1.00 14.13 132 ILE B CA 1
ATOM 2391 C C . ILE B 1 133 ? 24.260 9.055 -36.295 1.00 14.42 132 ILE B C 1
ATOM 2392 O O . ILE B 1 133 ? 23.480 8.674 -35.416 1.00 14.19 132 ILE B O 1
ATOM 2397 N N . PRO B 1 134 ? 23.840 9.727 -37.367 1.00 16.58 133 PRO B N 1
ATOM 2398 C CA . PRO B 1 134 ? 22.416 10.002 -37.534 1.00 16.59 133 PRO B CA 1
ATOM 2399 C C . PRO B 1 134 ? 21.588 8.741 -37.394 1.00 15.09 133 PRO B C 1
ATOM 2400 O O . PRO B 1 134 ? 21.935 7.693 -37.947 1.00 13.85 133 PRO B O 1
ATOM 2404 N N . ALA B 1 135 ? 20.461 8.838 -36.721 1.00 14.39 134 ALA B N 1
ATOM 2405 C CA . ALA B 1 135 ? 19.627 7.645 -36.594 1.00 14.26 134 ALA B CA 1
ATOM 2406 C C . ALA B 1 135 ? 19.251 7.040 -37.907 1.00 12.11 134 ALA B C 1
ATOM 2407 O O . ALA B 1 135 ? 19.161 5.794 -38.059 1.00 14.00 134 ALA B O 1
ATOM 2409 N N . ALA B 1 136 ? 18.996 7.860 -38.942 1.00 14.14 135 ALA B N 1
ATOM 2410 C CA . ALA B 1 136 ? 18.667 7.313 -40.236 1.00 13.02 135 ALA B CA 1
ATOM 2411 C C . ALA B 1 136 ? 19.698 6.329 -40.753 1.00 13.23 135 ALA B C 1
ATOM 2412 O O . ALA B 1 136 ? 19.352 5.366 -41.414 1.00 13.39 135 ALA B O 1
ATOM 2414 N N . ASP B 1 137 ? 20.961 6.619 -40.459 1.00 12.75 136 ASP B N 1
ATOM 2415 C CA . ASP B 1 137 ? 22.027 5.739 -40.925 1.00 14.48 136 ASP B CA 1
ATOM 2416 C C . ASP B 1 137 ? 21.960 4.325 -40.301 1.00 13.04 136 ASP B C 1
ATOM 2417 O O . ASP B 1 137 ? 22.073 3.326 -40.962 1.00 14.33 136 ASP B O 1
ATOM 2422 N N . VAL B 1 138 ? 21.715 4.298 -39.001 1.00 11.62 137 VAL B N 1
ATOM 2423 C CA . VAL B 1 138 ? 21.622 3.051 -38.312 1.00 10.30 137 VAL B CA 1
ATOM 2424 C C . VAL B 1 138 ? 20.347 2.319 -38.706 1.00 10.97 137 VAL B C 1
ATOM 2425 O O . VAL B 1 138 ? 20.326 1.095 -38.859 1.00 10.70 137 VAL B O 1
ATOM 2429 N N . ILE B 1 139 ? 19.254 3.061 -38.852 1.00 11.95 138 ILE B N 1
ATOM 2430 C CA . ILE B 1 139 ? 17.985 2.439 -39.326 1.00 11.90 138 ILE B CA 1
ATOM 2431 C C . ILE B 1 139 ? 18.149 1.765 -40.665 1.00 11.46 138 ILE B C 1
ATOM 2432 O O . ILE B 1 139 ? 17.733 0.664 -40.829 1.00 12.51 138 ILE B O 1
ATOM 2437 N N . ALA B 1 140 ? 18.856 2.388 -41.613 1.00 12.04 139 ALA B N 1
ATOM 2438 C CA . ALA B 1 140 ? 19.057 1.791 -42.909 1.00 12.99 139 ALA B CA 1
ATOM 2439 C C . ALA B 1 140 ? 19.888 0.556 -42.796 1.00 13.26 139 ALA B C 1
ATOM 2440 O O . ALA B 1 140 ? 19.627 -0.433 -43.450 1.00 13.58 139 ALA B O 1
ATOM 2442 N N . TRP B 1 141 ? 20.937 0.637 -41.989 1.00 12.96 140 TRP B N 1
ATOM 2443 C CA . TRP B 1 141 ? 21.800 -0.545 -41.803 1.00 13.69 140 TRP B CA 1
ATOM 2444 C C . TRP B 1 141 ? 21.054 -1.724 -41.182 1.00 13.07 140 TRP B C 1
ATOM 2445 O O . TRP B 1 141 ? 21.115 -2.828 -41.670 1.00 14.04 140 TRP B O 1
ATOM 2456 N N . ALA B 1 142 ? 20.281 -1.472 -40.115 1.00 11.79 141 ALA B N 1
ATOM 2457 C CA . ALA B 1 142 ? 19.527 -2.494 -39.465 1.00 12.30 141 ALA B CA 1
ATOM 2458 C C . ALA B 1 142 ? 18.446 -3.048 -40.392 1.00 11.65 141 ALA B C 1
ATOM 2459 O O . ALA B 1 142 ? 18.211 -4.264 -40.425 1.00 13.16 141 ALA B O 1
ATOM 2461 N N A GLN B 1 143 ? 17.755 -2.187 -41.134 0.50 12.85 142 GLN B N 1
ATOM 2462 N N B GLN B 1 143 ? 17.813 -2.154 -41.132 0.50 11.58 142 GLN B N 1
ATOM 2463 C CA A GLN B 1 143 ? 16.688 -2.676 -42.027 0.50 14.39 142 GLN B CA 1
ATOM 2464 C CA B GLN B 1 143 ? 16.739 -2.544 -42.029 0.50 12.78 142 GLN B CA 1
ATOM 2465 C C A GLN B 1 143 ? 17.193 -3.683 -43.028 0.50 14.94 142 GLN B C 1
ATOM 2466 C C B GLN B 1 143 ? 17.141 -3.537 -43.107 0.50 13.13 142 GLN B C 1
ATOM 2467 O O A GLN B 1 143 ? 16.601 -4.770 -43.196 0.50 14.64 142 GLN B O 1
ATOM 2468 O O B GLN B 1 143 ? 16.378 -4.398 -43.492 0.50 13.98 142 GLN B O 1
ATOM 2479 N N . ALA B 1 144 ? 18.351 -3.373 -43.607 1.00 15.00 143 ALA B N 1
ATOM 2480 C CA . ALA B 1 144 ? 18.902 -4.244 -44.663 1.00 15.68 143 ALA B CA 1
ATOM 2481 C C . ALA B 1 144 ? 19.097 -5.658 -44.187 1.00 18.63 143 ALA B C 1
ATOM 2482 O O . ALA B 1 144 ? 18.960 -6.598 -44.965 1.00 22.61 143 ALA B O 1
ATOM 2484 N N A ARG B 1 145 ? 19.358 -5.862 -42.899 0.50 17.58 144 ARG B N 1
ATOM 2485 N N B ARG B 1 145 ? 19.330 -5.822 -42.896 0.50 17.02 144 ARG B N 1
ATOM 2486 C CA A ARG B 1 145 ? 19.469 -7.245 -42.418 0.50 18.58 144 ARG B CA 1
ATOM 2487 C CA B ARG B 1 145 ? 19.519 -7.160 -42.372 0.50 17.42 144 ARG B CA 1
ATOM 2488 C C A ARG B 1 145 ? 18.435 -7.674 -41.376 0.50 16.85 144 ARG B C 1
ATOM 2489 C C B ARG B 1 145 ? 18.488 -7.616 -41.333 0.50 16.11 144 ARG B C 1
ATOM 2490 O O A ARG B 1 145 ? 18.585 -8.693 -40.711 0.50 17.24 144 ARG B O 1
ATOM 2491 O O B ARG B 1 145 ? 18.679 -8.616 -40.657 0.50 16.35 144 ARG B O 1
ATOM 2506 N N . SER B 1 146 ? 17.372 -6.893 -41.265 1.00 13.87 145 SER B N 1
ATOM 2507 C CA . SER B 1 146 ? 16.316 -7.126 -40.306 1.00 12.49 145 SER B CA 1
ATOM 2508 C C . SER B 1 146 ? 16.871 -7.203 -38.865 1.00 12.02 145 SER B C 1
ATOM 2509 O O . SER B 1 146 ? 16.301 -7.914 -38.081 1.00 13.44 145 SER B O 1
ATOM 2512 N N . ALA B 1 147 ? 17.914 -6.434 -38.524 1.00 12.02 146 ALA B N 1
ATOM 2513 C CA . ALA B 1 147 ? 18.455 -6.484 -37.158 1.00 10.57 146 ALA B CA 1
ATOM 2514 C C . ALA B 1 147 ? 17.467 -5.899 -36.172 1.00 10.77 146 ALA B C 1
ATOM 2515 O O . ALA B 1 147 ? 16.790 -4.927 -36.495 1.00 11.75 146 ALA B O 1
ATOM 2517 N N A ARG B 1 148 ? 17.316 -6.495 -34.993 0.50 10.64 147 ARG B N 1
ATOM 2518 N N B ARG B 1 148 ? 17.410 -6.456 -34.984 0.50 9.97 147 ARG B N 1
ATOM 2519 C CA A ARG B 1 148 ? 16.426 -5.881 -33.983 0.50 9.49 147 ARG B CA 1
ATOM 2520 C CA B ARG B 1 148 ? 16.573 -5.875 -33.959 0.50 7.98 147 ARG B CA 1
ATOM 2521 C C A ARG B 1 148 ? 17.047 -4.548 -33.551 0.50 9.23 147 ARG B C 1
ATOM 2522 C C B ARG B 1 148 ? 17.121 -4.477 -33.644 0.50 8.32 147 ARG B C 1
ATOM 2523 O O A ARG B 1 148 ? 18.234 -4.508 -33.217 0.50 10.33 147 ARG B O 1
ATOM 2524 O O B ARG B 1 148 ? 18.339 -4.294 -33.544 0.50 6.64 147 ARG B O 1
ATOM 2539 N N . LEU B 1 149 ? 16.233 -3.491 -33.579 1.00 9.00 148 LEU B N 1
ATOM 2540 C CA . LEU B 1 149 ? 16.670 -2.126 -33.317 1.00 8.04 148 LEU B CA 1
ATOM 2541 C C . LEU B 1 149 ? 15.730 -1.456 -32.349 1.00 7.62 148 LEU B C 1
ATOM 2542 O O . LEU B 1 149 ? 14.502 -1.414 -32.576 1.00 9.32 148 LEU B O 1
ATOM 2547 N N . LEU B 1 150 ? 16.339 -0.937 -31.277 1.00 8.91 149 LEU B N 1
ATOM 2548 C CA . LEU B 1 150 ? 15.674 -0.109 -30.249 1.00 7.74 149 LEU B CA 1
ATOM 2549 C C . LEU B 1 150 ? 16.194 1.293 -30.390 1.00 7.47 149 LEU B C 1
ATOM 2550 O O . LEU B 1 150 ? 17.428 1.505 -30.327 1.00 8.95 149 LEU B O 1
ATOM 2555 N N . LEU B 1 151 ? 15.276 2.227 -30.597 1.00 8.10 150 LEU B N 1
ATOM 2556 C CA . LEU B 1 151 ? 15.573 3.660 -30.696 1.00 10.20 150 LEU B CA 1
ATOM 2557 C C . LEU B 1 151 ? 15.040 4.345 -29.466 1.00 9.13 150 LEU B C 1
ATOM 2558 O O . LEU B 1 151 ? 13.838 4.226 -29.166 1.00 8.64 150 LEU B O 1
ATOM 2563 N N . VAL B 1 152 ? 15.890 5.054 -28.732 1.00 9.70 151 VAL B N 1
ATOM 2564 C CA . VAL B 1 152 ? 15.555 5.749 -27.493 1.00 10.97 151 VAL B CA 1
ATOM 2565 C C . VAL B 1 152 ? 15.779 7.236 -27.599 1.00 10.12 151 VAL B C 1
ATOM 2566 O O . VAL B 1 152 ? 16.599 7.710 -28.408 1.00 9.93 151 VAL B O 1
ATOM 2570 N N . ASP B 1 153 ? 15.076 7.940 -26.744 1.00 8.67 152 ASP B N 1
ATOM 2571 C CA . ASP B 1 153 ? 15.165 9.415 -26.674 1.00 10.92 152 ASP B CA 1
ATOM 2572 C C . ASP B 1 153 ? 16.402 9.886 -25.873 1.00 8.98 152 ASP B C 1
ATOM 2573 O O . ASP B 1 153 ? 16.348 10.069 -24.633 1.00 11.76 152 ASP B O 1
ATOM 2578 N N . ASP B 1 154 ? 17.529 9.980 -26.569 1.00 10.52 153 ASP B N 1
ATOM 2579 C CA . ASP B 1 154 ? 18.819 10.281 -25.955 1.00 10.17 153 ASP B CA 1
ATOM 2580 C C . ASP B 1 154 ? 19.761 10.654 -27.061 1.00 10.90 153 ASP B C 1
ATOM 2581 O O . ASP B 1 154 ? 19.388 10.739 -28.248 1.00 11.17 153 ASP B O 1
ATOM 2586 N N . GLY B 1 155 ? 20.999 10.985 -26.674 1.00 12.49 154 GLY B N 1
ATOM 2587 C CA . GLY B 1 155 ? 22.064 11.194 -27.583 1.00 11.48 154 GLY B CA 1
ATOM 2588 C C . GLY B 1 155 ? 23.071 10.035 -27.584 1.00 11.07 154 GLY B C 1
ATOM 2589 O O . GLY B 1 155 ? 22.883 8.980 -26.968 1.00 10.96 154 GLY B O 1
ATOM 2590 N N . HIS B 1 156 ? 24.211 10.301 -28.189 1.00 11.11 155 HIS B N 1
ATOM 2591 C CA . HIS B 1 156 ? 25.206 9.260 -28.423 1.00 13.63 155 HIS B CA 1
ATOM 2592 C C . HIS B 1 156 ? 25.731 8.565 -27.229 1.00 11.72 155 HIS B C 1
ATOM 2593 O O . HIS B 1 156 ? 26.014 7.355 -27.308 1.00 12.95 155 HIS B O 1
ATOM 2600 N N . ARG B 1 157 ? 25.897 9.252 -26.107 1.00 11.27 156 ARG B N 1
ATOM 2601 C CA . ARG B 1 157 ? 26.468 8.615 -24.948 1.00 11.92 156 ARG B CA 1
ATOM 2602 C C . ARG B 1 157 ? 25.471 7.776 -24.150 1.00 10.68 156 ARG B C 1
ATOM 2603 O O . ARG B 1 157 ? 25.862 7.094 -23.179 1.00 12.05 156 ARG B O 1
ATOM 2611 N N . LEU B 1 158 ? 24.175 7.848 -24.504 1.00 11.17 157 LEU B N 1
ATOM 2612 C CA . LEU B 1 158 ? 23.140 7.036 -23.831 1.00 11.61 157 LEU B CA 1
ATOM 2613 C C . LEU B 1 158 ? 23.142 7.205 -22.316 1.00 10.19 157 LEU B C 1
ATOM 2614 O O . LEU B 1 158 ? 22.828 6.305 -21.568 1.00 11.72 157 LEU B O 1
ATOM 2619 N N . GLY B 1 159 ? 23.454 8.415 -21.845 1.00 12.05 158 GLY B N 1
ATOM 2620 C CA . GLY B 1 159 ? 23.565 8.674 -20.434 1.00 13.87 158 GLY B CA 1
ATOM 2621 C C . GLY B 1 159 ? 22.326 8.371 -19.616 1.00 11.81 158 GLY B C 1
ATOM 2622 O O . GLY B 1 159 ? 22.411 7.974 -18.432 1.00 14.30 158 GLY B O 1
ATOM 2623 N N . ALA B 1 160 ? 21.162 8.508 -20.245 1.00 10.86 159 ALA B N 1
ATOM 2624 C CA . ALA B 1 160 ? 19.899 8.292 -19.577 1.00 13.60 159 ALA B CA 1
ATOM 2625 C C . ALA B 1 160 ? 19.263 6.950 -19.900 1.00 12.91 159 ALA B C 1
ATOM 2626 O O . ALA B 1 160 ? 18.142 6.669 -19.472 1.00 13.61 159 ALA B O 1
ATOM 2628 N N . HIS B 1 161 ? 19.960 6.108 -20.664 1.00 10.84 160 HIS B N 1
ATOM 2629 C CA . HIS B 1 161 ? 19.393 4.834 -21.135 1.00 12.72 160 HIS B CA 1
ATOM 2630 C C . HIS B 1 161 ? 20.289 3.644 -20.953 1.00 12.39 160 HIS B C 1
ATOM 2631 O O . HIS B 1 161 ? 20.147 2.655 -21.666 1.00 12.24 160 HIS B O 1
ATOM 2638 N N . VAL B 1 162 ? 21.121 3.692 -19.936 1.00 11.95 161 VAL B N 1
ATOM 2639 C CA . VAL B 1 162 ? 21.989 2.539 -19.634 1.00 14.65 161 VAL B CA 1
ATOM 2640 C C . VAL B 1 162 ? 21.140 1.353 -19.197 1.00 13.97 161 VAL B C 1
ATOM 2641 O O . VAL B 1 162 ? 21.403 0.202 -19.574 1.00 15.91 161 VAL B O 1
ATOM 2645 N N . GLN B 1 163 ? 20.064 1.594 -18.443 1.00 13.85 162 GLN B N 1
ATOM 2646 C CA . GLN B 1 163 ? 19.192 0.514 -18.012 1.00 14.16 162 GLN B CA 1
ATOM 2647 C C . GLN B 1 163 ? 18.451 -0.110 -19.191 1.00 12.38 162 GLN B C 1
ATOM 2648 O O . GLN B 1 163 ? 18.372 -1.363 -19.324 1.00 15.94 162 GLN B O 1
ATOM 2650 N N . ALA B 1 164 ? 17.911 0.697 -20.094 1.00 12.80 163 ALA B N 1
ATOM 2651 C CA . ALA B 1 164 ? 17.231 0.168 -21.280 1.00 13.20 163 ALA B CA 1
ATOM 2652 C C . ALA B 1 164 ? 18.181 -0.666 -22.114 1.00 13.83 163 ALA B C 1
ATOM 2653 O O . ALA B 1 164 ? 17.835 -1.745 -22.625 1.00 12.51 163 ALA B O 1
ATOM 2655 N N . ALA B 1 165 ? 19.397 -0.154 -22.322 1.00 11.90 164 ALA B N 1
ATOM 2656 C CA . ALA B 1 165 ? 20.381 -0.907 -23.091 1.00 12.91 164 ALA B CA 1
ATOM 2657 C C . ALA B 1 165 ? 20.734 -2.242 -22.424 1.00 12.99 164 ALA B C 1
ATOM 2658 O O . ALA B 1 165 ? 20.874 -3.249 -23.114 1.00 13.39 164 ALA B O 1
ATOM 2660 N N . SER B 1 166 ? 20.948 -2.221 -21.111 1.00 10.90 165 SER B N 1
ATOM 2661 C CA . SER B 1 166 ? 21.200 -3.414 -20.287 1.00 11.84 165 SER B CA 1
ATOM 2662 C C . SER B 1 166 ? 20.108 -4.425 -20.463 1.00 12.38 165 SER B C 1
ATOM 2663 O O . SER B 1 166 ? 20.393 -5.643 -20.585 1.00 13.91 165 SER B O 1
ATOM 2666 N N . ARG B 1 167 ? 18.864 -4.0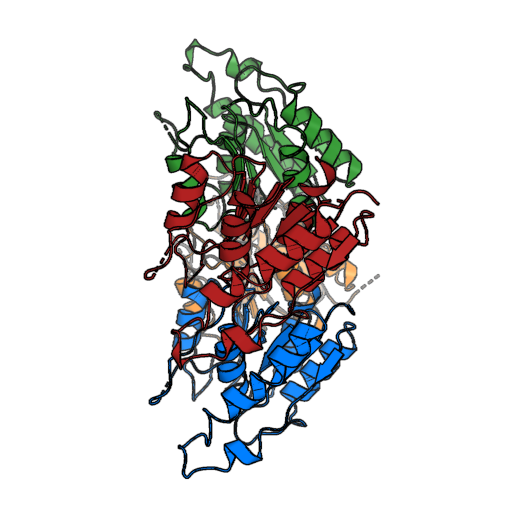16 -20.427 1.00 10.49 166 ARG B N 1
ATOM 2667 C CA . ARG B 1 167 ? 17.727 -4.901 -20.606 1.00 11.31 166 ARG B CA 1
ATOM 2668 C C . ARG B 1 167 ? 17.719 -5.527 -22.016 1.00 12.59 166 ARG B C 1
ATOM 2669 O O . ARG B 1 167 ? 17.409 -6.712 -22.176 1.00 11.95 166 ARG B O 1
ATOM 2673 N N . ALA B 1 168 ? 18.015 -4.747 -23.041 1.00 10.27 167 ALA B N 1
ATOM 2674 C CA . ALA B 1 168 ? 18.085 -5.260 -24.400 1.00 10.48 167 ALA B CA 1
ATOM 2675 C C . ALA B 1 168 ? 19.170 -6.302 -24.482 1.00 11.07 167 ALA B C 1
ATOM 2676 O O . ALA B 1 168 ? 18.994 -7.318 -25.130 1.00 10.76 167 ALA B O 1
ATOM 2678 N N . PHE B 1 169 ? 20.299 -6.073 -23.848 1.00 10.92 168 PHE B N 1
ATOM 2679 C CA . PHE B 1 169 ? 21.373 -7.080 -23.861 1.00 10.03 168 PHE B CA 1
ATOM 2680 C C . PHE B 1 169 ? 20.911 -8.365 -23.155 1.00 11.09 168 PHE B C 1
ATOM 2681 O O . PHE B 1 169 ? 21.125 -9.467 -23.685 1.00 12.15 168 PHE B O 1
ATOM 2689 N N . ALA B 1 170 ? 20.282 -8.245 -21.988 1.00 12.14 169 ALA B N 1
ATOM 2690 C CA . ALA B 1 170 ? 19.737 -9.387 -21.269 1.00 13.76 169 ALA B CA 1
ATOM 2691 C C . ALA B 1 170 ? 18.780 -10.193 -22.169 1.00 15.96 169 ALA B C 1
ATOM 2692 O O . ALA B 1 170 ? 18.825 -11.442 -22.234 1.00 15.36 169 ALA B O 1
ATOM 2694 N N . GLU B 1 171 ? 17.907 -9.483 -22.875 1.00 13.74 170 GLU B N 1
ATOM 2695 C CA . GLU B 1 171 ? 16.949 -10.133 -23.741 1.00 14.46 170 GLU B CA 1
ATOM 2696 C C . GLU B 1 171 ? 17.653 -10.918 -24.843 1.00 13.98 170 GLU B C 1
ATOM 2697 O O . GLU B 1 171 ? 17.274 -12.050 -25.157 1.00 14.43 170 GLU B O 1
ATOM 2703 N N . LEU B 1 172 ? 18.717 -10.369 -25.417 1.00 11.49 171 LEU B N 1
ATOM 2704 C CA . LEU B 1 172 ? 19.499 -11.062 -26.432 1.00 14.23 171 LEU B CA 1
ATOM 2705 C C . LEU B 1 172 ? 20.099 -12.332 -25.832 1.00 14.42 171 LEU B C 1
ATOM 2706 O O . LEU B 1 172 ? 19.898 -13.451 -26.373 1.00 13.64 171 LEU B O 1
ATOM 2711 N N . LEU B 1 173 ? 20.779 -12.202 -24.708 1.00 13.36 172 LEU B N 1
ATOM 2712 C CA . LEU B 1 173 ? 21.406 -13.369 -24.071 1.00 14.61 172 LEU B CA 1
ATOM 2713 C C . LEU B 1 173 ? 20.415 -14.478 -23.713 1.00 14.98 172 LEU B C 1
ATOM 2714 O O . LEU B 1 173 ? 20.678 -15.668 -23.954 1.00 17.96 172 LEU B O 1
ATOM 2719 N N . GLN B 1 174 ? 19.271 -14.107 -23.205 1.00 13.08 173 GLN B N 1
ATOM 2720 C CA . GLN B 1 174 ? 18.226 -15.081 -22.797 1.00 16.28 173 GLN B CA 1
ATOM 2721 C C . GLN B 1 174 ? 17.623 -15.821 -23.995 1.00 17.03 173 GLN B C 1
ATOM 2722 O O . GLN B 1 174 ? 16.981 -16.874 -23.847 1.00 18.99 173 GLN B O 1
ATOM 2728 N N . SER B 1 175 ? 17.793 -15.267 -25.173 1.00 14.33 174 SER B N 1
ATOM 2729 C CA . SER B 1 175 ? 17.262 -15.855 -26.411 1.00 14.24 174 SER B CA 1
ATOM 2730 C C . SER B 1 175 ? 18.196 -16.857 -27.059 1.00 18.91 174 SER B C 1
ATOM 2731 O O . SER B 1 175 ? 17.787 -17.505 -28.040 1.00 18.09 174 SER B O 1
ATOM 2734 N N . LEU B 1 176 ? 19.424 -16.985 -26.541 1.00 17.52 175 LEU B N 1
ATOM 2735 C CA . LEU B 1 176 ? 20.433 -17.826 -27.168 1.00 19.93 175 LEU B CA 1
ATOM 2736 C C . LEU B 1 176 ? 20.411 -19.255 -26.625 1.00 22.95 175 LEU B C 1
ATOM 2737 O O . LEU B 1 176 ? 19.853 -19.479 -25.588 1.00 25.04 175 LEU B O 1
ATOM 2743 N N . ARG C 1 4 ? 22.672 4.671 -5.707 1.00 30.42 3 ARG C N 1
ATOM 2744 C CA . ARG C 1 4 ? 21.794 5.295 -6.726 1.00 29.15 3 ARG C CA 1
ATOM 2745 C C . ARG C 1 4 ? 22.709 5.909 -7.792 1.00 28.79 3 ARG C C 1
ATOM 2746 O O . ARG C 1 4 ? 22.499 5.768 -9.005 1.00 29.65 3 ARG C O 1
ATOM 2749 N N . GLY C 1 5 ? 23.726 6.604 -7.300 1.00 24.75 4 GLY C N 1
ATOM 2750 C CA . GLY C 1 5 ? 24.750 7.196 -8.112 1.00 17.68 4 GLY C CA 1
ATOM 2751 C C . GLY C 1 5 ? 25.531 8.255 -7.344 1.00 16.00 4 GLY C C 1
ATOM 2752 O O . GLY C 1 5 ? 25.473 8.322 -6.093 1.00 17.53 4 GLY C O 1
ATOM 2753 N N . HIS C 1 6 ? 26.222 9.100 -8.086 1.00 14.67 5 HIS C N 1
ATOM 2754 C CA . HIS C 1 6 ? 27.071 10.103 -7.538 1.00 13.62 5 HIS C CA 1
ATOM 2755 C C . HIS C 1 6 ? 26.626 11.450 -8.102 1.00 13.45 5 HIS C C 1
ATOM 2756 O O . HIS C 1 6 ? 26.349 11.570 -9.279 1.00 15.98 5 HIS C O 1
ATOM 2763 N N . CYS C 1 7 ? 26.604 12.448 -7.239 1.00 13.04 6 CYS C N 1
ATOM 2764 C CA . CYS C 1 7 ? 26.305 13.821 -7.619 1.00 13.09 6 CYS C CA 1
ATOM 2765 C C . CYS C 1 7 ? 27.548 14.698 -7.546 1.00 12.74 6 CYS C C 1
ATOM 2766 O O . CYS C 1 7 ? 28.191 14.750 -6.499 1.00 14.26 6 CYS C O 1
ATOM 2769 N N . ILE C 1 8 ? 27.849 15.474 -8.603 1.00 12.56 7 ILE C N 1
ATOM 2770 C CA . ILE C 1 8 ? 28.924 16.441 -8.576 1.00 12.02 7 ILE C CA 1
ATOM 2771 C C . ILE C 1 8 ? 28.233 17.792 -8.638 1.00 12.13 7 ILE C C 1
ATOM 2772 O O . ILE C 1 8 ? 27.481 18.076 -9.606 1.00 14.28 7 ILE C O 1
ATOM 2777 N N . LEU C 1 9 ? 28.481 18.599 -7.618 1.00 14.73 8 LEU C N 1
ATOM 2778 C CA . LEU C 1 9 ? 27.784 19.871 -7.414 1.00 11.36 8 LEU C CA 1
ATOM 2779 C C . LEU C 1 9 ? 28.772 21.008 -7.578 1.00 12.99 8 LEU C C 1
ATOM 2780 O O . LEU C 1 9 ? 29.657 21.173 -6.700 1.00 12.98 8 LEU C O 1
ATOM 2785 N N . ALA C 1 10 ? 28.609 21.804 -8.635 1.00 11.93 9 ALA C N 1
ATOM 2786 C CA . ALA C 1 10 ? 29.541 22.847 -9.045 1.00 12.08 9 ALA C CA 1
ATOM 2787 C C . ALA C 1 10 ? 29.079 24.230 -8.620 1.00 12.21 9 ALA C C 1
ATOM 2788 O O . ALA C 1 10 ? 28.107 24.751 -9.115 1.00 12.07 9 ALA C O 1
ATOM 2790 N N . HIS C 1 11 ? 29.817 24.816 -7.685 1.00 12.24 10 HIS C N 1
ATOM 2791 C CA . HIS C 1 11 ? 29.567 26.187 -7.225 1.00 12.27 10 HIS C CA 1
ATOM 2792 C C . HIS C 1 11 ? 29.762 27.223 -8.332 1.00 13.12 10 HIS C C 1
ATOM 2793 O O . HIS C 1 11 ? 30.453 27.006 -9.345 1.00 11.90 10 HIS C O 1
ATOM 2800 N N . GLY C 1 12 ? 29.124 28.389 -8.177 1.00 13.62 11 GLY C N 1
ATOM 2801 C CA . GLY C 1 12 ? 29.273 29.496 -9.049 1.00 12.72 11 GLY C CA 1
ATOM 2802 C C . GLY C 1 12 ? 30.542 30.315 -8.830 1.00 12.59 11 GLY C C 1
ATOM 2803 O O . GLY C 1 12 ? 31.343 30.015 -7.954 1.00 14.72 11 GLY C O 1
ATOM 2804 N N . PHE C 1 13 ? 30.626 31.411 -9.550 1.00 14.51 12 PHE C N 1
ATOM 2805 C CA . PHE C 1 13 ? 31.857 32.256 -9.567 1.00 14.21 12 PHE C CA 1
ATOM 2806 C C . PHE C 1 13 ? 32.250 32.773 -8.206 1.00 20.59 12 PHE C C 1
ATOM 2807 O O . PHE C 1 13 ? 31.444 33.375 -7.547 1.00 19.00 12 PHE C O 1
ATOM 2815 N N . GLU C 1 14 ? 33.459 32.359 -7.786 1.00 21.71 13 GLU C N 1
ATOM 2816 C CA . GLU C 1 14 ? 34.124 32.702 -6.517 1.00 23.88 13 GLU C CA 1
ATOM 2817 C C . GLU C 1 14 ? 33.508 32.154 -5.209 1.00 22.68 13 GLU C C 1
ATOM 2818 O O . GLU C 1 14 ? 34.168 32.224 -4.148 1.00 28.25 13 GLU C O 1
ATOM 2824 N N . SER C 1 15 ? 32.320 31.545 -5.266 1.00 22.35 14 SER C N 1
ATOM 2825 C CA . SER C 1 15 ? 31.558 31.238 -4.042 1.00 21.88 14 SER C CA 1
ATOM 2826 C C . SER C 1 15 ? 32.113 30.110 -3.199 1.00 21.65 14 SER C C 1
ATOM 2827 O O . SER C 1 15 ? 32.007 30.122 -1.969 1.00 25.94 14 SER C O 1
ATOM 2830 N N . GLY C 1 16 ? 32.724 29.147 -3.850 1.00 23.86 15 GLY C N 1
ATOM 2831 C CA . GLY C 1 16 ? 33.380 28.073 -3.178 1.00 21.37 15 GLY C CA 1
ATOM 2832 C C . GLY C 1 16 ? 32.479 26.902 -2.861 1.00 17.06 15 GLY C C 1
ATOM 2833 O O . GLY C 1 16 ? 31.260 27.026 -2.948 1.00 18.37 15 GLY C O 1
ATOM 2834 N N . PRO C 1 17 ? 33.075 25.782 -2.446 1.00 16.50 16 PRO C N 1
ATOM 2835 C CA . PRO C 1 17 ? 32.309 24.558 -2.208 1.00 17.22 16 PRO C CA 1
ATOM 2836 C C . PRO C 1 17 ? 31.389 24.585 -1.021 1.00 17.66 16 PRO C C 1
ATOM 2837 O O . PRO C 1 17 ? 30.553 23.692 -0.910 1.00 20.40 16 PRO C O 1
ATOM 2841 N N . ASP C 1 18 ? 31.532 25.584 -0.128 1.00 18.91 17 ASP C N 1
ATOM 2842 C CA . ASP C 1 18 ? 30.642 25.694 1.019 1.00 20.87 17 ASP C CA 1
ATOM 2843 C C . ASP C 1 18 ? 29.532 26.709 0.743 1.00 19.85 17 ASP C C 1
ATOM 2844 O O . ASP C 1 18 ? 28.801 27.076 1.645 1.00 21.51 17 ASP C O 1
ATOM 2849 N N . ALA C 1 19 ? 29.362 27.097 -0.511 1.00 18.67 18 ALA C N 1
ATOM 2850 C CA . ALA C 1 19 ? 28.293 28.015 -0.908 1.00 17.78 18 ALA C CA 1
ATOM 2851 C C . ALA C 1 19 ? 26.922 27.423 -0.512 1.00 20.21 18 ALA C C 1
ATOM 2852 O O . ALA C 1 19 ? 26.709 26.203 -0.441 1.00 18.92 18 ALA C O 1
ATOM 2854 N N . LEU C 1 20 ? 25.979 28.301 -0.256 1.00 18.58 19 LEU C N 1
ATOM 2855 C CA . LEU C 1 20 ? 24.722 27.863 0.331 1.00 19.18 19 LEU C CA 1
ATOM 2856 C C . LEU C 1 20 ? 23.916 26.837 -0.477 1.00 16.49 19 LEU C C 1
ATOM 2857 O O . LEU C 1 20 ? 23.446 25.835 0.074 1.00 16.51 19 LEU C O 1
ATOM 2862 N N . LYS C 1 21 ? 23.789 27.088 -1.784 1.00 15.62 20 LYS C N 1
ATOM 2863 C CA . LYS C 1 21 ? 22.941 26.242 -2.586 1.00 14.76 20 LYS C CA 1
ATOM 2864 C C . LYS C 1 21 ? 23.577 24.870 -2.845 1.00 15.26 20 LYS C C 1
ATOM 2865 O O . LYS C 1 21 ? 22.913 23.864 -2.687 1.00 15.90 20 LYS C O 1
ATOM 2871 N N . VAL C 1 22 ? 24.841 24.834 -3.221 1.00 17.81 21 VAL C N 1
ATOM 2872 C CA . VAL C 1 22 ? 25.464 23.518 -3.421 1.00 16.19 21 VAL C CA 1
ATOM 2873 C C . VAL C 1 22 ? 25.541 22.714 -2.125 1.00 16.06 21 VAL C C 1
ATOM 2874 O O . VAL C 1 22 ? 25.396 21.492 -2.138 1.00 14.74 21 VAL C O 1
ATOM 2878 N N . THR C 1 23 ? 25.697 23.396 -0.990 1.00 15.15 22 THR C N 1
ATOM 2879 C CA . THR C 1 23 ? 25.696 22.697 0.299 1.00 15.01 22 THR C CA 1
ATOM 2880 C C . THR C 1 23 ? 24.328 22.091 0.576 1.00 15.87 22 THR C C 1
ATOM 2881 O O . THR C 1 23 ? 24.221 20.960 1.049 1.00 14.06 22 THR C O 1
ATOM 2885 N N . ALA C 1 24 ? 23.264 22.819 0.242 1.00 14.78 23 ALA C N 1
ATOM 2886 C CA . ALA C 1 24 ? 21.922 22.301 0.410 1.00 13.79 23 ALA C CA 1
ATOM 2887 C C . ALA C 1 24 ? 21.686 21.112 -0.516 1.00 15.69 23 ALA C C 1
ATOM 2888 O O . ALA C 1 24 ? 20.981 20.184 -0.134 1.00 14.42 23 ALA C O 1
ATOM 2890 N N . LEU C 1 25 ? 22.191 21.178 -1.754 1.00 15.40 24 LEU C N 1
ATOM 2891 C CA . LEU C 1 25 ? 22.036 20.068 -2.691 1.00 13.74 24 LEU C CA 1
ATOM 2892 C C . LEU C 1 25 ? 22.812 18.843 -2.177 1.00 15.08 24 LEU C C 1
ATOM 2893 O O . LEU C 1 25 ? 22.339 17.742 -2.317 1.00 14.85 24 LEU C O 1
ATOM 2898 N N . ALA C 1 26 ? 23.977 19.044 -1.573 1.00 16.18 25 ALA C N 1
ATOM 2899 C CA . ALA C 1 26 ? 24.712 17.932 -0.989 1.00 13.87 25 ALA C CA 1
ATOM 2900 C C . ALA C 1 26 ? 23.909 17.268 0.131 1.00 14.52 25 ALA C C 1
ATOM 2901 O O . ALA C 1 26 ? 23.981 16.051 0.273 1.00 18.12 25 ALA C O 1
ATOM 2903 N N . GLU C 1 27 ? 23.212 18.072 0.920 1.00 15.71 26 GLU C N 1
ATOM 2904 C CA . GLU C 1 27 ? 22.348 17.537 1.974 1.00 17.33 26 GLU C CA 1
ATOM 2905 C C . GLU C 1 27 ? 21.288 16.645 1.346 1.00 18.32 26 GLU C C 1
ATOM 2906 O O . GLU C 1 27 ? 20.992 15.611 1.883 1.00 17.10 26 GLU C O 1
ATOM 2908 N N . VAL C 1 28 ? 20.693 17.061 0.225 1.00 15.00 27 VAL C N 1
ATOM 2909 C CA . VAL C 1 28 ? 19.688 16.246 -0.444 1.00 15.90 27 VAL C CA 1
ATOM 2910 C C . VAL C 1 28 ? 20.250 14.956 -0.937 1.00 16.07 27 VAL C C 1
ATOM 2911 O O . VAL C 1 28 ? 19.663 13.917 -0.725 1.00 16.40 27 VAL C O 1
ATOM 2915 N N . ALA C 1 29 ? 21.389 15.010 -1.618 1.00 13.98 28 ALA C N 1
ATOM 2916 C CA . ALA C 1 29 ? 22.036 13.803 -2.116 1.00 12.62 28 ALA C CA 1
ATOM 2917 C C . ALA C 1 29 ? 22.305 12.838 -0.936 1.00 14.45 28 ALA C C 1
ATOM 2918 O O . ALA C 1 29 ? 21.927 11.667 -1.025 1.00 16.05 28 ALA C O 1
ATOM 2920 N N . GLU C 1 30 ? 22.805 13.363 0.183 1.00 15.85 29 GLU C N 1
ATOM 2921 C CA . GLU C 1 30 ? 23.154 12.525 1.356 1.00 17.96 29 GLU C CA 1
ATOM 2922 C C . GLU C 1 30 ? 21.911 11.860 1.876 1.00 20.71 29 GLU C C 1
ATOM 2923 O O . GLU C 1 30 ? 21.874 10.633 2.085 1.00 21.52 29 GLU C O 1
ATOM 2929 N N . ARG C 1 31 ? 20.842 12.617 2.014 1.00 19.65 30 ARG C N 1
ATOM 2930 C CA . ARG C 1 31 ? 19.615 12.078 2.553 1.00 23.07 30 ARG C CA 1
ATOM 2931 C C . ARG C 1 31 ? 18.929 11.043 1.640 1.00 22.99 30 ARG C C 1
ATOM 2932 O O . ARG C 1 31 ? 18.213 10.179 2.125 1.00 21.97 30 ARG C O 1
ATOM 2940 N N . LEU C 1 32 ? 19.162 11.123 0.329 1.00 20.03 31 LEU C N 1
ATOM 2941 C CA . LEU C 1 32 ? 18.576 10.201 -0.633 1.00 17.97 31 LEU C CA 1
ATOM 2942 C C . LEU C 1 32 ? 19.464 9.013 -1.008 1.00 17.03 31 LEU C C 1
ATOM 2943 O O . LEU C 1 32 ? 19.097 8.242 -1.921 1.00 18.47 31 LEU C O 1
ATOM 2948 N N . GLY C 1 33 ? 20.623 8.925 -0.383 1.00 19.35 32 GLY C N 1
ATOM 2949 C CA . GLY C 1 33 ? 21.482 7.768 -0.590 1.00 20.52 32 GLY C CA 1
ATOM 2950 C C . GLY C 1 33 ? 22.415 7.864 -1.772 1.00 21.51 32 GLY C C 1
ATOM 2951 O O . GLY C 1 33 ? 22.908 6.849 -2.256 1.00 22.87 32 GLY C O 1
ATOM 2952 N N . TRP C 1 34 ? 22.643 9.093 -2.244 1.00 17.10 33 TRP C N 1
ATOM 2953 C CA . TRP C 1 34 ? 23.637 9.353 -3.291 1.00 16.78 33 TRP C CA 1
ATOM 2954 C C . TRP C 1 34 ? 24.932 9.811 -2.687 1.00 17.13 33 TRP C C 1
ATOM 2955 O O . TRP C 1 34 ? 24.898 10.480 -1.667 1.00 18.89 33 TRP C O 1
ATOM 2966 N N . THR C 1 35 ? 26.079 9.497 -3.280 1.00 14.55 34 THR C N 1
ATOM 2967 C CA . THR C 1 35 ? 27.331 10.063 -2.831 1.00 15.91 34 THR C CA 1
ATOM 2968 C C . THR C 1 35 ? 27.396 11.384 -3.582 1.00 13.48 34 THR C C 1
ATOM 2969 O O . THR C 1 35 ? 26.601 11.657 -4.518 1.00 14.61 34 THR C O 1
ATOM 2973 N N . HIS C 1 36 ? 28.283 12.250 -3.103 1.00 15.13 35 HIS C N 1
ATOM 2974 C CA . HIS C 1 36 ? 28.346 13.622 -3.625 1.00 14.41 35 HIS C CA 1
ATOM 2975 C C . HIS C 1 36 ? 29.671 14.243 -3.359 1.00 14.54 35 HIS C C 1
ATOM 2976 O O . HIS C 1 36 ? 30.411 13.837 -2.451 1.00 15.80 35 HIS C O 1
ATOM 2983 N N . GLU C 1 37 ? 29.998 15.213 -4.199 1.00 14.86 36 GLU C N 1
ATOM 2984 C CA . GLU C 1 37 ? 31.205 16.023 -3.992 1.00 15.71 36 GLU C CA 1
ATOM 2985 C C . GLU C 1 37 ? 30.933 17.396 -4.516 1.00 13.31 36 GLU C C 1
ATOM 2986 O O . GLU C 1 37 ? 30.138 17.569 -5.486 1.00 14.54 36 GLU C O 1
ATOM 2992 N N . ARG C 1 38 ? 31.639 18.371 -3.920 1.00 14.14 37 ARG C N 1
ATOM 2993 C CA . ARG C 1 38 ? 31.589 19.777 -4.269 1.00 14.25 37 ARG C CA 1
ATOM 2994 C C . ARG C 1 38 ? 32.997 20.224 -4.604 1.00 15.36 37 ARG C C 1
ATOM 2995 O O . ARG C 1 38 ? 33.738 20.643 -3.735 1.00 16.64 37 ARG C O 1
ATOM 3003 N N . PRO C 1 39 ? 33.398 20.119 -5.857 1.00 13.45 38 PRO C N 1
ATOM 3004 C CA . PRO C 1 39 ? 34.755 20.538 -6.181 1.00 13.40 38 PRO C CA 1
ATOM 3005 C C . PRO C 1 39 ? 35.004 22.031 -5.947 1.00 15.59 38 PRO C C 1
ATOM 3006 O O . PRO C 1 39 ? 34.104 22.844 -6.107 1.00 13.80 38 PRO C O 1
ATOM 3010 N N . ASP C 1 40 ? 36.243 22.346 -5.580 1.00 15.35 39 ASP C N 1
ATOM 3011 C CA . ASP C 1 40 ? 36.646 23.715 -5.360 1.00 16.68 39 ASP C CA 1
ATOM 3012 C C . ASP C 1 40 ? 37.266 24.251 -6.611 1.00 16.69 39 ASP C C 1
ATOM 3013 O O . ASP C 1 40 ? 38.299 23.773 -7.038 1.00 17.53 39 ASP C O 1
ATOM 3018 N N . PHE C 1 41 ? 36.657 25.264 -7.206 1.00 13.39 40 PHE C N 1
ATOM 3019 C CA . PHE C 1 41 ? 37.116 25.917 -8.400 1.00 12.85 40 PHE C CA 1
ATOM 3020 C C . PHE C 1 41 ? 37.629 27.330 -8.112 1.00 12.30 40 PHE C C 1
ATOM 3021 O O . PHE C 1 41 ? 37.878 28.082 -9.052 1.00 14.37 40 PHE C O 1
ATOM 3029 N N . THR C 1 42 ? 37.796 27.657 -6.841 1.00 15.87 41 THR C N 1
ATOM 3030 C CA . THR C 1 42 ? 38.154 29.044 -6.486 1.00 15.03 41 THR C CA 1
ATOM 3031 C C . THR C 1 42 ? 39.527 29.494 -6.991 1.00 15.48 41 THR C C 1
ATOM 3032 O O . THR C 1 42 ? 39.690 30.662 -7.339 1.00 16.27 41 THR C O 1
ATOM 3036 N N . ASP C 1 43 ? 40.475 28.569 -7.111 1.00 17.92 42 ASP C N 1
ATOM 3037 C CA . ASP C 1 43 ? 41.763 28.906 -7.721 1.00 17.03 42 ASP C CA 1
ATOM 3038 C C . ASP C 1 43 ? 41.621 29.357 -9.181 1.00 15.92 42 ASP C C 1
ATOM 3039 O O . ASP C 1 43 ? 42.213 30.355 -9.647 1.00 18.94 42 ASP C O 1
ATOM 3044 N N . LEU C 1 44 ? 40.785 28.646 -9.932 1.00 15.49 43 LEU C N 1
ATOM 3045 C CA . LEU C 1 44 ? 40.539 28.979 -11.318 1.00 13.71 43 LEU C CA 1
ATOM 3046 C C . LEU C 1 44 ? 39.736 30.280 -11.511 1.00 14.68 43 LEU C C 1
ATOM 3047 O O . LEU C 1 44 ? 40.002 31.130 -12.404 1.00 14.89 43 LEU C O 1
ATOM 3052 N N . ASP C 1 45 ? 38.752 30.449 -10.636 1.00 15.76 44 ASP C N 1
ATOM 3053 C CA . ASP C 1 45 ? 37.928 31.652 -10.628 1.00 16.09 44 ASP C CA 1
ATOM 3054 C C . ASP C 1 45 ? 38.748 32.901 -10.351 1.00 16.56 44 ASP C C 1
ATOM 3055 O O . ASP C 1 45 ? 38.427 33.959 -10.891 1.00 17.43 44 ASP C O 1
ATOM 3060 N N . ALA C 1 46 ? 39.838 32.746 -9.606 1.00 18.34 45 ALA C N 1
ATOM 3061 C CA . ALA C 1 46 ? 40.713 33.886 -9.253 1.00 20.03 45 ALA C CA 1
ATOM 3062 C C . ALA C 1 46 ? 41.597 34.345 -10.372 1.00 21.23 45 ALA C C 1
ATOM 3063 O O . ALA C 1 46 ? 42.274 35.385 -10.227 1.00 22.35 45 ALA C O 1
ATOM 3065 N N . ARG C 1 47 ? 41.640 33.605 -11.476 1.00 17.78 46 ARG C N 1
ATOM 3066 C CA . ARG C 1 47 ? 42.524 33.929 -12.611 1.00 19.35 46 ARG C CA 1
ATOM 3067 C C . ARG C 1 47 ? 41.945 35.038 -13.449 1.00 20.50 46 ARG C C 1
ATOM 3068 O O . ARG C 1 47 ? 41.551 34.834 -14.595 1.00 21.75 46 ARG C O 1
ATOM 3076 N N . ARG C 1 48 ? 41.980 36.248 -12.901 1.00 24.48 47 ARG C N 1
ATOM 3077 C CA . ARG C 1 48 ? 41.431 37.410 -13.607 1.00 26.32 47 ARG C CA 1
ATOM 3078 C C . ARG C 1 48 ? 42.212 37.710 -14.879 1.00 26.40 47 ARG C C 1
ATOM 3079 O O . ARG C 1 48 ? 41.679 38.268 -15.841 1.00 27.13 47 ARG C O 1
ATOM 3082 N N . ASP C 1 49 ? 43.471 37.272 -14.929 1.00 23.97 48 ASP C N 1
ATOM 3083 C CA . ASP C 1 49 ? 44.270 37.415 -16.162 1.00 25.30 48 ASP C CA 1
ATOM 3084 C C . ASP C 1 49 ? 43.657 36.657 -17.343 1.00 25.53 48 ASP C C 1
ATOM 3085 O O . ASP C 1 49 ? 43.868 37.031 -18.510 1.00 26.23 48 ASP C O 1
ATOM 3090 N N . LEU C 1 50 ? 42.847 35.622 -17.063 1.00 23.17 49 LEU C N 1
ATOM 3091 C CA . LEU C 1 50 ? 42.185 34.851 -18.127 1.00 21.77 49 LEU C CA 1
ATOM 3092 C C . LEU C 1 50 ? 40.727 35.242 -18.391 1.00 24.68 49 LEU C C 1
ATOM 3093 O O . LEU C 1 50 ? 40.028 34.604 -19.184 1.00 29.02 49 LEU C O 1
ATOM 3098 N N . GLY C 1 51 ? 40.273 36.289 -17.733 1.00 23.24 50 GLY C N 1
ATOM 3099 C CA . GLY C 1 51 ? 38.925 36.787 -17.999 1.00 24.14 50 GLY C CA 1
ATOM 3100 C C . GLY C 1 51 ? 38.116 37.070 -16.778 1.00 20.67 50 GLY C C 1
ATOM 3101 O O . GLY C 1 51 ? 38.514 36.782 -15.665 1.00 20.86 50 GLY C O 1
ATOM 3102 N N . GLN C 1 52 ? 36.948 37.662 -17.025 1.00 22.63 51 GLN C N 1
ATOM 3103 C CA . GLN C 1 52 ? 36.033 38.120 -15.986 1.00 23.87 51 GLN C CA 1
ATOM 3104 C C . GLN C 1 52 ? 35.458 36.996 -15.125 1.00 16.86 51 GLN C C 1
ATOM 3105 O O . GLN C 1 52 ? 35.072 37.241 -14.004 1.00 22.42 51 GLN C O 1
ATOM 3111 N N . LEU C 1 53 ? 35.438 35.765 -15.659 1.00 18.19 52 LEU C N 1
ATOM 3112 C CA . LEU C 1 53 ? 34.988 34.610 -14.886 1.00 17.59 52 LEU C CA 1
ATOM 3113 C C . LEU C 1 53 ? 36.158 33.661 -14.628 1.00 17.77 52 LEU C C 1
ATOM 3114 O O . LEU C 1 53 ? 35.963 32.477 -14.358 1.00 19.17 52 LEU C O 1
ATOM 3119 N N . GLY C 1 54 ? 37.363 34.189 -14.704 1.00 17.77 53 GLY C N 1
ATOM 3120 C CA . GLY C 1 54 ? 38.556 33.430 -14.441 1.00 16.19 53 GLY C CA 1
ATOM 3121 C C . GLY C 1 54 ? 38.817 32.386 -15.514 1.00 12.73 53 GLY C C 1
ATOM 3122 O O . GLY C 1 54 ? 38.474 32.575 -16.693 1.00 16.13 53 GLY C O 1
ATOM 3123 N N . ASP C 1 55 ? 39.449 31.307 -15.099 1.00 14.41 54 ASP C N 1
ATOM 3124 C CA . ASP C 1 55 ? 39.830 30.258 -16.066 1.00 13.33 54 ASP C CA 1
ATOM 3125 C C . ASP C 1 55 ? 38.690 29.267 -16.396 1.00 13.70 54 ASP C C 1
ATOM 3126 O O . ASP C 1 55 ? 38.712 28.139 -15.949 1.00 15.49 54 ASP C O 1
ATOM 3131 N N . VAL C 1 56 ? 37.703 29.697 -17.186 1.00 15.46 55 VAL C N 1
ATOM 3132 C CA . VAL C 1 56 ? 36.529 28.838 -17.444 1.00 13.40 55 VAL C CA 1
ATOM 3133 C C . VAL C 1 56 ? 36.929 27.530 -18.148 1.00 15.26 55 VAL C C 1
ATOM 3134 O O . VAL C 1 56 ? 36.400 26.471 -17.841 1.00 14.45 55 VAL C O 1
ATOM 3138 N N . ARG C 1 57 ? 37.895 27.588 -19.059 1.00 16.49 56 ARG C N 1
ATOM 3139 C CA . ARG C 1 57 ? 38.326 26.361 -19.731 1.00 17.03 56 ARG C CA 1
ATOM 3140 C C . ARG C 1 57 ? 38.963 25.409 -18.746 1.00 13.67 56 ARG C C 1
ATOM 3141 O O . ARG C 1 57 ? 38.750 24.198 -18.832 1.00 13.68 56 ARG C O 1
ATOM 3149 N N . GLY C 1 58 ? 39.732 25.938 -17.801 1.00 14.62 57 GLY C N 1
ATOM 3150 C CA . GLY C 1 58 ? 40.273 25.123 -16.739 1.00 14.96 57 GLY C CA 1
ATOM 3151 C C . GLY C 1 58 ? 39.182 24.511 -15.859 1.00 15.09 57 GLY C C 1
ATOM 3152 O O . GLY C 1 58 ? 39.297 23.388 -15.398 1.00 13.95 57 GLY C O 1
ATOM 3153 N N . ARG C 1 59 ? 38.132 25.265 -15.607 1.00 13.28 58 ARG C N 1
ATOM 3154 C CA . ARG C 1 59 ? 37.000 24.869 -14.822 1.00 13.44 58 ARG C CA 1
ATOM 3155 C C . ARG C 1 59 ? 36.308 23.687 -15.529 1.00 12.43 58 ARG C C 1
ATOM 3156 O O . ARG C 1 59 ? 36.037 22.661 -14.909 1.00 13.84 58 ARG C O 1
ATOM 3164 N N . LEU C 1 60 ? 36.069 23.859 -16.800 1.00 13.40 59 LEU C N 1
ATOM 3165 C CA . LEU C 1 60 ? 35.507 22.816 -17.660 1.00 14.18 59 LEU C CA 1
ATOM 3166 C C . LEU C 1 60 ? 36.348 21.520 -17.617 1.00 16.33 59 LEU C C 1
ATOM 3167 O O . LEU C 1 60 ? 35.838 20.421 -17.383 1.00 16.64 59 LEU C O 1
ATOM 3172 N N . GLN C 1 61 ? 37.652 21.658 -17.772 1.00 14.27 60 GLN C N 1
ATOM 3173 C CA . GLN C 1 61 ? 38.522 20.490 -17.747 1.00 14.25 60 GLN C CA 1
ATOM 3174 C C . GLN C 1 61 ? 38.529 19.778 -16.424 1.00 15.08 60 GLN C C 1
ATOM 3175 O O . GLN C 1 61 ? 38.545 18.547 -16.388 1.00 15.45 60 GLN C O 1
ATOM 3181 N N . ARG C 1 62 ? 38.580 20.530 -15.314 1.00 12.38 61 ARG C N 1
ATOM 3182 C CA . ARG C 1 62 ? 38.609 19.942 -14.038 1.00 14.19 61 ARG C CA 1
ATOM 3183 C C . ARG C 1 62 ? 37.324 19.149 -13.791 1.00 14.79 61 ARG C C 1
ATOM 3184 O O . ARG C 1 62 ? 37.351 18.036 -13.244 1.00 14.72 61 ARG C O 1
ATOM 3192 N N . LEU C 1 63 ? 36.183 19.722 -14.129 1.00 13.49 62 LEU C N 1
ATOM 3193 C CA . LEU C 1 63 ? 34.913 19.017 -13.944 1.00 13.72 62 LEU C CA 1
ATOM 3194 C C . LEU C 1 63 ? 34.812 17.782 -14.857 1.00 14.42 62 LEU C C 1
ATOM 3195 O O . LEU C 1 63 ? 34.317 16.742 -14.434 1.00 14.68 62 LEU C O 1
ATOM 3200 N N . LEU C 1 64 ? 35.307 17.910 -16.085 1.00 13.94 63 LEU C N 1
ATOM 3201 C CA . LEU C 1 64 ? 35.334 16.788 -17.047 1.00 14.91 63 LEU C CA 1
ATOM 3202 C C . LEU C 1 64 ? 36.063 15.602 -16.425 1.00 17.00 63 LEU C C 1
ATOM 3203 O O . LEU C 1 64 ? 35.560 14.499 -16.437 1.00 15.51 63 LEU C O 1
ATOM 3208 N N . GLU C 1 65 ? 37.235 15.840 -15.855 1.00 15.57 64 GLU C N 1
ATOM 3209 C CA . GLU C 1 65 ? 37.994 14.747 -15.252 1.00 15.57 64 GLU C CA 1
ATOM 3210 C C . GLU C 1 65 ? 37.284 14.088 -14.093 1.00 16.12 64 GLU C C 1
ATOM 3211 O O . GLU C 1 65 ? 37.293 12.868 -13.931 1.00 16.08 64 GLU C O 1
ATOM 3217 N N . ILE C 1 66 ? 36.735 14.904 -13.222 1.00 14.29 65 ILE C N 1
ATOM 3218 C CA . ILE C 1 66 ? 36.024 14.440 -12.031 1.00 14.41 65 ILE C CA 1
ATOM 3219 C C . ILE C 1 66 ? 34.794 13.598 -12.411 1.00 14.51 65 ILE C C 1
ATOM 3220 O O . ILE C 1 66 ? 34.526 12.531 -11.847 1.00 15.21 65 ILE C O 1
ATOM 3225 N N . ALA C 1 67 ? 34.047 14.105 -13.365 1.00 14.04 66 ALA C N 1
ATOM 3226 C CA . ALA C 1 67 ? 32.833 13.408 -13.835 1.00 13.58 66 ALA C CA 1
ATOM 3227 C C . ALA C 1 67 ? 33.227 12.080 -14.522 1.00 14.07 66 ALA C C 1
ATOM 3228 O O . ALA C 1 67 ? 32.611 11.044 -14.259 1.00 15.27 66 ALA C O 1
ATOM 3230 N N . ARG C 1 68 ? 34.251 12.118 -15.363 1.00 14.95 67 ARG C N 1
ATOM 3231 C CA . ARG C 1 68 ? 34.744 10.906 -16.046 1.00 17.06 67 ARG C CA 1
ATOM 3232 C C . ARG C 1 68 ? 35.107 9.843 -15.012 1.00 17.72 67 ARG C C 1
ATOM 3233 O O . ARG C 1 68 ? 34.637 8.697 -15.098 1.00 16.85 67 ARG C O 1
ATOM 3241 N N . ALA C 1 69 ? 35.897 10.221 -13.994 1.00 15.03 68 ALA C N 1
ATOM 3242 C CA . ALA C 1 69 ? 36.285 9.324 -12.938 1.00 18.36 68 ALA C CA 1
ATOM 3243 C C . ALA C 1 69 ? 35.084 8.721 -12.225 1.00 17.63 68 ALA C C 1
ATOM 3244 O O . ALA C 1 69 ? 35.077 7.537 -11.889 1.00 18.10 68 ALA C O 1
ATOM 3246 N N . ALA C 1 70 ? 34.058 9.533 -11.986 1.00 16.22 69 ALA C N 1
ATOM 3247 C CA . ALA C 1 70 ? 32.890 9.040 -11.276 1.00 15.69 69 ALA C CA 1
ATOM 3248 C C . ALA C 1 70 ? 32.089 8.059 -12.135 1.00 15.35 69 ALA C C 1
ATOM 3249 O O . ALA C 1 70 ? 31.549 7.081 -11.593 1.00 16.87 69 ALA C O 1
ATOM 3251 N N . THR C 1 71 ? 32.013 8.326 -13.424 1.00 14.58 70 THR C N 1
ATOM 3252 C CA . THR C 1 71 ? 31.294 7.416 -14.304 1.00 14.80 70 THR C CA 1
ATOM 3253 C C . THR C 1 71 ? 31.981 6.057 -14.397 1.00 16.42 70 THR C C 1
ATOM 3254 O O . THR C 1 71 ? 31.348 5.129 -14.843 1.00 15.11 70 THR C O 1
ATOM 3258 N N . GLU C 1 72 ? 33.253 5.959 -14.017 1.00 13.95 71 GLU C N 1
ATOM 3259 C CA . GLU C 1 72 ? 33.943 4.651 -13.975 1.00 14.94 71 GLU C CA 1
ATOM 3260 C C . GLU C 1 72 ? 33.531 3.869 -12.746 1.00 18.97 71 GLU C C 1
ATOM 3261 O O . GLU C 1 72 ? 33.925 2.702 -12.610 1.00 18.16 71 GLU C O 1
ATOM 3267 N N . LYS C 1 73 ? 32.709 4.450 -11.873 1.00 15.36 72 LYS C N 1
ATOM 3268 C CA . LYS C 1 73 ? 32.152 3.773 -10.716 1.00 15.97 72 LYS C CA 1
ATOM 3269 C C . LYS C 1 73 ? 30.627 3.582 -10.765 1.00 19.61 72 LYS C C 1
ATOM 3270 O O . LYS C 1 73 ? 30.062 2.701 -10.080 1.00 21.63 72 LYS C O 1
ATOM 3274 N N . GLY C 1 74 ? 29.931 4.395 -11.542 1.00 15.95 73 GLY C N 1
ATOM 3275 C CA . GLY C 1 74 ? 28.478 4.351 -11.496 1.00 15.44 73 GLY C CA 1
ATOM 3276 C C . GLY C 1 74 ? 27.909 5.585 -12.179 1.00 15.26 73 GLY C C 1
ATOM 3277 O O . GLY C 1 74 ? 28.663 6.430 -12.674 1.00 14.25 73 GLY C O 1
ATOM 3278 N N . PRO C 1 75 ? 26.582 5.737 -12.165 1.00 16.95 74 PRO C N 1
ATOM 3279 C CA . PRO C 1 75 ? 25.960 6.892 -12.794 1.00 13.68 74 PRO C CA 1
ATOM 3280 C C . PRO C 1 75 ? 26.332 8.208 -12.083 1.00 12.52 74 PRO C C 1
ATOM 3281 O O . PRO C 1 75 ? 26.528 8.237 -10.857 1.00 15.26 74 PRO C O 1
ATOM 3285 N N . VAL C 1 76 ? 26.297 9.277 -12.852 1.00 11.30 75 VAL C N 1
ATOM 3286 C CA . VAL C 1 76 ? 26.659 10.582 -12.371 1.00 12.47 75 VAL C CA 1
ATOM 3287 C C . VAL C 1 76 ? 25.576 11.602 -12.746 1.00 12.24 75 VAL C C 1
ATOM 3288 O O . VAL C 1 76 ? 25.168 11.710 -13.911 1.00 13.51 75 VAL C O 1
ATOM 3292 N N . VAL C 1 77 ? 25.177 12.392 -11.739 1.00 12.51 76 VAL C N 1
ATOM 3293 C CA . VAL C 1 77 ? 24.302 13.531 -11.929 1.00 11.11 76 VAL C CA 1
ATOM 3294 C C . VAL C 1 77 ? 25.155 14.790 -11.716 1.00 10.99 76 VAL C C 1
ATOM 3295 O O . VAL C 1 77 ? 25.910 14.885 -10.736 1.00 12.30 76 VAL C O 1
ATOM 3299 N N . LEU C 1 78 ? 25.080 15.720 -12.665 1.00 10.81 77 LEU C N 1
ATOM 3300 C CA . LEU C 1 78 ? 25.821 17.013 -12.561 1.00 10.84 77 LEU C CA 1
ATOM 3301 C C . LEU C 1 78 ? 24.846 18.108 -12.221 1.00 10.80 77 LEU C C 1
ATOM 3302 O O . LEU C 1 78 ? 23.794 18.208 -12.834 1.00 10.89 77 LEU C O 1
ATOM 3307 N N . ALA C 1 79 ? 25.203 18.913 -11.207 1.00 11.75 78 ALA C N 1
ATOM 3308 C CA . ALA C 1 79 ? 24.395 20.073 -10.792 1.00 11.36 78 ALA C CA 1
ATOM 3309 C C . ALA C 1 79 ? 25.293 21.237 -10.576 1.00 13.73 78 ALA C C 1
ATOM 3310 O O . ALA C 1 79 ? 26.491 21.133 -10.366 1.00 12.25 78 ALA C O 1
ATOM 3312 N N . GLY C 1 80 ? 24.712 22.412 -10.729 1.00 10.59 79 GLY C N 1
ATOM 3313 C CA . GLY C 1 80 ? 25.438 23.633 -10.467 1.00 12.46 79 GLY C CA 1
ATOM 3314 C C . GLY C 1 80 ? 24.584 24.859 -10.268 1.00 11.05 79 GLY C C 1
ATOM 3315 O O . GLY C 1 80 ? 23.359 24.836 -10.328 1.00 9.73 79 GLY C O 1
ATOM 3316 N N . SER C 1 81 ? 25.276 25.961 -9.982 1.00 11.28 80 SER C N 1
ATOM 3317 C CA . SER C 1 81 ? 24.657 27.272 -9.963 1.00 11.88 80 SER C CA 1
ATOM 3318 C C . SER C 1 81 ? 25.436 28.198 -10.910 1.00 11.47 80 SER C C 1
ATOM 3319 O O . SER C 1 81 ? 26.658 28.279 -10.802 1.00 10.93 80 SER C O 1
ATOM 3322 N N . SER C 1 82 ? 24.749 28.895 -11.833 1.00 12.54 81 SER C N 1
ATOM 3323 C CA . SER C 1 82 ? 25.329 29.943 -12.696 1.00 12.45 81 SER C CA 1
ATOM 3324 C C . SER C 1 82 ? 26.530 29.424 -13.454 1.00 11.96 81 SER C C 1
ATOM 3325 O O . SER C 1 82 ? 26.370 28.471 -14.214 1.00 11.01 81 SER C O 1
ATOM 3328 N N . LEU C 1 83 ? 27.743 29.938 -13.231 1.00 10.52 82 LEU C N 1
ATOM 3329 C CA . LEU C 1 83 ? 28.922 29.401 -13.906 1.00 12.04 82 LEU C CA 1
ATOM 3330 C C . LEU C 1 83 ? 29.017 27.870 -13.746 1.00 12.51 82 LEU C C 1
ATOM 3331 O O . LEU C 1 83 ? 29.454 27.161 -14.677 1.00 12.13 82 LEU C O 1
ATOM 3336 N N . GLY C 1 84 ? 28.704 27.366 -12.551 1.00 11.42 83 GLY C N 1
ATOM 3337 C CA . GLY C 1 84 ? 28.732 25.935 -12.241 1.00 9.73 83 GLY C CA 1
ATOM 3338 C C . GLY C 1 84 ? 27.702 25.184 -13.073 1.00 11.41 83 GLY C C 1
ATOM 3339 O O . GLY C 1 84 ? 27.953 24.072 -13.502 1.00 11.63 83 GLY C O 1
ATOM 3340 N N . SER C 1 85 ? 26.522 25.759 -13.281 1.00 10.66 84 SER C N 1
ATOM 3341 C CA . SER C 1 85 ? 25.547 25.200 -14.252 1.00 10.99 84 SER C CA 1
ATOM 3342 C C . SER C 1 85 ? 26.066 25.133 -15.671 1.00 10.55 84 SER C C 1
ATOM 3343 O O . SER C 1 85 ? 25.839 24.154 -16.389 1.00 10.76 84 SER C O 1
ATOM 3346 N N . TYR C 1 86 ? 26.737 26.182 -16.114 1.00 11.22 85 TYR C N 1
ATOM 3347 C CA . TYR C 1 86 ? 27.273 26.214 -17.442 1.00 10.78 85 TYR C CA 1
ATOM 3348 C C . TYR C 1 86 ? 28.275 25.078 -17.654 1.00 11.41 85 TYR C C 1
ATOM 3349 O O . TYR C 1 86 ? 28.153 24.314 -18.617 1.00 10.87 85 TYR C O 1
ATOM 3358 N N . ILE C 1 87 ? 29.213 24.909 -16.738 1.00 12.07 86 ILE C N 1
ATOM 3359 C CA . ILE C 1 87 ? 30.192 23.853 -16.939 1.00 13.31 86 ILE C CA 1
ATOM 3360 C C . ILE C 1 87 ? 29.563 22.466 -16.753 1.00 12.46 86 ILE C C 1
ATOM 3361 O O . ILE C 1 87 ? 29.970 21.550 -17.452 1.00 13.14 86 ILE C O 1
ATOM 3366 N N . ALA C 1 88 ? 28.551 22.311 -15.897 1.00 10.11 87 ALA C N 1
ATOM 3367 C CA . ALA C 1 88 ? 27.886 21.017 -15.787 1.00 11.56 87 ALA C CA 1
ATOM 3368 C C . ALA C 1 88 ? 27.251 20.633 -17.107 1.00 11.67 87 ALA C C 1
ATOM 3369 O O . ALA C 1 88 ? 27.392 19.485 -17.605 1.00 11.93 87 ALA C O 1
ATOM 3371 N N . ALA C 1 89 ? 26.525 21.564 -17.700 1.00 10.95 88 ALA C N 1
ATOM 3372 C CA . ALA C 1 89 ? 25.879 21.346 -18.970 1.00 11.34 88 ALA C CA 1
ATOM 3373 C C . ALA C 1 89 ? 26.888 20.985 -20.048 1.00 12.30 88 ALA C C 1
ATOM 3374 O O . ALA C 1 89 ? 26.691 19.978 -20.797 1.00 12.43 88 ALA C O 1
ATOM 3376 N N . GLN C 1 90 ? 27.983 21.714 -20.118 1.00 11.94 89 GLN C N 1
ATOM 3377 C CA . GLN C 1 90 ? 28.968 21.459 -21.169 1.00 14.97 89 GLN C CA 1
ATOM 3378 C C . GLN C 1 90 ? 29.627 20.111 -20.970 1.00 15.06 89 GLN C C 1
ATOM 3379 O O . GLN C 1 90 ? 29.864 19.402 -21.971 1.00 13.71 89 GLN C O 1
ATOM 3385 N N . VAL C 1 91 ? 29.891 19.740 -19.737 1.00 13.08 90 VAL C N 1
ATOM 3386 C CA . VAL C 1 91 ? 30.543 18.443 -19.427 1.00 12.99 90 VAL C CA 1
ATOM 3387 C C . VAL C 1 91 ? 29.643 17.279 -19.879 1.00 14.48 90 VAL C C 1
ATOM 3388 O O . VAL C 1 91 ? 30.144 16.264 -20.350 1.00 15.55 90 VAL C O 1
ATOM 3392 N N . SER C 1 92 ? 28.317 17.444 -19.793 1.00 14.11 91 SER C N 1
ATOM 3393 C CA . SER C 1 92 ? 27.421 16.378 -20.194 1.00 14.13 91 SER C CA 1
ATOM 3394 C C . SER C 1 92 ? 27.555 16.016 -21.692 1.00 15.24 91 SER C C 1
ATOM 3395 O O . SER C 1 92 ? 27.113 14.940 -22.080 1.00 15.00 91 SER C O 1
ATOM 3398 N N . LEU C 1 93 ? 28.094 16.936 -22.489 1.00 15.72 92 LEU C N 1
ATOM 3399 C CA . LEU C 1 93 ? 28.312 16.717 -23.907 1.00 17.02 92 LEU C CA 1
ATOM 3400 C C . LEU C 1 93 ? 29.497 15.777 -24.140 1.00 20.45 92 LEU C C 1
ATOM 3401 O O . LEU C 1 93 ? 29.652 15.263 -25.244 1.00 21.30 92 LEU C O 1
ATOM 3406 N N . GLN C 1 94 ? 30.286 15.553 -23.102 1.00 14.46 93 GLN C N 1
ATOM 3407 C CA . GLN C 1 94 ? 31.510 14.788 -23.216 1.00 16.15 93 GLN C CA 1
ATOM 3408 C C . GLN C 1 94 ? 31.650 13.557 -22.368 1.00 15.47 93 GLN C C 1
ATOM 3409 O O . GLN C 1 94 ? 32.650 12.817 -22.522 1.00 17.53 93 GLN C O 1
ATOM 3415 N N . VAL C 1 95 ? 30.758 13.358 -21.402 1.00 12.84 94 VAL C N 1
ATOM 3416 C CA . VAL C 1 95 ? 30.841 12.252 -20.491 1.00 11.64 94 VAL C CA 1
ATOM 3417 C C . VAL C 1 95 ? 29.393 11.774 -20.323 1.00 13.80 94 VAL C C 1
ATOM 3418 O O . VAL C 1 95 ? 28.511 12.639 -20.201 1.00 13.47 94 VAL C O 1
ATOM 3422 N N . PRO C 1 96 ? 29.135 10.460 -20.335 1.00 13.36 95 PRO C N 1
ATOM 3423 C CA . PRO C 1 96 ? 27.743 10.005 -20.100 1.00 13.84 95 PRO C CA 1
ATOM 3424 C C . PRO C 1 96 ? 27.219 10.466 -18.742 1.00 14.20 95 PRO C C 1
ATOM 3425 O O . PRO C 1 96 ? 27.769 10.137 -17.678 1.00 13.79 95 PRO C O 1
ATOM 3429 N N . THR C 1 97 ? 26.127 11.217 -18.820 1.00 11.52 96 THR C N 1
ATOM 3430 C CA . THR C 1 97 ? 25.540 11.844 -17.657 1.00 11.81 96 THR C CA 1
ATOM 3431 C C . THR C 1 97 ? 24.101 11.372 -17.468 1.00 10.87 96 THR C C 1
ATOM 3432 O O . THR C 1 97 ? 23.313 11.359 -18.400 1.00 13.33 96 THR C O 1
ATOM 3436 N N . ARG C 1 98 ? 23.743 11.080 -16.238 1.00 11.66 97 ARG C N 1
ATOM 3437 C CA . ARG C 1 98 ? 22.427 10.575 -15.961 1.00 11.04 97 ARG C CA 1
ATOM 3438 C C . ARG C 1 98 ? 21.303 11.647 -16.041 1.00 12.52 97 ARG C C 1
ATOM 3439 O O . ARG C 1 98 ? 20.216 11.351 -16.514 1.00 12.34 97 ARG C O 1
ATOM 3447 N N . ALA C 1 99 ? 21.627 12.847 -15.581 1.00 11.15 98 ALA C N 1
ATOM 3448 C CA . ALA C 1 99 ? 20.694 13.950 -15.491 1.00 10.10 98 ALA C CA 1
ATOM 3449 C C . ALA C 1 99 ? 21.504 15.173 -15.116 1.00 9.86 98 ALA C C 1
ATOM 3450 O O . ALA C 1 99 ? 22.630 15.049 -14.628 1.00 10.45 98 ALA C O 1
ATOM 3452 N N . LEU C 1 100 ? 20.880 16.345 -15.327 1.00 9.47 99 LEU C N 1
ATOM 3453 C CA . LEU C 1 100 ? 21.414 17.668 -15.027 1.00 8.92 99 LEU C CA 1
ATOM 3454 C C . LEU C 1 100 ? 20.425 18.471 -14.210 1.00 10.05 99 LEU C C 1
ATOM 3455 O O . LEU C 1 100 ? 19.227 18.502 -14.510 1.00 10.23 99 LEU C O 1
ATOM 3460 N N . PHE C 1 101 ? 20.932 19.148 -13.175 1.00 10.46 100 PHE C N 1
ATOM 3461 C CA . PHE C 1 101 ? 20.165 20.082 -12.338 1.00 9.33 100 PHE C CA 1
ATOM 3462 C C . PHE C 1 101 ? 20.878 21.411 -12.404 1.00 9.11 100 PHE C C 1
ATOM 3463 O O . PHE C 1 101 ? 21.997 21.575 -11.939 1.00 10.74 100 PHE C O 1
ATOM 3471 N N . LEU C 1 102 ? 20.227 22.382 -13.026 1.00 8.68 101 LEU C N 1
ATOM 3472 C CA . LEU C 1 102 ? 20.826 23.663 -13.340 1.00 11.19 101 LEU C CA 1
ATOM 3473 C C . LEU C 1 102 ? 20.113 24.822 -12.651 1.00 8.42 101 LEU C C 1
ATOM 3474 O O . LEU C 1 102 ? 18.925 25.086 -12.877 1.00 9.85 101 LEU C O 1
ATOM 3487 N N . VAL C 1 104 ? 19.965 28.766 -12.153 1.00 9.51 103 VAL C N 1
ATOM 3488 C CA . VAL C 1 104 ? 20.286 30.020 -12.891 1.00 10.16 103 VAL C CA 1
ATOM 3489 C C . VAL C 1 104 ? 21.413 29.855 -13.949 1.00 12.11 103 VAL C C 1
ATOM 3490 O O . VAL C 1 104 ? 22.493 30.465 -13.904 1.00 12.59 103 VAL C O 1
ATOM 3494 N N . PRO C 1 105 ? 21.160 28.965 -14.932 1.00 11.04 104 PRO C N 1
ATOM 3495 C CA . PRO C 1 105 ? 22.171 28.731 -15.965 1.00 10.57 104 PRO C CA 1
ATOM 3496 C C . PRO C 1 105 ? 22.271 29.873 -16.958 1.00 11.81 104 PRO C C 1
ATOM 3497 O O . PRO C 1 105 ? 21.247 30.352 -17.421 1.00 12.95 104 PRO C O 1
ATOM 3501 N N . PRO C 1 106 ? 23.513 30.327 -17.267 1.00 12.19 105 PRO C N 1
ATOM 3502 C CA . PRO C 1 106 ? 23.649 31.331 -18.303 1.00 12.07 105 PRO C CA 1
ATOM 3503 C C . PRO C 1 106 ? 23.559 30.667 -19.670 1.00 12.80 105 PRO C C 1
ATOM 3504 O O . PRO C 1 106 ? 24.124 29.584 -19.896 1.00 15.10 105 PRO C O 1
ATOM 3508 N N . THR C 1 107 ? 22.921 31.344 -20.610 1.00 14.37 106 THR C N 1
ATOM 3509 C CA . THR C 1 107 ? 22.840 30.793 -21.960 1.00 14.88 106 THR C CA 1
ATOM 3510 C C . THR C 1 107 ? 23.947 31.299 -22.899 1.00 17.71 106 THR C C 1
ATOM 3511 O O . THR C 1 107 ? 24.277 30.635 -23.901 1.00 16.89 106 THR C O 1
ATOM 3515 N N . LYS C 1 108 ? 24.539 32.431 -22.566 1.00 18.61 107 LYS C N 1
ATOM 3516 C CA . LYS C 1 108 ? 25.589 33.077 -23.395 1.00 20.97 107 LYS C CA 1
ATOM 3517 C C . LYS C 1 108 ? 26.823 33.272 -22.545 1.00 22.74 107 LYS C C 1
ATOM 3518 O O . LYS C 1 108 ? 26.689 33.688 -21.370 1.00 24.89 107 LYS C O 1
ATOM 3539 N N . GLY C 1 110 ? 30.153 34.744 -23.815 1.00 26.15 109 GLY C N 1
ATOM 3540 C CA . GLY C 1 110 ? 31.179 35.493 -24.590 1.00 26.72 109 GLY C CA 1
ATOM 3541 C C . GLY C 1 110 ? 31.890 34.690 -25.661 1.00 25.57 109 GLY C C 1
ATOM 3542 O O . GLY C 1 110 ? 31.232 34.187 -26.580 1.00 29.69 109 GLY C O 1
ATOM 3543 N N . PRO C 1 111 ? 33.224 34.507 -25.536 1.00 23.00 110 PRO C N 1
ATOM 3544 C CA . PRO C 1 111 ? 33.939 33.722 -26.555 1.00 23.80 110 PRO C CA 1
ATOM 3545 C C . PRO C 1 111 ? 33.807 32.212 -26.391 1.00 23.92 110 PRO C C 1
ATOM 3546 O O . PRO C 1 111 ? 34.313 31.422 -27.201 1.00 25.76 110 PRO C O 1
ATOM 3550 N N . LEU C 1 112 ? 33.146 31.785 -25.312 1.00 21.68 111 LEU C N 1
ATOM 3551 C CA . LEU C 1 112 ? 33.036 30.373 -25.011 1.00 21.77 111 LEU C CA 1
ATOM 3552 C C . LEU C 1 112 ? 31.779 29.828 -25.662 1.00 18.79 111 LEU C C 1
ATOM 3553 O O . LEU C 1 112 ? 30.939 30.595 -26.000 1.00 16.37 111 LEU C O 1
ATOM 3558 N N . PRO C 1 113 ? 31.683 28.488 -25.809 1.00 20.53 112 PRO C N 1
ATOM 3559 C CA . PRO C 1 113 ? 30.488 27.888 -26.379 1.00 20.25 112 PRO C CA 1
ATOM 3560 C C . PRO C 1 113 ? 29.147 28.343 -25.692 1.00 18.32 112 PRO C C 1
ATOM 3561 O O . PRO C 1 113 ? 29.102 28.500 -24.493 1.00 16.56 112 PRO C O 1
ATOM 3565 N N . ALA C 1 114 ? 28.094 28.543 -26.468 1.00 17.75 113 ALA C N 1
ATOM 3566 C CA . ALA C 1 114 ? 26.779 28.823 -25.925 1.00 18.37 113 ALA C CA 1
ATOM 3567 C C . ALA C 1 114 ? 26.320 27.616 -25.109 1.00 16.59 113 ALA C C 1
ATOM 3568 O O . ALA C 1 114 ? 26.769 26.502 -25.339 1.00 14.24 113 ALA C O 1
ATOM 3570 N N . LEU C 1 115 ? 25.462 27.866 -24.132 1.00 12.99 114 LEU C N 1
ATOM 3571 C CA . LEU C 1 115 ? 24.993 26.764 -23.305 1.00 12.75 114 LEU C CA 1
ATOM 3572 C C . LEU C 1 115 ? 24.390 25.634 -24.168 1.00 11.56 114 LEU C C 1
ATOM 3573 O O . LEU C 1 115 ? 23.577 25.918 -25.039 1.00 13.36 114 LEU C O 1
ATOM 3578 N N . ASP C 1 116 ? 24.803 24.406 -23.872 1.00 14.04 115 ASP C N 1
ATOM 3579 C CA . ASP C 1 116 ? 24.236 23.209 -24.512 1.00 11.76 115 ASP C CA 1
ATOM 3580 C C . ASP C 1 116 ? 24.413 22.057 -23.556 1.00 13.54 115 ASP C C 1
ATOM 3581 O O . ASP C 1 116 ? 25.149 22.180 -22.610 1.00 13.28 115 ASP C O 1
ATOM 3586 N N . ALA C 1 117 ? 23.716 20.952 -23.786 1.00 12.87 116 ALA C N 1
ATOM 3587 C CA . ALA C 1 117 ? 23.727 19.864 -22.864 1.00 11.69 116 ALA C CA 1
ATOM 3588 C C . ALA C 1 117 ? 23.301 18.630 -23.632 1.00 11.70 116 ALA C C 1
ATOM 3589 O O . ALA C 1 117 ? 22.622 18.773 -24.641 1.00 13.19 116 ALA C O 1
ATOM 3591 N N . ALA C 1 118 ? 23.699 17.480 -23.101 1.00 13.30 117 ALA C N 1
ATOM 3592 C CA . ALA C 1 118 ? 23.294 16.136 -23.619 1.00 12.60 117 ALA C CA 1
ATOM 3593 C C . ALA C 1 118 ? 21.758 16.042 -23.549 1.00 14.35 117 ALA C C 1
ATOM 3594 O O . ALA C 1 118 ? 21.077 16.737 -22.740 1.00 13.59 117 ALA C O 1
ATOM 3596 N N . ALA C 1 119 ? 21.215 15.138 -24.370 1.00 14.31 118 ALA C N 1
ATOM 3597 C CA . ALA C 1 119 ? 19.779 14.899 -24.441 1.00 11.63 118 ALA C CA 1
ATOM 3598 C C . ALA C 1 119 ? 19.349 13.949 -23.308 1.00 12.69 118 ALA C C 1
ATOM 3599 O O . ALA C 1 119 ? 18.885 12.793 -23.540 1.00 13.25 118 ALA C O 1
ATOM 3601 N N . VAL C 1 120 ? 19.531 14.397 -22.061 1.00 11.65 119 VAL C N 1
ATOM 3602 C CA . VAL C 1 120 ? 19.215 13.661 -20.867 1.00 10.15 119 VAL C CA 1
ATOM 3603 C C . VAL C 1 120 ? 18.246 14.482 -20.024 1.00 9.38 119 VAL C C 1
ATOM 3604 O O . VAL C 1 120 ? 17.990 15.628 -20.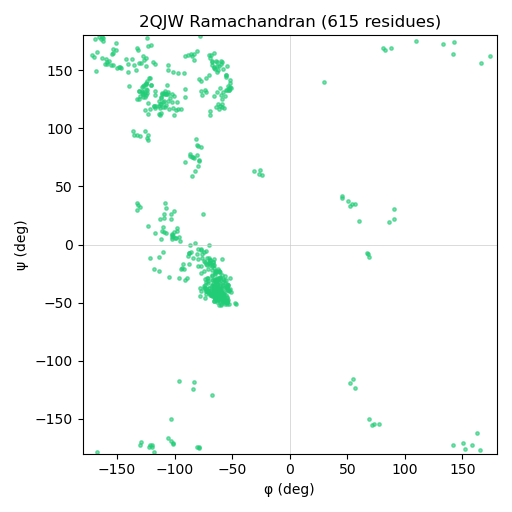362 1.00 11.33 119 VAL C O 1
ATOM 3608 N N . PRO C 1 121 ? 17.678 13.923 -18.964 1.00 11.18 120 PRO C N 1
ATOM 3609 C CA . PRO C 1 121 ? 16.784 14.749 -18.121 1.00 11.22 120 PRO C CA 1
ATOM 3610 C C . PRO C 1 121 ? 17.477 16.001 -17.558 1.00 9.32 120 PRO C C 1
ATOM 3611 O O . PRO C 1 121 ? 18.600 15.933 -17.045 1.00 9.77 120 PRO C O 1
ATOM 3615 N N . ILE C 1 122 ? 16.786 17.113 -17.725 1.00 8.47 121 ILE C N 1
ATOM 3616 C CA . ILE C 1 122 ? 17.286 18.406 -17.252 1.00 9.02 121 ILE C CA 1
ATOM 3617 C C . ILE C 1 122 ? 16.175 19.029 -16.426 1.00 8.82 121 ILE C C 1
ATOM 3618 O O . ILE C 1 122 ? 15.027 19.081 -16.857 1.00 10.87 121 ILE C O 1
ATOM 3623 N N . SER C 1 123 ? 16.536 19.531 -15.232 1.00 9.52 122 SER C N 1
ATOM 3624 C CA . SER C 1 123 ? 15.638 20.269 -14.384 1.00 9.41 122 SER C CA 1
ATOM 3625 C C . SER C 1 123 ? 16.357 21.579 -14.054 1.00 9.84 122 SER C C 1
ATOM 3626 O O . SER C 1 123 ? 17.530 21.560 -13.631 1.00 9.82 122 SER C O 1
ATOM 3629 N N . ILE C 1 124 ? 15.653 22.691 -14.256 1.00 8.77 123 ILE C N 1
ATOM 3630 C CA . ILE C 1 124 ? 16.185 24.031 -14.063 1.00 8.23 123 ILE C CA 1
ATOM 3631 C C . ILE C 1 124 ? 15.377 24.805 -13.037 1.00 10.44 123 ILE C C 1
ATOM 3632 O O . ILE C 1 124 ? 14.141 24.709 -12.975 1.00 9.07 123 ILE C O 1
ATOM 3637 N N . VAL C 1 125 ? 16.079 25.607 -12.241 1.00 9.66 124 VAL C N 1
ATOM 3638 C CA . VAL C 1 125 ? 15.454 26.598 -11.334 1.00 9.18 124 VAL C CA 1
ATOM 3639 C C . VAL C 1 125 ? 16.015 27.947 -11.758 1.00 9.94 124 VAL C C 1
ATOM 3640 O O . VAL C 1 125 ? 17.247 28.123 -11.689 1.00 9.39 124 VAL C O 1
ATOM 3644 N N . HIS C 1 126 ? 15.144 28.831 -12.228 1.00 10.05 125 HIS C N 1
ATOM 3645 C CA . HIS C 1 126 ? 15.567 30.175 -12.621 1.00 11.26 125 HIS C CA 1
ATOM 3646 C C . HIS C 1 126 ? 14.742 31.227 -11.928 1.00 13.05 125 HIS C C 1
ATOM 3647 O O . HIS C 1 126 ? 13.628 30.985 -11.473 1.00 12.99 125 HIS C O 1
ATOM 3654 N N . ALA C 1 127 ? 15.322 32.421 -11.869 1.00 11.58 126 ALA C N 1
ATOM 3655 C CA . ALA C 1 127 ? 14.711 33.595 -11.205 1.00 13.32 126 ALA C CA 1
ATOM 3656 C C . ALA C 1 127 ? 14.071 34.536 -12.174 1.00 11.15 126 ALA C C 1
ATOM 3657 O O . ALA C 1 127 ? 14.681 34.947 -13.208 1.00 13.76 126 ALA C O 1
ATOM 3659 N N . TRP C 1 128 ? 12.822 34.861 -11.916 1.00 12.23 127 TRP C N 1
ATOM 3660 C CA . TRP C 1 128 ? 12.184 35.811 -12.775 1.00 13.26 127 TRP C CA 1
ATOM 3661 C C . TRP C 1 128 ? 12.963 37.113 -12.895 1.00 15.85 127 TRP C C 1
ATOM 3662 O O . TRP C 1 128 ? 12.941 37.721 -13.968 1.00 15.11 127 TRP C O 1
ATOM 3673 N N . HIS C 1 129 ? 13.591 37.557 -11.803 1.00 15.74 128 HIS C N 1
ATOM 3674 C CA . HIS C 1 129 ? 14.263 38.854 -11.777 1.00 14.44 128 HIS C CA 1
ATOM 3675 C C . HIS C 1 129 ? 15.789 38.733 -11.764 1.00 18.23 128 HIS C C 1
ATOM 3676 O O . HIS C 1 129 ? 16.496 39.500 -11.114 1.00 18.81 128 HIS C O 1
ATOM 3683 N N . ASP C 1 130 ? 16.300 37.730 -12.467 1.00 16.20 129 ASP C N 1
ATOM 3684 C CA . ASP C 1 130 ? 17.731 37.603 -12.638 1.00 16.03 129 ASP C CA 1
ATOM 3685 C C . ASP C 1 130 ? 18.223 38.735 -13.542 1.00 16.58 129 ASP C C 1
ATOM 3686 O O . ASP C 1 130 ? 17.902 38.807 -14.718 1.00 18.19 129 ASP C O 1
ATOM 3691 N N . GLU C 1 131 ? 19.043 39.627 -12.987 1.00 18.36 130 GLU C N 1
ATOM 3692 C CA . GLU C 1 131 ? 19.523 40.794 -13.754 1.00 21.91 130 GLU C CA 1
ATOM 3693 C C . GLU C 1 131 ? 20.657 40.472 -14.782 1.00 24.58 130 GLU C C 1
ATOM 3694 O O . GLU C 1 131 ? 20.813 41.143 -15.806 1.00 27.95 130 GLU C O 1
ATOM 3698 N N . LEU C 1 132 ? 21.317 39.331 -14.592 1.00 17.10 131 LEU C N 1
ATOM 3699 C CA . LEU C 1 132 ? 22.451 38.901 -15.426 1.00 18.14 131 LEU C CA 1
ATOM 3700 C C . LEU C 1 132 ? 22.084 37.955 -16.528 1.00 15.35 131 LEU C C 1
ATOM 3701 O O . LEU C 1 132 ? 22.714 37.945 -17.586 1.00 19.14 131 LEU C O 1
ATOM 3706 N N . ILE C 1 133 ? 21.014 37.190 -16.274 1.00 16.04 132 ILE C N 1
ATOM 3707 C CA . ILE C 1 133 ? 20.560 36.179 -17.185 1.00 14.76 132 ILE C CA 1
ATOM 3708 C C . ILE C 1 133 ? 19.060 36.301 -17.368 1.00 14.75 132 ILE C C 1
ATOM 3709 O O . ILE C 1 133 ? 18.257 35.829 -16.550 1.00 14.64 132 ILE C O 1
ATOM 3714 N N . PRO C 1 134 ? 18.648 37.037 -18.421 1.00 16.31 133 PRO C N 1
ATOM 3715 C CA . PRO C 1 134 ? 17.221 37.256 -18.607 1.00 18.82 133 PRO C CA 1
ATOM 3716 C C . PRO C 1 134 ? 16.417 35.945 -18.606 1.00 15.12 133 PRO C C 1
ATOM 3717 O O . PRO C 1 134 ? 16.795 34.999 -19.308 1.00 15.49 133 PRO C O 1
ATOM 3721 N N . ALA C 1 135 ? 15.322 35.943 -17.857 1.00 15.31 134 ALA C N 1
ATOM 3722 C CA . ALA C 1 135 ? 14.473 34.739 -17.799 1.00 15.01 134 ALA C CA 1
ATOM 3723 C C . ALA C 1 135 ? 14.057 34.305 -19.181 1.00 15.04 134 ALA C C 1
ATOM 3724 O O . ALA C 1 135 ? 13.966 33.102 -19.423 1.00 14.92 134 ALA C O 1
ATOM 3726 N N . ALA C 1 136 ? 13.738 35.247 -20.082 1.00 15.71 135 ALA C N 1
ATOM 3727 C CA . ALA C 1 136 ? 13.355 34.901 -21.432 1.00 15.95 135 ALA C CA 1
ATOM 3728 C C . ALA C 1 136 ? 14.409 34.003 -22.118 1.00 14.95 135 ALA C C 1
ATOM 3729 O O . ALA C 1 136 ? 14.076 33.122 -22.898 1.00 15.30 135 ALA C O 1
ATOM 3731 N N . ASP C 1 137 ? 15.698 34.196 -21.829 1.00 14.90 136 ASP C N 1
ATOM 3732 C CA . ASP C 1 137 ? 16.725 33.407 -22.495 1.00 15.71 136 ASP C CA 1
ATOM 3733 C C . ASP C 1 137 ? 16.730 31.972 -22.020 1.00 13.22 136 ASP C C 1
ATOM 3734 O O . ASP C 1 137 ? 16.903 31.033 -22.814 1.00 14.03 136 ASP C O 1
ATOM 3739 N N . VAL C 1 138 ? 16.530 31.829 -20.706 1.00 12.55 137 VAL C N 1
ATOM 3740 C CA . VAL C 1 138 ? 16.493 30.489 -20.130 1.00 12.00 137 VAL C CA 1
ATOM 3741 C C . VAL C 1 138 ? 15.188 29.760 -20.508 1.00 12.33 137 VAL C C 1
ATOM 3742 O O . VAL C 1 138 ? 15.181 28.568 -20.796 1.00 11.41 137 VAL C O 1
ATOM 3746 N N . ILE C 1 139 ? 14.088 30.502 -20.530 1.00 10.75 138 ILE C N 1
ATOM 3747 C CA . ILE C 1 139 ? 12.821 29.954 -21.005 1.00 13.04 138 ILE C CA 1
ATOM 3748 C C . ILE C 1 139 ? 12.963 29.392 -22.423 1.00 13.46 138 ILE C C 1
ATOM 3749 O O . ILE C 1 139 ? 12.514 28.288 -22.722 1.00 13.57 138 ILE C O 1
ATOM 3754 N N . ALA C 1 140 ? 13.576 30.144 -23.331 1.00 14.08 139 ALA C N 1
ATOM 3755 C CA . ALA C 1 140 ? 13.707 29.656 -24.696 1.00 13.48 139 ALA C CA 1
ATOM 3756 C C . ALA C 1 140 ? 14.578 28.449 -24.799 1.00 12.80 139 ALA C C 1
ATOM 3757 O O . ALA C 1 140 ? 14.320 27.539 -25.543 1.00 14.06 139 ALA C O 1
ATOM 3759 N N . TRP C 1 141 ? 15.657 28.408 -24.009 1.00 12.28 140 TRP C N 1
ATOM 3760 C CA . TRP C 1 141 ? 16.581 27.296 -23.980 1.00 12.41 140 TRP C CA 1
ATOM 3761 C C . TRP C 1 141 ? 15.894 26.025 -23.454 1.00 11.67 140 TRP C C 1
ATOM 3762 O O . TRP C 1 141 ? 15.984 24.940 -24.041 1.00 12.58 140 TRP C O 1
ATOM 3773 N N . ALA C 1 142 ? 15.151 26.184 -22.363 1.00 11.53 141 ALA C N 1
ATOM 3774 C CA . ALA C 1 142 ? 14.402 25.098 -21.762 1.00 10.51 141 ALA C CA 1
ATOM 3775 C C . ALA C 1 142 ? 13.311 24.618 -22.749 1.00 9.15 141 ALA C C 1
ATOM 3776 O O . ALA C 1 142 ? 13.128 23.394 -22.926 1.00 11.38 141 ALA C O 1
ATOM 3778 N N . GLN C 1 143 ? 12.608 25.537 -23.391 1.00 12.47 142 GLN C N 1
ATOM 3779 C CA . GLN C 1 143 ? 11.537 25.181 -24.306 1.00 13.39 142 GLN C CA 1
ATOM 3780 C C . GLN C 1 143 ? 12.027 24.333 -25.467 1.00 13.29 142 GLN C C 1
ATOM 3781 O O . GLN C 1 143 ? 11.375 23.326 -25.825 1.00 14.47 142 GLN C O 1
ATOM 3787 N N . ALA C 1 144 ? 13.219 24.648 -25.977 1.00 12.09 143 ALA C N 1
ATOM 3788 C CA . ALA C 1 144 ? 13.761 23.886 -27.108 1.00 14.35 143 ALA C CA 1
ATOM 3789 C C . ALA C 1 144 ? 14.006 22.423 -26.807 1.00 16.35 143 ALA C C 1
ATOM 3790 O O . ALA C 1 144 ? 14.013 21.584 -27.710 1.00 19.27 143 ALA C O 1
ATOM 3792 N N A ARG C 1 145 ? 14.208 22.062 -25.552 0.50 13.60 144 ARG C N 1
ATOM 3793 N N B ARG C 1 145 ? 14.223 22.119 -25.532 0.50 13.63 144 ARG C N 1
ATOM 3794 C CA A ARG C 1 145 ? 14.438 20.655 -25.221 0.50 13.68 144 ARG C CA 1
ATOM 3795 C CA B ARG C 1 145 ? 14.542 20.780 -25.048 0.50 13.23 144 ARG C CA 1
ATOM 3796 C C A ARG C 1 145 ? 13.407 20.142 -24.206 0.50 11.89 144 ARG C C 1
ATOM 3797 C C B ARG C 1 145 ? 13.442 20.183 -24.167 0.50 11.72 144 ARG C C 1
ATOM 3798 O O A ARG C 1 145 ? 13.588 19.058 -23.641 0.50 13.80 144 ARG C O 1
ATOM 3799 O O B ARG C 1 145 ? 13.603 19.068 -23.664 0.50 13.33 144 ARG C O 1
ATOM 3814 N N . SER C 1 146 ? 12.344 20.908 -24.011 1.00 11.84 145 SER C N 1
ATOM 3815 C CA . SER C 1 146 ? 11.277 20.573 -23.057 1.00 11.15 145 SER C CA 1
ATOM 3816 C C . SER C 1 146 ? 11.851 20.296 -21.646 1.00 10.59 145 SER C C 1
ATOM 3817 O O . SER C 1 146 ? 11.380 19.386 -20.963 1.00 11.36 145 SER C O 1
ATOM 3820 N N . ALA C 1 147 ? 12.909 21.001 -21.204 1.00 9.37 146 ALA C N 1
ATOM 3821 C CA . ALA C 1 147 ? 13.472 20.787 -19.887 1.00 8.98 146 ALA C CA 1
ATOM 3822 C C . ALA C 1 147 ? 12.504 21.265 -18.840 1.00 8.42 146 ALA C C 1
ATOM 3823 O O . ALA C 1 147 ? 11.830 22.247 -19.022 1.00 9.73 146 ALA C O 1
ATOM 3825 N N A ARG C 1 148 ? 12.551 20.586 -17.708 0.70 9.03 147 ARG C N 1
ATOM 3826 N N B ARG C 1 148 ? 12.374 20.534 -17.737 0.30 7.82 147 ARG C N 1
ATOM 3827 C CA A ARG C 1 148 ? 11.745 20.989 -16.568 0.70 7.75 147 ARG C CA 1
ATOM 3828 C CA B ARG C 1 148 ? 11.481 20.985 -16.660 0.30 6.89 147 ARG C CA 1
ATOM 3829 C C A ARG C 1 148 ? 12.211 22.348 -16.105 0.70 9.53 147 ARG C C 1
ATOM 3830 C C B ARG C 1 148 ? 12.106 22.250 -16.084 0.30 7.47 147 ARG C C 1
ATOM 3831 O O A ARG C 1 148 ? 13.433 22.563 -15.959 0.70 7.97 147 ARG C O 1
ATOM 3832 O O B ARG C 1 148 ? 13.313 22.285 -15.828 0.30 8.33 147 ARG C O 1
ATOM 3847 N N . LEU C 1 149 ? 11.279 23.276 -15.923 1.00 7.26 148 LEU C N 1
ATOM 3848 C CA . LEU C 1 149 ? 11.695 24.646 -15.575 1.00 7.40 148 LEU C CA 1
ATOM 3849 C C . LEU C 1 149 ? 10.775 25.164 -14.486 1.00 7.68 148 LEU C C 1
ATOM 3850 O O . LEU C 1 149 ? 9.578 25.229 -14.634 1.00 9.41 148 LEU C O 1
ATOM 3855 N N . LEU C 1 150 ? 11.431 25.588 -13.394 1.00 9.04 149 LEU C N 1
ATOM 3856 C CA . LEU C 1 150 ? 10.794 26.218 -12.269 1.00 9.04 149 LEU C CA 1
ATOM 3857 C C . LEU C 1 150 ? 11.271 27.645 -12.241 1.00 9.41 149 LEU C C 1
ATOM 3858 O O . LEU C 1 150 ? 12.473 27.909 -12.145 1.00 9.15 149 LEU C O 1
ATOM 3863 N N . LEU C 1 151 ? 10.308 28.556 -12.326 1.00 8.96 150 LEU C N 1
ATOM 3864 C CA . LEU C 1 151 ? 10.569 29.981 -12.275 1.00 9.49 150 LEU C CA 1
ATOM 3865 C C . LEU C 1 151 ? 10.010 30.536 -10.970 1.00 13.10 150 LEU C C 1
ATOM 3866 O O . LEU C 1 151 ? 8.822 30.336 -10.653 1.00 10.94 150 LEU C O 1
ATOM 3871 N N . VAL C 1 152 ? 10.853 31.298 -10.258 1.00 11.71 151 VAL C N 1
ATOM 3872 C CA . VAL C 1 152 ? 10.503 31.786 -8.908 1.00 11.79 151 VAL C CA 1
ATOM 3873 C C . VAL C 1 152 ? 10.777 33.281 -8.855 1.00 9.94 151 VAL C C 1
ATOM 3874 O O . VAL C 1 152 ? 11.595 33.838 -9.589 1.00 12.63 151 VAL C O 1
ATOM 3878 N N . ASP C 1 153 ? 10.052 33.873 -7.920 1.00 11.92 152 ASP C N 1
ATOM 3879 C CA . ASP C 1 153 ? 10.127 35.337 -7.705 1.00 12.11 152 ASP C CA 1
ATOM 3880 C C . ASP C 1 153 ? 11.348 35.636 -6.847 1.00 11.98 152 ASP C C 1
ATOM 3881 O O . ASP C 1 153 ? 11.314 35.523 -5.622 1.00 14.50 152 ASP C O 1
ATOM 3886 N N . ASP C 1 154 ? 12.457 35.868 -7.511 1.00 12.51 153 ASP C N 1
ATOM 3887 C CA . ASP C 1 154 ? 13.737 36.084 -6.859 1.00 13.39 153 ASP C CA 1
ATOM 3888 C C . ASP C 1 154 ? 14.705 36.702 -7.866 1.00 13.89 153 ASP C C 1
ATOM 3889 O O . ASP C 1 154 ? 14.412 36.897 -9.071 1.00 14.02 153 ASP C O 1
ATOM 3894 N N . GLY C 1 155 ? 15.896 37.013 -7.371 1.00 14.66 154 GLY C N 1
ATOM 3895 C CA . GLY C 1 155 ? 16.994 37.467 -8.202 1.00 16.54 154 GLY C CA 1
ATOM 3896 C C . GLY C 1 155 ? 17.960 36.304 -8.432 1.00 13.51 154 GLY C C 1
ATOM 3897 O O . GLY C 1 155 ? 17.717 35.155 -8.061 1.00 15.08 154 GLY C O 1
ATOM 3898 N N . HIS C 1 156 ? 19.092 36.648 -9.042 1.00 15.47 155 HIS C N 1
ATOM 3899 C CA . HIS C 1 156 ? 20.086 35.640 -9.494 1.00 15.36 155 HIS C CA 1
ATOM 3900 C C . HIS C 1 156 ? 20.633 34.712 -8.417 1.00 16.00 155 HIS C C 1
ATOM 3901 O O . HIS C 1 156 ? 20.968 33.526 -8.682 1.00 18.05 155 HIS C O 1
ATOM 3908 N N . ARG C 1 157 ? 20.730 35.185 -7.179 1.00 16.47 156 ARG C N 1
ATOM 3909 C CA . ARG C 1 157 ? 21.213 34.345 -6.130 1.00 16.74 156 ARG C CA 1
ATOM 3910 C C . ARG C 1 157 ? 20.245 33.294 -5.574 1.00 17.81 156 ARG C C 1
ATOM 3911 O O . ARG C 1 157 ? 20.607 32.445 -4.745 1.00 16.51 156 ARG C O 1
ATOM 3914 N N . LEU C 1 158 ? 18.948 33.397 -5.946 1.00 16.43 157 LEU C N 1
ATOM 3915 C CA . LEU C 1 158 ? 17.910 32.538 -5.433 1.00 15.12 157 LEU C CA 1
ATOM 3916 C C . LEU C 1 158 ? 17.949 32.498 -3.935 1.00 15.25 157 LEU C C 1
ATOM 3917 O O . LEU C 1 158 ? 17.686 31.500 -3.295 1.00 17.72 157 LEU C O 1
ATOM 3922 N N . GLY C 1 159 ? 18.254 33.658 -3.368 1.00 17.50 158 GLY C N 1
ATOM 3923 C CA . GLY C 1 159 ? 18.422 33.739 -1.924 1.00 17.12 158 GLY C CA 1
ATOM 3924 C C . GLY C 1 159 ? 17.258 33.285 -1.101 1.00 18.38 158 GLY C C 1
ATOM 3925 O O . GLY C 1 159 ? 17.442 32.800 0.003 1.00 20.27 158 GLY C O 1
ATOM 3926 N N . ALA C 1 160 ? 16.042 33.492 -1.610 1.00 16.82 159 ALA C N 1
ATOM 3927 C CA . ALA C 1 160 ? 14.852 33.106 -0.897 1.00 17.51 159 ALA C CA 1
ATOM 3928 C C . ALA C 1 160 ? 14.313 31.751 -1.309 1.00 17.47 159 ALA C C 1
ATOM 3929 O O . ALA C 1 160 ? 13.259 31.352 -0.857 1.00 17.71 159 ALA C O 1
ATOM 3931 N N . HIS C 1 161 ? 15.063 31.038 -2.155 1.00 16.45 160 HIS C N 1
ATOM 3932 C CA . HIS C 1 161 ? 14.553 29.774 -2.706 1.00 15.95 160 HIS C CA 1
ATOM 3933 C C . HIS C 1 161 ? 15.514 28.608 -2.576 1.00 18.66 160 HIS C C 1
ATOM 3934 O O . HIS C 1 161 ? 15.463 27.684 -3.355 1.00 14.59 160 HIS C O 1
ATOM 3941 N N . VAL C 1 162 ? 16.319 28.583 -1.530 1.00 15.44 161 VAL C N 1
ATOM 3942 C CA . VAL C 1 162 ? 17.192 27.459 -1.320 1.00 16.96 161 VAL C CA 1
ATOM 3943 C C . VAL C 1 162 ? 16.343 26.172 -1.113 1.00 16.26 161 VAL C C 1
ATOM 3944 O O . VAL C 1 162 ? 16.670 25.143 -1.682 1.00 16.93 161 VAL C O 1
ATOM 3948 N N A GLN C 1 163 ? 15.238 26.210 -0.364 0.50 15.61 162 GLN C N 1
ATOM 3949 N N B GLN C 1 163 ? 15.266 26.269 -0.338 0.50 16.33 162 GLN C N 1
ATOM 3950 C CA A GLN C 1 163 ? 14.445 24.960 -0.137 0.50 16.22 162 GLN C CA 1
ATOM 3951 C CA B GLN C 1 163 ? 14.406 25.113 -0.085 0.50 17.17 162 GLN C CA 1
ATOM 3952 C C A GLN C 1 163 ? 13.640 24.562 -1.375 0.50 14.20 162 GLN C C 1
ATOM 3953 C C B GLN C 1 163 ? 13.769 24.627 -1.376 0.50 13.90 162 GLN C C 1
ATOM 3954 O O A GLN C 1 163 ? 13.406 23.362 -1.622 0.50 13.93 162 GLN C O 1
ATOM 3955 O O B GLN C 1 163 ? 13.847 23.445 -1.684 0.50 14.09 162 GLN C O 1
ATOM 3960 N N . ALA C 1 164 ? 13.186 25.546 -2.148 1.00 13.82 163 ALA C N 1
ATOM 3961 C CA . ALA C 1 164 ? 12.504 25.205 -3.388 1.00 16.12 163 ALA C CA 1
ATOM 3962 C C . ALA C 1 164 ? 13.485 24.535 -4.332 1.00 14.23 163 ALA C C 1
ATOM 3963 O O . ALA C 1 164 ? 13.128 23.508 -4.966 1.00 14.40 163 ALA C O 1
ATOM 3965 N N . ALA C 1 165 ? 14.718 25.048 -4.397 1.00 14.19 164 ALA C N 1
ATOM 3966 C CA . ALA C 1 165 ? 15.718 24.435 -5.253 1.00 13.94 164 ALA C CA 1
ATOM 3967 C C . ALA C 1 165 ? 16.070 23.043 -4.760 1.00 15.15 164 ALA C C 1
ATOM 3968 O O . ALA C 1 165 ? 16.221 22.129 -5.534 1.00 11.98 164 ALA C O 1
ATOM 3970 N N . SER C 1 166 ? 16.235 22.846 -3.444 1.00 13.57 165 SER C N 1
ATOM 3971 C CA . SER C 1 166 ? 16.541 21.533 -2.832 1.00 13.66 165 SER C CA 1
ATOM 3972 C C . SER C 1 166 ? 15.461 20.524 -3.138 1.00 14.20 165 SER C C 1
ATOM 3973 O O . SER C 1 166 ? 15.723 19.368 -3.459 1.00 16.07 165 SER C O 1
ATOM 3976 N N . ARG C 1 167 ? 14.218 20.968 -3.051 1.00 12.88 166 ARG C N 1
ATOM 3977 C CA . ARG C 1 167 ? 13.090 20.092 -3.376 1.00 15.29 166 ARG C CA 1
ATOM 3978 C C . ARG C 1 167 ? 13.087 19.701 -4.845 1.00 12.37 166 ARG C C 1
ATOM 3979 O O . ARG C 1 167 ? 12.803 18.570 -5.163 1.00 14.64 166 ARG C O 1
ATOM 3983 N N . ALA C 1 168 ? 13.354 20.637 -5.732 1.00 13.19 167 ALA C N 1
ATOM 3984 C CA . ALA C 1 168 ? 13.414 20.347 -7.182 1.00 11.07 167 ALA C CA 1
ATOM 3985 C C . ALA C 1 168 ? 14.517 19.332 -7.433 1.00 11.71 167 ALA C C 1
ATOM 3986 O O . ALA C 1 168 ? 14.328 18.371 -8.209 1.00 12.58 167 ALA C O 1
ATOM 3988 N N . PHE C 1 169 ? 15.642 19.487 -6.771 1.00 9.25 168 PHE C N 1
ATOM 3989 C CA . PHE C 1 169 ? 16.731 18.545 -6.947 1.00 11.81 168 PHE C CA 1
ATOM 3990 C C . PHE C 1 169 ? 16.364 17.128 -6.457 1.00 13.02 168 PHE C C 1
ATOM 3991 O O . PHE C 1 169 ? 16.582 16.129 -7.144 1.00 13.13 168 PHE C O 1
ATOM 3999 N N . ALA C 1 170 ? 15.750 17.042 -5.281 1.00 12.48 169 ALA C N 1
ATOM 4000 C CA . ALA C 1 170 ? 15.274 15.764 -4.796 1.00 12.75 169 ALA C CA 1
ATOM 4001 C C . ALA C 1 170 ? 14.315 15.111 -5.777 1.00 12.27 169 ALA C C 1
ATOM 4002 O O . ALA C 1 170 ? 14.395 13.906 -6.001 1.00 14.60 169 ALA C O 1
ATOM 4004 N N A GLU C 1 171 ? 13.383 15.887 -6.339 0.70 15.15 170 GLU C N 1
ATOM 4005 N N B GLU C 1 171 ? 13.355 15.872 -6.291 0.30 12.45 170 GLU C N 1
ATOM 4006 C CA A GLU C 1 171 ? 12.393 15.357 -7.293 0.70 15.02 170 GLU C CA 1
ATOM 4007 C CA B GLU C 1 171 ? 12.402 15.324 -7.248 0.30 11.14 170 GLU C CA 1
ATOM 4008 C C A GLU C 1 171 ? 13.063 14.828 -8.560 0.70 15.13 170 GLU C C 1
ATOM 4009 C C B GLU C 1 171 ? 13.171 14.743 -8.428 0.30 11.96 170 GLU C C 1
ATOM 4010 O O A GLU C 1 171 ? 12.631 13.815 -9.179 0.70 15.73 170 GLU C O 1
ATOM 4011 O O B GLU C 1 171 ? 12.951 13.562 -8.785 0.30 8.91 170 GLU C O 1
ATOM 4022 N N . LEU C 1 172 ? 14.118 15.510 -8.987 1.00 12.38 171 LEU C N 1
ATOM 4023 C CA . LEU C 1 172 ? 14.924 14.972 -10.088 1.00 13.62 171 LEU C CA 1
ATOM 4024 C C . LEU C 1 172 ? 15.606 13.638 -9.675 1.00 14.96 171 LEU C C 1
ATOM 4025 O O . LEU C 1 172 ? 15.471 12.631 -10.382 1.00 12.53 171 LEU C O 1
ATOM 4030 N N . LEU C 1 173 ? 16.308 13.613 -8.558 1.00 13.89 172 LEU C N 1
ATOM 4031 C CA . LEU C 1 173 ? 17.016 12.385 -8.157 1.00 14.30 172 LEU C CA 1
ATOM 4032 C C . LEU C 1 173 ? 16.058 11.240 -7.996 1.00 16.96 172 LEU C C 1
ATOM 4033 O O . LEU C 1 173 ? 16.338 10.143 -8.421 1.00 16.57 172 LEU C O 1
ATOM 4038 N N . GLN C 1 174 ? 14.927 11.497 -7.369 1.00 15.38 173 GLN C N 1
ATOM 4039 C CA . GLN C 1 174 ? 13.966 10.394 -7.161 1.00 17.40 173 GLN C CA 1
ATOM 4040 C C . GLN C 1 174 ? 13.352 9.853 -8.418 1.00 17.81 173 GLN C C 1
ATOM 4041 O O . GLN C 1 174 ? 12.785 8.761 -8.377 1.00 20.09 173 GLN C O 1
ATOM 4044 N N . SER C 1 175 ? 13.458 10.567 -9.532 1.00 15.28 174 SER C N 1
ATOM 4045 C CA . SER C 1 175 ? 12.978 10.106 -10.829 1.00 15.35 174 SER C CA 1
ATOM 4046 C C . SER C 1 175 ? 13.979 9.237 -11.602 1.00 19.29 174 SER C C 1
ATOM 4047 O O . SER C 1 175 ? 13.601 8.678 -12.623 1.00 21.24 174 SER C O 1
ATOM 4050 N N . LEU C 1 176 ? 15.198 9.092 -11.117 1.00 19.98 175 LEU C N 1
ATOM 4051 C CA . LEU C 1 176 ? 16.234 8.420 -11.882 1.00 21.61 175 LEU C CA 1
ATOM 4052 C C . LEU C 1 176 ? 16.342 6.955 -11.522 1.00 27.64 175 LEU C C 1
ATOM 4053 O O . LEU C 1 176 ? 15.877 6.532 -10.445 1.00 29.13 175 LEU C O 1
ATOM 4067 N N A SER D 1 3 ? -7.651 21.349 11.753 0.50 22.84 2 SER D N 1
ATOM 4068 N N B SER D 1 3 ? -7.594 21.365 11.810 0.50 22.53 2 SER D N 1
ATOM 4069 C CA A SER D 1 3 ? -7.106 21.225 10.405 0.50 20.90 2 SER D CA 1
ATOM 4070 C CA B SER D 1 3 ? -7.192 21.316 10.428 0.50 20.66 2 SER D CA 1
ATOM 4071 C C A SER D 1 3 ? -6.198 22.407 10.106 0.50 19.57 2 SER D C 1
ATOM 4072 C C B SER D 1 3 ? -6.247 22.461 10.074 0.50 19.64 2 SER D C 1
ATOM 4073 O O A SER D 1 3 ? -6.203 23.410 10.788 0.50 18.41 2 SER D O 1
ATOM 4074 O O B SER D 1 3 ? -6.269 23.504 10.703 0.50 19.62 2 SER D O 1
ATOM 4079 N N . ARG D 1 4 ? -5.412 22.258 9.053 1.00 18.95 3 ARG D N 1
ATOM 4080 C CA . ARG D 1 4 ? -4.510 23.287 8.591 1.00 18.27 3 ARG D CA 1
ATOM 4081 C C . ARG D 1 4 ? -5.215 24.307 7.704 1.00 19.56 3 ARG D C 1
ATOM 4082 O O . ARG D 1 4 ? -4.669 25.347 7.384 1.00 19.26 3 ARG D O 1
ATOM 4090 N N . GLY D 1 5 ? -6.449 24.017 7.324 1.00 16.18 4 GLY D N 1
ATOM 4091 C CA . GLY D 1 5 ? -7.228 24.897 6.495 1.00 16.14 4 GLY D CA 1
ATOM 4092 C C . GLY D 1 5 ? -8.034 24.062 5.530 1.00 14.74 4 GLY D C 1
ATOM 4093 O O . GLY D 1 5 ? -7.998 22.845 5.605 1.00 17.54 4 GLY D O 1
ATOM 4094 N N . HIS D 1 6 ? -8.669 24.752 4.613 1.00 14.78 5 HIS D N 1
ATOM 4095 C CA . HIS D 1 6 ? -9.567 24.140 3.643 1.00 15.10 5 HIS D CA 1
ATOM 4096 C C . HIS D 1 6 ? -9.210 24.424 2.163 1.00 13.22 5 HIS D C 1
ATOM 4097 O O . HIS D 1 6 ? -8.918 25.582 1.784 1.00 16.24 5 HIS D O 1
ATOM 4104 N N . CYS D 1 7 ? -9.225 23.357 1.372 1.00 14.36 6 CYS D N 1
ATOM 4105 C CA . CYS D 1 7 ? -8.947 23.417 -0.049 1.00 13.58 6 CYS D CA 1
ATOM 4106 C C . CYS D 1 7 ? -10.205 23.143 -0.866 1.00 12.70 6 CYS D C 1
ATOM 4107 O O . CYS D 1 7 ? -10.871 22.172 -0.600 1.00 16.93 6 CYS D O 1
ATOM 4110 N N . ILE D 1 8 ? -10.517 24.012 -1.828 1.00 12.46 7 ILE D N 1
ATOM 4111 C CA . ILE D 1 8 ? -11.607 23.785 -2.788 1.00 12.76 7 ILE D CA 1
ATOM 4112 C C . ILE D 1 8 ? -10.952 23.534 -4.128 1.00 14.40 7 ILE D C 1
ATOM 4113 O O . ILE D 1 8 ? -10.186 24.388 -4.596 1.00 13.12 7 ILE D O 1
ATOM 4118 N N . LEU D 1 9 ? -11.196 22.342 -4.660 1.00 13.44 8 LEU D N 1
ATOM 4119 C CA . LEU D 1 9 ? -10.491 21.827 -5.842 1.00 13.45 8 LEU D CA 1
ATOM 4120 C C . LEU D 1 9 ? -11.456 21.727 -6.991 1.00 14.92 8 LEU D C 1
ATOM 4121 O O . LEU D 1 9 ? -12.346 20.915 -6.983 1.00 15.69 8 LEU D O 1
ATOM 4126 N N . ALA D 1 10 ? -11.262 22.574 -7.993 1.00 11.47 9 ALA D N 1
ATOM 4127 C CA . ALA D 1 10 ? -12.167 22.667 -9.137 1.00 11.07 9 ALA D CA 1
ATOM 4128 C C . ALA D 1 10 ? -11.752 21.936 -10.383 1.00 12.32 9 ALA D C 1
ATOM 4129 O O . ALA D 1 10 ? -10.730 22.279 -11.014 1.00 12.19 9 ALA D O 1
ATOM 4131 N N . HIS D 1 11 ? -12.564 20.952 -10.744 1.00 12.79 10 HIS D N 1
ATOM 4132 C CA . HIS D 1 11 ? -12.250 20.110 -11.924 1.00 13.62 10 HIS D CA 1
ATOM 4133 C C . HIS D 1 11 ? -12.360 20.856 -13.244 1.00 12.43 10 HIS D C 1
ATOM 4134 O O . HIS D 1 11 ? -13.009 21.904 -13.351 1.00 12.96 10 HIS D O 1
ATOM 4141 N N . GLY D 1 12 ? -11.717 20.313 -14.289 1.00 12.17 11 GLY D N 1
ATOM 4142 C CA . GLY D 1 12 ? -11.763 20.924 -15.596 1.00 14.71 11 GLY D CA 1
ATOM 4143 C C . GLY D 1 12 ? -13.023 20.610 -16.379 1.00 14.52 11 GLY D C 1
ATOM 4144 O O . GLY D 1 12 ? -13.947 19.981 -15.883 1.00 14.88 11 GLY D O 1
ATOM 4145 N N . PHE D 1 13 ? -13.047 21.059 -17.612 1.00 13.84 12 PHE D N 1
ATOM 4146 C CA . PHE D 1 13 ? -14.219 20.900 -18.467 1.00 15.82 12 PHE D CA 1
ATOM 4147 C C . PHE D 1 13 ? -14.583 19.458 -18.688 1.00 19.71 12 PHE D C 1
ATOM 4148 O O . PHE D 1 13 ? -13.756 18.678 -19.163 1.00 17.93 12 PHE D O 1
ATOM 4156 N N . GLU D 1 14 ? -15.805 19.143 -18.238 1.00 19.99 13 GLU D N 1
ATOM 4157 C CA . GLU D 1 14 ? -16.470 17.848 -18.310 1.00 24.42 13 GLU D CA 1
ATOM 4158 C C . GLU D 1 14 ? -15.907 16.717 -17.446 1.00 25.13 13 GLU D C 1
ATOM 4159 O O . GLU D 1 14 ? -16.593 15.720 -17.271 1.00 27.09 13 GLU D O 1
ATOM 4165 N N . SER D 1 15 ? -14.726 16.869 -16.834 1.00 20.07 14 SER D N 1
ATOM 4166 C CA . SER D 1 15 ? -14.123 15.764 -16.123 1.00 20.00 14 SER D CA 1
ATOM 4167 C C . SER D 1 15 ? -14.803 15.363 -14.826 1.00 16.50 14 SER D C 1
ATOM 4168 O O . SER D 1 15 ? -14.600 14.246 -14.390 1.00 19.56 14 SER D O 1
ATOM 4171 N N . GLY D 1 16 ? -15.446 16.277 -14.134 1.00 19.47 15 GLY D N 1
ATOM 4172 C CA . GLY D 1 16 ? -16.153 15.911 -12.946 1.00 17.06 15 GLY D CA 1
ATOM 4173 C C . GLY D 1 16 ? -15.304 15.816 -11.700 1.00 16.33 15 GLY D C 1
ATOM 4174 O O . GLY D 1 16 ? -14.079 15.802 -11.763 1.00 15.42 15 GLY D O 1
ATOM 4175 N N . PRO D 1 17 ? -15.956 15.744 -10.554 1.00 15.28 16 PRO D N 1
ATOM 4176 C CA . PRO D 1 17 ? -15.289 15.810 -9.258 1.00 16.48 16 PRO D CA 1
ATOM 4177 C C . PRO D 1 17 ? -14.410 14.623 -8.875 1.00 13.92 16 PRO D C 1
ATOM 4178 O O . PRO D 1 17 ? -13.601 14.761 -7.981 1.00 17.32 16 PRO D O 1
ATOM 4182 N N . ASP D 1 18 ? -14.498 13.500 -9.589 1.00 14.11 17 ASP D N 1
ATOM 4183 C CA . ASP D 1 18 ? -13.663 12.318 -9.355 1.00 13.66 17 ASP D CA 1
ATOM 4184 C C . ASP D 1 18 ? -12.509 12.247 -10.383 1.00 13.78 17 ASP D C 1
ATOM 4185 O O . ASP D 1 18 ? -11.803 11.264 -10.448 1.00 13.21 17 ASP D O 1
ATOM 4190 N N . ALA D 1 19 ? -12.336 13.333 -11.130 1.00 12.16 18 ALA D N 1
ATOM 4191 C CA . ALA D 1 19 ? -11.287 13.452 -12.176 1.00 12.10 18 ALA D CA 1
ATOM 4192 C C . ALA D 1 19 ? -9.917 13.172 -11.537 1.00 14.40 18 ALA D C 1
ATOM 4193 O O . ALA D 1 19 ? -9.628 13.429 -10.350 1.00 12.28 18 ALA D O 1
ATOM 4195 N N . LEU D 1 20 ? -9.038 12.565 -12.322 1.00 13.71 19 LEU D N 1
ATOM 4196 C CA . LEU D 1 20 ? -7.731 12.184 -11.854 1.00 10.89 19 LEU D CA 1
ATOM 4197 C C . LEU D 1 20 ? -6.954 13.273 -11.089 1.00 10.43 19 LEU D C 1
ATOM 4198 O O . LEU D 1 20 ? -6.430 12.984 -10.014 1.00 12.23 19 LEU D O 1
ATOM 4203 N N . LYS D 1 21 ? -6.838 14.482 -11.636 1.00 13.06 20 LYS D N 1
ATOM 4204 C CA . LYS D 1 21 ? -5.936 15.461 -11.030 1.00 12.12 20 LYS D CA 1
ATOM 4205 C C . LYS D 1 21 ? -6.530 16.114 -9.790 1.00 10.68 20 LYS D C 1
ATOM 4206 O O . LYS D 1 21 ? -5.798 16.216 -8.778 1.00 11.78 20 LYS D O 1
ATOM 4212 N N . VAL D 1 22 ? -7.800 16.514 -9.829 1.00 13.65 21 VAL D N 1
ATOM 4213 C CA . VAL D 1 22 ? -8.349 17.034 -8.531 1.00 13.82 21 VAL D CA 1
ATOM 4214 C C . VAL D 1 22 ? -8.393 15.958 -7.466 1.00 14.90 21 VAL D C 1
ATOM 4215 O O . VAL D 1 22 ? -8.271 16.297 -6.287 1.00 14.05 21 VAL D O 1
ATOM 4219 N N . THR D 1 23 ? -8.569 14.673 -7.805 1.00 12.47 22 THR D N 1
ATOM 4220 C CA . THR D 1 23 ? -8.533 13.591 -6.840 1.00 11.74 22 THR D CA 1
ATOM 4221 C C . THR D 1 23 ? -7.142 13.512 -6.165 1.00 11.83 22 THR D C 1
ATOM 4222 O O . THR D 1 23 ? -6.972 13.393 -4.950 1.00 13.61 22 THR D O 1
ATOM 4226 N N . ALA D 1 24 ? -6.094 13.625 -6.993 1.00 12.82 23 ALA D N 1
ATOM 4227 C CA . ALA D 1 24 ? -4.747 13.651 -6.480 1.00 12.73 23 ALA D CA 1
ATOM 4228 C C . ALA D 1 24 ? -4.480 14.806 -5.527 1.00 11.64 23 ALA D C 1
ATOM 4229 O O . ALA D 1 24 ? -3.851 14.607 -4.489 1.00 13.99 23 ALA D O 1
ATOM 4231 N N . LEU D 1 25 ? -4.987 15.984 -5.833 1.00 13.20 24 LEU D N 1
ATOM 4232 C CA . LEU D 1 25 ? -4.811 17.140 -4.943 1.00 12.71 24 LEU D CA 1
ATOM 4233 C C . LEU D 1 25 ? -5.594 16.909 -3.659 1.00 14.56 24 LEU D C 1
ATOM 4234 O O . LEU D 1 25 ? -5.101 17.294 -2.601 1.00 12.70 24 LEU D O 1
ATOM 4239 N N . ALA D 1 26 ? -6.757 16.270 -3.733 1.00 12.64 25 ALA D N 1
ATOM 4240 C CA . ALA D 1 26 ? -7.491 15.968 -2.479 1.00 11.59 25 ALA D CA 1
ATOM 4241 C C . ALA D 1 26 ? -6.704 14.981 -1.634 1.00 14.79 25 ALA D C 1
ATOM 4242 O O . ALA D 1 26 ? -6.700 15.076 -0.402 1.00 14.33 25 ALA D O 1
ATOM 4244 N N . GLU D 1 27 ? -6.012 14.028 -2.254 1.00 13.30 26 GLU D N 1
ATOM 4245 C CA . GLU D 1 27 ? -5.178 13.093 -1.534 1.00 17.33 26 GLU D CA 1
ATOM 4246 C C . GLU D 1 27 ? -4.041 13.838 -0.844 1.00 16.07 26 GLU D C 1
ATOM 4247 O O . GLU D 1 27 ? -3.716 13.596 0.324 1.00 15.36 26 GLU D O 1
ATOM 4253 N N . VAL D 1 28 ? -3.466 14.811 -1.520 1.00 14.98 27 VAL D N 1
ATOM 4254 C CA . VAL D 1 28 ? -2.401 15.604 -0.876 1.00 16.11 27 VAL D CA 1
ATOM 4255 C C . VAL D 1 28 ? -2.973 16.379 0.307 1.00 13.57 27 VAL D C 1
ATOM 4256 O O . VAL D 1 28 ? -2.411 16.345 1.408 1.00 14.88 27 VAL D O 1
ATOM 4260 N N . ALA D 1 29 ? -4.101 17.040 0.122 1.00 13.33 28 ALA D N 1
ATOM 4261 C CA . ALA D 1 29 ? -4.707 17.803 1.223 1.00 13.17 28 ALA D CA 1
ATOM 4262 C C . ALA D 1 29 ? -4.957 16.912 2.431 1.00 14.36 28 ALA D C 1
ATOM 4263 O O . ALA D 1 29 ? -4.544 17.262 3.572 1.00 18.23 28 ALA D O 1
ATOM 4265 N N . GLU D 1 30 ? -5.617 15.791 2.208 1.00 17.26 29 GLU D N 1
ATOM 4266 C CA . GLU D 1 30 ? -5.922 14.837 3.290 1.00 18.72 29 GLU D CA 1
ATOM 4267 C C . GLU D 1 30 ? -4.655 14.406 4.040 1.00 21.25 29 GLU D C 1
ATOM 4268 O O . GLU D 1 30 ? -4.561 14.498 5.290 1.00 21.59 29 GLU D O 1
ATOM 4274 N N A ARG D 1 31 ? -3.652 13.970 3.276 0.50 20.78 30 ARG D N 1
ATOM 4275 N N B ARG D 1 31 ? -3.672 13.924 3.281 0.50 20.08 30 ARG D N 1
ATOM 4276 C CA A ARG D 1 31 ? -2.374 13.482 3.807 0.50 20.82 30 ARG D CA 1
ATOM 4277 C CA B ARG D 1 31 ? -2.396 13.497 3.838 0.50 19.76 30 ARG D CA 1
ATOM 4278 C C A ARG D 1 31 ? -1.606 14.515 4.650 0.50 19.90 30 ARG D C 1
ATOM 4279 C C B ARG D 1 31 ? -1.778 14.533 4.755 0.50 19.37 30 ARG D C 1
ATOM 4280 O O A ARG D 1 31 ? -0.852 14.161 5.574 0.50 20.64 30 ARG D O 1
ATOM 4281 O O B ARG D 1 31 ? -1.380 14.202 5.875 0.50 22.60 30 ARG D O 1
ATOM 4296 N N . LEU D 1 32 ? -1.754 15.784 4.299 1.00 18.13 31 LEU D N 1
ATOM 4297 C CA . LEU D 1 32 ? -1.116 16.860 5.007 1.00 17.03 31 LEU D CA 1
ATOM 4298 C C . LEU D 1 32 ? -1.962 17.506 6.132 1.00 16.93 31 LEU D C 1
ATOM 4299 O O . LEU D 1 32 ? -1.507 18.430 6.819 1.00 20.93 31 LEU D O 1
ATOM 4304 N N . GLY D 1 33 ? -3.190 17.077 6.253 1.00 14.29 32 GLY D N 1
ATOM 4305 C CA . GLY D 1 33 ? -4.066 17.511 7.346 1.00 14.79 32 GLY D CA 1
ATOM 4306 C C . GLY D 1 33 ? -4.903 18.728 7.047 1.00 15.38 32 GLY D C 1
ATOM 4307 O O . GLY D 1 33 ? -5.230 19.526 7.940 1.00 18.08 32 GLY D O 1
ATOM 4308 N N . TRP D 1 34 ? -5.261 18.904 5.775 1.00 15.52 33 TRP D N 1
ATOM 4309 C CA . TRP D 1 34 ? -6.187 19.954 5.359 1.00 14.43 33 TRP D CA 1
ATOM 4310 C C . TRP D 1 34 ? -7.501 19.316 5.044 1.00 13.63 33 TRP D C 1
ATOM 4311 O O . TRP D 1 34 ? -7.527 18.117 4.680 1.00 16.75 33 TRP D O 1
ATOM 4322 N N . THR D 1 35 ? -8.591 20.062 5.152 1.00 15.41 34 THR D N 1
ATOM 4323 C CA . THR D 1 35 ? -9.876 19.549 4.681 1.00 14.28 34 THR D CA 1
ATOM 4324 C C . THR D 1 35 ? -9.975 19.942 3.195 1.00 14.51 34 THR D C 1
ATOM 4325 O O . THR D 1 35 ? -9.242 20.817 2.702 1.00 15.80 34 THR D O 1
ATOM 4329 N N . HIS D 1 36 ? -10.881 19.286 2.495 1.00 14.35 35 HIS D N 1
ATOM 4330 C CA . HIS D 1 36 ? -11.002 19.479 1.077 1.00 15.77 35 HIS D CA 1
ATOM 4331 C C . HIS D 1 36 ? -12.384 19.151 0.538 1.00 16.16 35 HIS D C 1
ATOM 4332 O O . HIS D 1 36 ? -13.119 18.347 1.101 1.00 16.21 35 HIS D O 1
ATOM 4339 N N . GLU D 1 37 ? -12.711 19.784 -0.582 1.00 15.62 36 GLU D N 1
ATOM 4340 C CA . GLU D 1 37 ? -13.902 19.407 -1.323 1.00 15.44 36 GLU D CA 1
ATOM 4341 C C . GLU D 1 37 ? -13.671 19.617 -2.829 1.00 15.19 36 GLU D C 1
ATOM 4342 O O . GLU D 1 37 ? -12.936 20.530 -3.247 1.00 14.22 36 GLU D O 1
ATOM 4348 N N . ARG D 1 38 ? -14.387 18.821 -3.614 1.00 13.53 37 ARG D N 1
ATOM 4349 C CA . ARG D 1 38 ? -14.361 18.815 -5.068 1.00 15.02 37 ARG D CA 1
ATOM 4350 C C . ARG D 1 38 ? -15.796 19.057 -5.581 1.00 15.08 37 ARG D C 1
ATOM 4351 O O . ARG D 1 38 ? -16.597 18.100 -5.674 1.00 13.99 37 ARG D O 1
ATOM 4359 N N . PRO D 1 39 ? -16.126 20.301 -5.870 1.00 13.32 38 PRO D N 1
ATOM 4360 C CA . PRO D 1 39 ? -17.510 20.550 -6.324 1.00 15.53 38 PRO D CA 1
ATOM 4361 C C . PRO D 1 39 ? -17.763 19.919 -7.688 1.00 14.49 38 PRO D C 1
ATOM 4362 O O . PRO D 1 39 ? -16.817 19.702 -8.483 1.00 15.22 38 PRO D O 1
ATOM 4366 N N . ASP D 1 40 ? -19.019 19.666 -7.970 1.00 15.80 39 ASP D N 1
ATOM 4367 C CA . ASP D 1 40 ? -19.427 19.102 -9.246 1.00 16.82 39 ASP D CA 1
ATOM 4368 C C . ASP D 1 40 ? -19.978 20.206 -10.128 1.00 15.71 39 ASP D C 1
ATOM 4369 O O . ASP D 1 40 ? -21.001 20.822 -9.812 1.00 17.82 39 ASP D O 1
ATOM 4374 N N . PHE D 1 41 ? -19.330 20.447 -11.256 1.00 13.92 40 PHE D N 1
ATOM 4375 C CA . PHE D 1 41 ? -19.724 21.416 -12.207 1.00 12.89 40 PHE D CA 1
ATOM 4376 C C . PHE D 1 41 ? -20.231 20.768 -13.539 1.00 13.40 40 PHE D C 1
ATOM 4377 O O . PHE D 1 41 ? -20.393 21.467 -14.541 1.00 13.98 40 PHE D O 1
ATOM 4385 N N . THR D 1 42 ? -20.444 19.475 -13.519 1.00 14.61 41 THR D N 1
ATOM 4386 C CA . THR D 1 42 ? -20.737 18.757 -14.780 1.00 17.50 41 THR D CA 1
ATOM 4387 C C . THR D 1 42 ? -22.057 19.164 -15.459 1.00 17.91 41 THR D C 1
ATOM 4388 O O . THR D 1 42 ? -22.123 19.181 -16.681 1.00 16.68 41 THR D O 1
ATOM 4392 N N . ASP D 1 43 ? -23.047 19.578 -14.664 1.00 18.33 42 ASP D N 1
ATOM 4393 C CA . ASP D 1 43 ? -24.288 20.075 -15.229 1.00 18.26 42 ASP D CA 1
ATOM 4394 C C . ASP D 1 43 ? -24.056 21.345 -16.020 1.00 17.81 42 ASP D C 1
ATOM 4395 O O . ASP D 1 43 ? -24.565 21.498 -17.106 1.00 20.41 42 ASP D O 1
ATOM 4400 N N . LEU D 1 44 ? -23.275 22.283 -15.475 1.00 16.59 43 LEU D N 1
ATOM 4401 C CA . LEU D 1 44 ? -22.958 23.497 -16.126 1.00 16.28 43 LEU D CA 1
ATOM 4402 C C . LEU D 1 44 ? -22.124 23.288 -17.389 1.00 17.68 43 LEU D C 1
ATOM 4403 O O . LEU D 1 44 ? -22.317 23.947 -18.401 1.00 16.17 43 LEU D O 1
ATOM 4408 N N . ASP D 1 45 ? -21.157 22.382 -17.317 1.00 16.92 44 ASP D N 1
ATOM 4409 C CA . ASP D 1 45 ? -20.283 22.123 -18.451 1.00 17.01 44 ASP D CA 1
ATOM 4410 C C . ASP D 1 45 ? -21.067 21.564 -19.641 1.00 17.92 44 ASP D C 1
ATOM 4411 O O . ASP D 1 45 ? -20.677 21.755 -20.799 1.00 17.94 44 ASP D O 1
ATOM 4416 N N . ALA D 1 46 ? -22.131 20.841 -19.320 1.00 18.53 45 ALA D N 1
ATOM 4417 C CA . ALA D 1 46 ? -22.968 20.245 -20.398 1.00 21.49 45 ALA D CA 1
ATOM 4418 C C . ALA D 1 46 ? -23.820 21.277 -21.168 1.00 19.31 45 ALA D C 1
ATOM 4419 O O . ALA D 1 46 ? -24.409 20.926 -22.216 1.00 23.47 45 ALA D O 1
ATOM 4421 N N . ARG D 1 47 ? -23.925 22.519 -20.686 1.00 19.90 46 ARG D N 1
ATOM 4422 C CA . ARG D 1 47 ? -24.789 23.535 -21.304 1.00 18.32 46 ARG D CA 1
ATOM 4423 C C . ARG D 1 47 ? -24.193 24.200 -22.515 1.00 20.26 46 ARG D C 1
ATOM 4424 O O . ARG D 1 47 ? -23.762 25.349 -22.452 1.00 21.97 46 ARG D O 1
ATOM 4432 N N . ARG D 1 48 ? -24.241 23.456 -23.629 1.00 23.25 47 ARG D N 1
ATOM 4433 C CA . ARG D 1 48 ? -23.661 23.887 -24.915 1.00 28.00 47 ARG D CA 1
ATOM 4434 C C . ARG D 1 48 ? -24.386 25.092 -25.444 1.00 25.49 47 ARG D C 1
ATOM 4435 O O . ARG D 1 48 ? -23.802 25.906 -26.140 1.00 26.98 47 ARG D O 1
ATOM 4438 N N . ASP D 1 49 ? -25.646 25.269 -25.042 1.00 26.36 48 ASP D N 1
ATOM 4439 C CA . ASP D 1 49 ? -26.380 26.484 -25.365 1.00 22.23 48 ASP D CA 1
ATOM 4440 C C . ASP D 1 49 ? -25.746 27.766 -24.804 1.00 20.87 48 ASP D C 1
ATOM 4441 O O . ASP D 1 49 ? -25.975 28.858 -25.310 1.00 25.09 48 ASP D O 1
ATOM 4446 N N . LEU D 1 50 ? -24.945 27.672 -23.739 1.00 23.87 49 LEU D N 1
ATOM 4447 C CA . LEU D 1 50 ? -24.306 28.873 -23.170 1.00 23.54 49 LEU D CA 1
ATOM 4448 C C . LEU D 1 50 ? -22.826 29.041 -23.541 1.00 24.75 49 LEU D C 1
ATOM 4449 O O . LEU D 1 50 ? -22.156 29.968 -23.036 1.00 28.85 49 LEU D O 1
ATOM 4454 N N . GLY D 1 51 ? -22.344 28.178 -24.428 1.00 25.60 50 GLY D N 1
ATOM 4455 C CA . GLY D 1 51 ? -20.993 28.277 -24.988 1.00 26.26 50 GLY D CA 1
ATOM 4456 C C . GLY D 1 51 ? -20.324 26.939 -25.192 1.00 24.47 50 GLY D C 1
ATOM 4457 O O . GLY D 1 51 ? -20.795 25.887 -24.732 1.00 22.53 50 GLY D O 1
ATOM 4458 N N . GLN D 1 52 ? -19.132 26.979 -25.821 1.00 25.86 51 GLN D N 1
ATOM 4459 C CA . GLN D 1 52 ? -18.386 25.747 -26.084 1.00 25.05 51 GLN D CA 1
ATOM 4460 C C . GLN D 1 52 ? -17.798 25.141 -24.806 1.00 24.13 51 GLN D C 1
ATOM 4461 O O . GLN D 1 52 ? -17.472 23.965 -24.804 1.00 27.31 51 GLN D O 1
ATOM 4463 N N . LEU D 1 53 ? -17.633 25.942 -23.749 1.00 23.49 52 LEU D N 1
ATOM 4464 C CA . LEU D 1 53 ? -17.217 25.418 -22.427 1.00 21.88 52 LEU D CA 1
ATOM 4465 C C . LEU D 1 53 ? -18.353 25.485 -21.415 1.00 21.43 52 LEU D C 1
ATOM 4466 O O . LEU D 1 53 ? -18.123 25.483 -20.189 1.00 20.33 52 LEU D O 1
ATOM 4471 N N . GLY D 1 54 ? -19.594 25.460 -21.899 1.00 20.42 53 GLY D N 1
ATOM 4472 C CA . GLY D 1 54 ? -20.730 25.449 -21.023 1.00 17.20 53 GLY D CA 1
ATOM 4473 C C . GLY D 1 54 ? -21.031 26.748 -20.318 1.00 14.36 53 GLY D C 1
ATOM 4474 O O . GLY D 1 54 ? -20.683 27.844 -20.767 1.00 19.36 53 GLY D O 1
ATOM 4475 N N . ASP D 1 55 ? -21.683 26.622 -19.170 1.00 16.25 54 ASP D N 1
ATOM 4476 C CA . ASP D 1 55 ? -22.107 27.808 -18.423 1.00 17.51 54 ASP D CA 1
ATOM 4477 C C . ASP D 1 55 ? -20.966 28.315 -17.475 1.00 15.18 54 ASP D C 1
ATOM 4478 O O . ASP D 1 55 ? -21.025 28.134 -16.272 1.00 16.54 54 ASP D O 1
ATOM 4483 N N . VAL D 1 56 ? -19.965 28.964 -18.051 1.00 18.80 55 VAL D N 1
ATOM 4484 C CA . VAL D 1 56 ? -18.821 29.412 -17.240 1.00 17.56 55 VAL D CA 1
ATOM 4485 C C . VAL D 1 56 ? -19.194 30.448 -16.160 1.00 17.43 55 VAL D C 1
ATOM 4486 O O . VAL D 1 56 ? -18.700 30.358 -15.054 1.00 17.13 55 VAL D O 1
ATOM 4490 N N . ARG D 1 57 ? -20.163 31.336 -16.425 1.00 17.45 56 ARG D N 1
ATOM 4491 C CA . ARG D 1 57 ? -20.651 32.281 -15.393 1.00 20.04 56 ARG D CA 1
ATOM 4492 C C . ARG D 1 57 ? -21.297 31.513 -14.244 1.00 17.36 56 ARG D C 1
ATOM 4493 O O . ARG D 1 57 ? -21.122 31.874 -13.076 1.00 18.23 56 ARG D O 1
ATOM 4498 N N . GLY D 1 58 ? -22.040 30.454 -14.546 1.00 16.12 57 GLY D N 1
ATOM 4499 C CA . GLY D 1 58 ? -22.608 29.631 -13.475 1.00 16.75 57 GLY D CA 1
ATOM 4500 C C . GLY D 1 58 ? -21.557 28.958 -12.651 1.00 13.94 57 GLY D C 1
ATOM 4501 O O . GLY D 1 58 ? -21.690 28.752 -11.438 1.00 16.90 57 GLY D O 1
ATOM 4502 N N . ARG D 1 59 ? -20.540 28.451 -13.343 1.00 15.43 58 ARG D N 1
ATOM 4503 C CA . ARG D 1 59 ? -19.389 27.868 -12.685 1.00 14.59 58 ARG D CA 1
ATOM 4504 C C . ARG D 1 59 ? -18.754 28.836 -11.688 1.00 12.89 58 ARG D C 1
ATOM 4505 O O . ARG D 1 59 ? -18.492 28.476 -10.522 1.00 15.51 58 ARG D O 1
ATOM 4513 N N . LEU D 1 60 ? -18.529 30.041 -12.166 1.00 14.64 59 LEU D N 1
ATOM 4514 C CA . LEU D 1 60 ? -18.007 31.128 -11.333 1.00 17.15 59 LEU D CA 1
ATOM 4515 C C . LEU D 1 60 ? -18.861 31.393 -10.093 1.00 17.01 59 LEU D C 1
ATOM 4516 O O . LEU D 1 60 ? -18.336 31.471 -8.966 1.00 17.43 59 LEU D O 1
ATOM 4521 N N A GLN D 1 61 ? -20.174 31.495 -10.298 0.50 16.88 60 GLN D N 1
ATOM 4522 N N B GLN D 1 61 ? -20.166 31.468 -10.292 0.50 17.41 60 GLN D N 1
ATOM 4523 C CA A GLN D 1 61 ? -21.115 31.762 -9.200 0.50 16.01 60 GLN D CA 1
ATOM 4524 C CA B GLN D 1 61 ? -21.079 31.787 -9.197 0.50 17.62 60 GLN D CA 1
ATOM 4525 C C A GLN D 1 61 ? -21.158 30.629 -8.229 0.50 17.43 60 GLN D C 1
ATOM 4526 C C B GLN D 1 61 ? -21.218 30.635 -8.237 0.50 18.15 60 GLN D C 1
ATOM 4527 O O A GLN D 1 61 ? -21.154 30.856 -7.014 0.50 17.40 60 GLN D O 1
ATOM 4528 O O B GLN D 1 61 ? -21.302 30.856 -7.029 0.50 19.07 60 GLN D O 1
ATOM 4539 N N . ARG D 1 62 ? -21.214 29.398 -8.737 1.00 16.46 61 ARG D N 1
ATOM 4540 C CA . ARG D 1 62 ? -21.269 28.233 -7.859 1.00 16.00 61 ARG D CA 1
ATOM 4541 C C . ARG D 1 62 ? -20.025 28.148 -6.973 1.00 17.14 61 ARG D C 1
ATOM 4542 O O . ARG D 1 62 ? -20.105 27.867 -5.766 1.00 17.79 61 ARG D O 1
ATOM 4550 N N . LEU D 1 63 ? -18.855 28.340 -7.562 1.00 16.24 62 LEU D N 1
ATOM 4551 C CA . LEU D 1 63 ? -17.627 28.303 -6.779 1.00 13.16 62 LEU D CA 1
ATOM 4552 C C . LEU D 1 63 ? -17.562 29.424 -5.761 1.00 14.03 62 LEU D C 1
ATOM 4553 O O . LEU D 1 63 ? -17.116 29.188 -4.656 1.00 15.81 62 LEU D O 1
ATOM 4558 N N . LEU D 1 64 ? -17.993 30.611 -6.143 1.00 14.40 63 LEU D N 1
ATOM 4559 C CA . LEU D 1 64 ? -18.071 31.770 -5.224 1.00 15.76 63 LEU D CA 1
ATOM 4560 C C . LEU D 1 64 ? -18.863 31.424 -3.992 1.00 17.51 63 LEU D C 1
ATOM 4561 O O . LEU D 1 64 ? -18.402 31.642 -2.870 1.00 17.64 63 LEU D O 1
ATOM 4566 N N . GLU D 1 65 ? -20.013 30.816 -4.196 1.00 16.36 64 GLU D N 1
ATOM 4567 C CA . GLU D 1 65 ? -20.901 30.462 -3.085 1.00 20.55 64 GLU D CA 1
ATOM 4568 C C . GLU D 1 65 ? -20.243 29.412 -2.203 1.00 20.73 64 GLU D C 1
ATOM 4569 O O . GLU D 1 65 ? -20.274 29.508 -0.977 1.00 20.76 64 GLU D O 1
ATOM 4575 N N . ILE D 1 66 ? -19.575 28.420 -2.805 1.00 16.89 65 ILE D N 1
ATOM 4576 C CA . ILE D 1 66 ? -18.902 27.398 -2.030 1.00 18.58 65 ILE D CA 1
ATOM 4577 C C . ILE D 1 66 ? -17.756 27.979 -1.230 1.00 18.33 65 ILE D C 1
ATOM 4578 O O . ILE D 1 66 ? -17.564 27.598 -0.065 1.00 18.68 65 ILE D O 1
ATOM 4583 N N . ALA D 1 67 ? -16.969 28.850 -1.846 1.00 17.21 66 ALA D N 1
ATOM 4584 C CA . ALA D 1 67 ? -15.867 29.510 -1.167 1.00 18.37 66 ALA D CA 1
ATOM 4585 C C . ALA D 1 67 ? -16.364 30.406 -0.047 1.00 18.80 66 ALA D C 1
ATOM 4586 O O . ALA D 1 67 ? -15.733 30.455 0.996 1.00 20.42 66 ALA D O 1
ATOM 4588 N N . ARG D 1 68 ? -17.454 31.115 -0.271 1.00 20.69 67 ARG D N 1
ATOM 4589 C CA . ARG D 1 68 ? -18.012 31.949 0.834 1.00 21.16 67 ARG D CA 1
ATOM 4590 C C . ARG D 1 68 ? -18.394 31.097 2.013 1.00 22.73 67 ARG D C 1
ATOM 4591 O O . ARG D 1 68 ? -18.082 31.474 3.164 1.00 26.39 67 ARG D O 1
ATOM 4599 N N . ALA D 1 69 ? -19.038 29.964 1.739 1.00 22.47 68 ALA D N 1
ATOM 4600 C CA . ALA D 1 69 ? -19.473 29.023 2.761 1.00 23.78 68 ALA D CA 1
ATOM 4601 C C . ALA D 1 69 ? -18.323 28.466 3.584 1.00 25.04 68 ALA D C 1
ATOM 4602 O O . ALA D 1 69 ? -18.535 28.144 4.754 1.00 31.21 68 ALA D O 1
ATOM 4604 N N . ALA D 1 70 ? -17.125 28.363 2.995 1.00 23.43 69 ALA D N 1
ATOM 4605 C CA . ALA D 1 70 ? -15.887 27.820 3.647 1.00 24.32 69 ALA D CA 1
ATOM 4606 C C . ALA D 1 70 ? -14.977 28.794 4.418 1.00 23.68 69 ALA D C 1
ATOM 4607 O O . ALA D 1 70 ? -14.234 28.371 5.295 1.00 25.40 69 ALA D O 1
ATOM 4609 N N . THR D 1 71 ? -14.940 30.065 4.050 1.00 24.42 70 THR D N 1
ATOM 4610 C CA . THR D 1 71 ? -14.059 31.011 4.767 1.00 26.41 70 THR D CA 1
ATOM 4611 C C . THR D 1 71 ? -14.416 31.066 6.311 1.00 27.98 70 THR D C 1
ATOM 4612 O O . THR D 1 71 ? -13.619 31.553 7.104 1.00 32.84 70 THR D O 1
ATOM 4616 N N . GLU D 1 72 ? -15.549 30.505 6.736 1.00 28.58 71 GLU D N 1
ATOM 4617 C CA . GLU D 1 72 ? -15.795 30.325 8.147 1.00 28.54 71 GLU D CA 1
ATOM 4618 C C . GLU D 1 72 ? -14.953 29.144 8.650 1.00 31.48 71 GLU D C 1
ATOM 4619 O O . GLU D 1 72 ? -14.070 29.285 9.534 1.00 34.31 71 GLU D O 1
ATOM 4621 N N . VAL D 1 76 ? -9.214 30.315 2.448 1.00 25.17 75 VAL D N 1
ATOM 4622 C CA . VAL D 1 76 ? -9.344 29.062 1.676 1.00 18.16 75 VAL D CA 1
ATOM 4623 C C . VAL D 1 76 ? -8.176 28.976 0.693 1.00 15.91 75 VAL D C 1
ATOM 4624 O O . VAL D 1 76 ? -7.705 29.983 0.215 1.00 17.96 75 VAL D O 1
ATOM 4628 N N . VAL D 1 77 ? -7.750 27.739 0.396 1.00 13.61 76 VAL D N 1
ATOM 4629 C CA . VAL D 1 77 ? -6.844 27.533 -0.729 1.00 12.26 76 VAL D CA 1
ATOM 4630 C C . VAL D 1 77 ? -7.736 27.093 -1.913 1.00 13.06 76 VAL D C 1
ATOM 4631 O O . VAL D 1 77 ? -8.515 26.183 -1.770 1.00 13.62 76 VAL D O 1
ATOM 4635 N N . LEU D 1 78 ? -7.679 27.841 -3.011 1.00 13.52 77 LEU D N 1
ATOM 4636 C CA . LEU D 1 78 ? -8.410 27.477 -4.240 1.00 12.08 77 LEU D CA 1
ATOM 4637 C C . LEU D 1 78 ? -7.457 26.875 -5.252 1.00 12.12 77 LEU D C 1
ATOM 4638 O O . LEU D 1 78 ? -6.397 27.452 -5.492 1.00 12.81 77 LEU D O 1
ATOM 4643 N N . ALA D 1 79 ? -7.827 25.690 -5.799 1.00 11.70 78 ALA D N 1
ATOM 4644 C CA . ALA D 1 79 ? -6.997 25.035 -6.814 1.00 11.78 78 ALA D CA 1
ATOM 4645 C C . ALA D 1 79 ? -7.876 24.501 -7.912 1.00 12.19 78 ALA D C 1
ATOM 4646 O O . ALA D 1 79 ? -9.102 24.340 -7.773 1.00 12.61 78 ALA D O 1
ATOM 4648 N N . GLY D 1 80 ? -7.256 24.278 -9.056 1.00 12.50 79 GLY D N 1
ATOM 4649 C CA . GLY D 1 80 ? -8.011 23.712 -10.144 1.00 13.82 79 GLY D CA 1
ATOM 4650 C C . GLY D 1 80 ? -7.173 23.210 -11.265 1.00 12.00 79 GLY D C 1
ATOM 4651 O O . GLY D 1 80 ? -5.945 23.263 -11.230 1.00 12.96 79 GLY D O 1
ATOM 4652 N N A SER D 1 81 ? -7.862 22.752 -12.284 0.50 11.15 80 SER D N 1
ATOM 4653 N N B SER D 1 81 ? -7.896 22.650 -12.240 0.50 11.37 80 SER D N 1
ATOM 4654 C CA A SER D 1 81 ? -7.251 22.315 -13.507 0.50 12.39 80 SER D CA 1
ATOM 4655 C CA B SER D 1 81 ? -7.405 22.202 -13.553 0.50 13.41 80 SER D CA 1
ATOM 4656 C C A SER D 1 81 ? -8.025 22.929 -14.659 0.50 11.16 80 SER D C 1
ATOM 4657 C C B SER D 1 81 ? -8.086 22.984 -14.679 0.50 12.33 80 SER D C 1
ATOM 4658 O O A SER D 1 81 ? -9.255 22.809 -14.693 0.50 9.40 80 SER D O 1
ATOM 4659 O O B SER D 1 81 ? -9.326 23.016 -14.749 0.50 13.40 80 SER D O 1
ATOM 4664 N N . SER D 1 82 ? -7.303 23.594 -15.559 1.00 12.15 81 SER D N 1
ATOM 4665 C CA . SER D 1 82 ? -7.828 24.154 -16.786 1.00 13.08 81 SER D CA 1
ATOM 4666 C C . SER D 1 82 ? -9.016 25.095 -16.536 1.00 13.10 81 SER D C 1
ATOM 4667 O O . SER D 1 82 ? -8.824 26.082 -15.882 1.00 12.79 81 SER D O 1
ATOM 4670 N N . LEU D 1 83 ? -10.215 24.793 -17.023 1.00 12.73 82 LEU D N 1
ATOM 4671 C CA . LEU D 1 83 ? -11.393 25.626 -16.736 1.00 13.86 82 LEU D CA 1
ATOM 4672 C C . LEU D 1 83 ? -11.549 25.867 -15.232 1.00 12.61 82 LEU D C 1
ATOM 4673 O O . LEU D 1 83 ? -11.958 26.959 -14.815 1.00 12.61 82 LEU D O 1
ATOM 4678 N N . GLY D 1 84 ? -11.271 24.855 -14.425 1.00 10.92 83 GLY D N 1
ATOM 4679 C CA . GLY D 1 84 ? -11.335 24.946 -12.964 1.00 12.41 83 GLY D CA 1
ATOM 4680 C C . GLY D 1 84 ? -10.323 25.956 -12.414 1.00 12.79 83 GLY D C 1
ATOM 4681 O O . GLY D 1 84 ? -10.563 26.644 -11.403 1.00 12.98 83 GLY D O 1
ATOM 4682 N N . SER D 1 85 ? -9.133 26.039 -13.023 1.00 10.41 84 SER D N 1
ATOM 4683 C CA . SER D 1 85 ? -8.117 27.056 -12.663 1.00 9.91 84 SER D CA 1
ATOM 4684 C C . SER D 1 85 ? -8.596 28.451 -12.962 1.00 11.04 84 SER D C 1
ATOM 4685 O O . SER D 1 85 ? -8.391 29.381 -12.187 1.00 14.09 84 SER D O 1
ATOM 4688 N N . TYR D 1 86 ? -9.213 28.642 -14.110 1.00 12.13 85 TYR D N 1
ATOM 4689 C CA . TYR D 1 86 ? -9.738 29.942 -14.476 1.00 13.18 85 TYR D CA 1
ATOM 4690 C C . TYR D 1 86 ? -10.775 30.424 -13.425 1.00 12.58 85 TYR D C 1
ATOM 4691 O O . TYR D 1 86 ? -10.648 31.533 -12.886 1.00 13.75 85 TYR D O 1
ATOM 4700 N N . ILE D 1 87 ? -11.690 29.551 -13.028 1.00 13.21 86 ILE D N 1
ATOM 4701 C CA . ILE D 1 87 ? -12.723 30.024 -12.077 1.00 13.57 86 ILE D CA 1
ATOM 4702 C C . ILE D 1 87 ? -12.109 30.186 -10.677 1.00 15.71 86 ILE D C 1
ATOM 4703 O O . ILE D 1 87 ? -12.508 31.078 -9.929 1.00 15.67 86 ILE D O 1
ATOM 4708 N N . ALA D 1 88 ? -11.159 29.329 -10.285 1.00 13.56 87 ALA D N 1
ATOM 4709 C CA . ALA D 1 88 ? -10.486 29.489 -9.004 1.00 14.14 87 ALA D CA 1
ATOM 4710 C C . ALA D 1 88 ? -9.824 30.832 -8.900 1.00 14.07 87 ALA D C 1
ATOM 4711 O O . ALA D 1 88 ? -9.977 31.535 -7.878 1.00 14.58 87 ALA D O 1
ATOM 4713 N N . ALA D 1 89 ? -9.092 31.227 -9.926 1.00 12.48 88 ALA D N 1
ATOM 4714 C CA . ALA D 1 89 ? -8.429 32.500 -10.013 1.00 13.36 88 ALA D CA 1
ATOM 4715 C C . ALA D 1 89 ? -9.429 33.638 -9.920 1.00 15.24 88 ALA D C 1
ATOM 4716 O O . ALA D 1 89 ? -9.235 34.542 -9.130 1.00 13.18 88 ALA D O 1
ATOM 4718 N N . GLN D 1 90 ? -10.477 33.606 -10.735 1.00 15.23 89 GLN D N 1
ATOM 4719 C CA . GLN D 1 90 ? -11.471 34.702 -10.686 1.00 13.70 89 GLN D CA 1
ATOM 4720 C C . GLN D 1 90 ? -12.125 34.783 -9.311 1.00 15.19 89 GLN D C 1
ATOM 4721 O O . GLN D 1 90 ? -12.288 35.896 -8.743 1.00 16.52 89 GLN D O 1
ATOM 4727 N N . VAL D 1 91 ? -12.473 33.657 -8.711 1.00 15.01 90 VAL D N 1
ATOM 4728 C CA . VAL D 1 91 ? -13.157 33.703 -7.414 1.00 16.34 90 VAL D CA 1
ATOM 4729 C C . VAL D 1 91 ? -12.223 34.263 -6.302 1.00 17.24 90 VAL D C 1
ATOM 4730 O O . VAL D 1 91 ? -12.683 34.949 -5.362 1.00 17.56 90 VAL D O 1
ATOM 4734 N N . SER D 1 92 ? -10.910 34.053 -6.397 1.00 14.57 91 SER D N 1
ATOM 4735 C CA . SER D 1 92 ? -9.966 34.608 -5.402 1.00 15.31 91 SER D CA 1
ATOM 4736 C C . SER D 1 92 ? -10.073 36.139 -5.255 1.00 17.94 91 SER D C 1
ATOM 4737 O O . SER D 1 92 ? -9.715 36.719 -4.184 1.00 17.23 91 SER D O 1
ATOM 4740 N N . LEU D 1 93 ? -10.500 36.802 -6.316 1.00 14.45 92 LEU D N 1
ATOM 4741 C CA . LEU D 1 93 ? -10.713 38.255 -6.287 1.00 17.74 92 LEU D CA 1
ATOM 4742 C C . LEU D 1 93 ? -11.912 38.651 -5.405 1.00 19.91 92 LEU D C 1
ATOM 4743 O O . LEU D 1 93 ? -12.037 39.834 -5.037 1.00 21.73 92 LEU D O 1
ATOM 4748 N N . GLN D 1 94 ? -12.781 37.697 -5.096 1.00 21.02 93 GLN D N 1
ATOM 4749 C CA . GLN D 1 94 ? -14.027 37.984 -4.385 1.00 21.12 93 GLN D CA 1
ATOM 4750 C C . GLN D 1 94 ? -14.174 37.417 -2.975 1.00 21.50 93 GLN D C 1
ATOM 4751 O O . GLN D 1 94 ? -15.157 37.766 -2.286 1.00 24.48 93 GLN D O 1
ATOM 4757 N N . VAL D 1 95 ? -13.276 36.528 -2.541 1.00 16.81 94 VAL D N 1
ATOM 4758 C CA . VAL D 1 95 ? -13.341 35.881 -1.232 1.00 20.78 94 VAL D CA 1
ATOM 4759 C C . VAL D 1 95 ? -11.935 35.787 -0.662 1.00 21.97 94 VAL D C 1
ATOM 4760 O O . VAL D 1 95 ? -10.971 35.694 -1.426 1.00 19.19 94 VAL D O 1
ATOM 4764 N N . PRO D 1 96 ? -11.789 35.858 0.675 1.00 21.00 95 PRO D N 1
ATOM 4765 C CA . PRO D 1 96 ? -10.446 35.711 1.272 1.00 23.11 95 PRO D CA 1
ATOM 4766 C C . PRO D 1 96 ? -9.780 34.392 0.894 1.00 17.53 95 PRO D C 1
ATOM 4767 O O . PRO D 1 96 ? -10.264 33.322 1.246 1.00 18.27 95 PRO D O 1
ATOM 4771 N N . THR D 1 97 ? -8.660 34.492 0.195 1.00 18.73 96 THR D N 1
ATOM 4772 C CA . THR D 1 97 ? -7.966 33.327 -0.374 1.00 16.22 96 THR D CA 1
ATOM 4773 C C . THR D 1 97 ? -6.524 33.259 0.127 1.00 16.35 96 THR D C 1
ATOM 4774 O O . THR D 1 97 ? -5.794 34.240 0.009 1.00 21.65 96 THR D O 1
ATOM 4778 N N . ARG D 1 98 ? -6.135 32.165 0.772 1.00 14.50 97 ARG D N 1
ATOM 4779 C CA . ARG D 1 98 ? -4.815 32.045 1.327 1.00 14.99 97 ARG D CA 1
ATOM 4780 C C . ARG D 1 98 ? -3.764 31.814 0.218 1.00 17.43 97 ARG D C 1
ATOM 4781 O O . ARG D 1 98 ? -2.656 32.296 0.302 1.00 19.32 97 ARG D O 1
ATOM 4785 N N . ALA D 1 99 ? -4.160 31.070 -0.814 1.00 15.64 98 ALA D N 1
ATOM 4786 C CA . ALA D 1 99 ? -3.276 30.801 -1.958 1.00 12.61 98 ALA D CA 1
ATOM 4787 C C . ALA D 1 99 ? -4.114 30.206 -3.092 1.00 12.32 98 ALA D C 1
ATOM 4788 O O . ALA D 1 99 ? -5.199 29.707 -2.868 1.00 12.56 98 ALA D O 1
ATOM 4790 N N . LEU D 1 100 ? -3.476 30.214 -4.261 1.00 11.92 99 LEU D N 1
ATOM 4791 C CA . LEU D 1 100 ? -4.012 29.634 -5.475 1.00 11.73 99 LEU D CA 1
ATOM 4792 C C . LEU D 1 100 ? -3.025 28.656 -6.065 1.00 10.88 99 LEU D C 1
ATOM 4793 O O . LEU D 1 100 ? -1.835 28.952 -6.215 1.00 12.22 99 LEU D O 1
ATOM 4798 N N . PHE D 1 101 ? -3.546 27.520 -6.508 1.00 11.41 100 PHE D N 1
ATOM 4799 C CA . PHE D 1 101 ? -2.771 26.502 -7.204 1.00 9.81 100 PHE D CA 1
ATOM 4800 C C . PHE D 1 101 ? -3.463 26.220 -8.522 1.00 11.79 100 PHE D C 1
ATOM 4801 O O . PHE D 1 101 ? -4.586 25.723 -8.521 1.00 10.74 100 PHE D O 1
ATOM 4809 N N . LEU D 1 102 ? -2.761 26.530 -9.615 1.00 9.02 101 LEU D N 1
ATOM 4810 C CA . LEU D 1 102 ? -3.389 26.503 -10.947 1.00 10.36 101 LEU D CA 1
ATOM 4811 C C . LEU D 1 102 ? -2.679 25.498 -11.835 1.00 10.51 101 LEU D C 1
ATOM 4812 O O . LEU D 1 102 ? -1.518 25.722 -12.211 1.00 11.09 101 LEU D O 1
ATOM 4825 N N . VAL D 1 104 ? -2.573 24.160 -15.541 1.00 8.50 103 VAL D N 1
ATOM 4826 C CA . VAL D 1 104 ? -2.856 24.538 -16.937 1.00 7.96 103 VAL D CA 1
ATOM 4827 C C . VAL D 1 104 ? -4.006 25.524 -17.111 1.00 10.28 103 VAL D C 1
ATOM 4828 O O . VAL D 1 104 ? -5.055 25.269 -17.767 1.00 10.07 103 VAL D O 1
ATOM 4832 N N . PRO D 1 105 ? -3.797 26.732 -16.538 1.00 10.80 104 PRO D N 1
ATOM 4833 C CA . PRO D 1 105 ? -4.862 27.744 -16.591 1.00 11.56 104 PRO D CA 1
ATOM 4834 C C . PRO D 1 105 ? -4.984 28.440 -17.950 1.00 9.99 104 PRO D C 1
ATOM 4835 O O . PRO D 1 105 ? -3.988 28.861 -18.503 1.00 13.36 104 PRO D O 1
ATOM 4839 N N . PRO D 1 106 ? -6.202 28.551 -18.475 1.00 11.78 105 PRO D N 1
ATOM 4840 C CA . PRO D 1 106 ? -6.336 29.376 -19.670 1.00 11.37 105 PRO D CA 1
ATOM 4841 C C . PRO D 1 106 ? -6.204 30.878 -19.295 1.00 11.63 105 PRO D C 1
ATOM 4842 O O . PRO D 1 106 ? -6.727 31.276 -18.237 1.00 14.61 105 PRO D O 1
ATOM 4846 N N . THR D 1 107 ? -5.587 31.665 -20.156 1.00 13.68 106 THR D N 1
ATOM 4847 C CA . THR D 1 107 ? -5.403 33.095 -19.875 1.00 15.47 106 THR D CA 1
ATOM 4848 C C . THR D 1 107 ? -6.549 33.937 -20.462 1.00 17.38 106 THR D C 1
ATOM 4849 O O . THR D 1 107 ? -6.728 35.089 -20.075 1.00 17.73 106 THR D O 1
ATOM 4853 N N . LYS D 1 108 ? -7.320 33.352 -21.388 1.00 17.79 107 LYS D N 1
ATOM 4854 C CA . LYS D 1 108 ? -8.454 34.036 -22.070 1.00 19.64 107 LYS D CA 1
ATOM 4855 C C . LYS D 1 108 ? -9.703 33.145 -21.987 1.00 20.58 107 LYS D C 1
ATOM 4856 O O . LYS D 1 108 ? -9.583 31.914 -21.914 1.00 20.55 107 LYS D O 1
ATOM 4878 N N . GLY D 1 110 ? -13.082 33.899 -23.865 1.00 25.94 109 GLY D N 1
ATOM 4879 C CA . GLY D 1 110 ? -14.087 34.531 -24.732 1.00 27.50 109 GLY D CA 1
ATOM 4880 C C . GLY D 1 110 ? -14.514 35.897 -24.228 1.00 26.54 109 GLY D C 1
ATOM 4881 O O . GLY D 1 110 ? -13.669 36.716 -23.887 1.00 29.05 109 GLY D O 1
ATOM 4882 N N . PRO D 1 111 ? -15.844 36.141 -24.118 1.00 27.89 110 PRO D N 1
ATOM 4883 C CA . PRO D 1 111 ? -16.353 37.433 -23.618 1.00 27.39 110 PRO D CA 1
ATOM 4884 C C . PRO D 1 111 ? -16.203 37.640 -22.112 1.00 27.34 110 PRO D C 1
ATOM 4885 O O . PRO D 1 111 ? -16.471 38.745 -21.602 1.00 28.93 110 PRO D O 1
ATOM 4889 N N . LEU D 1 112 ? -15.754 36.609 -21.396 1.00 24.71 111 LEU D N 1
ATOM 4890 C CA . LEU D 1 112 ? -15.588 36.739 -19.958 1.00 23.22 111 LEU D CA 1
ATOM 4891 C C . LEU D 1 112 ? -14.231 37.400 -19.668 1.00 22.03 111 LEU D C 1
ATOM 4892 O O . LEU D 1 112 ? -13.359 37.484 -20.558 1.00 21.34 111 LEU D O 1
ATOM 4897 N N . 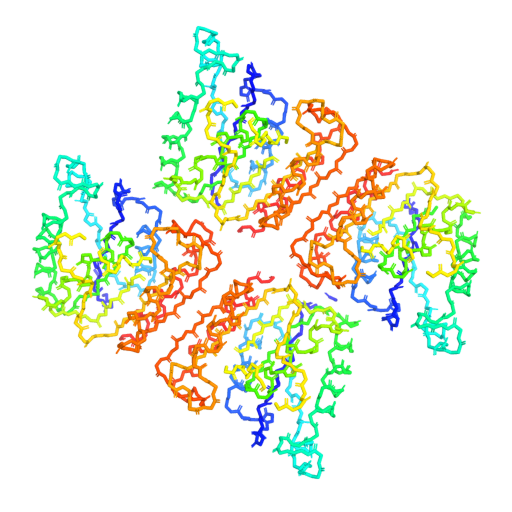PRO D 1 113 ? -14.054 37.890 -18.427 1.00 22.82 112 PRO D N 1
ATOM 4898 C CA . PRO D 1 113 ? -12.762 38.521 -18.122 1.00 20.74 112 PRO D CA 1
ATOM 4899 C C . PRO D 1 113 ? -11.515 37.638 -18.386 1.00 20.76 112 PRO D C 1
ATOM 4900 O O . PRO D 1 113 ? -11.549 36.410 -18.229 1.00 18.74 112 PRO D O 1
ATOM 4904 N N . ALA D 1 114 ? -10.431 38.268 -18.803 1.00 20.70 113 ALA D N 1
ATOM 4905 C CA . ALA D 1 114 ? -9.163 37.591 -18.892 1.00 17.24 113 ALA D CA 1
ATOM 4906 C C . ALA D 1 114 ? -8.790 37.061 -17.515 1.00 16.97 113 ALA D C 1
ATOM 4907 O O . ALA D 1 114 ? -9.199 37.612 -16.460 1.00 17.48 113 ALA D O 1
ATOM 4909 N N . LEU D 1 115 ? -7.927 36.027 -17.486 1.00 14.64 114 LEU D N 1
ATOM 4910 C CA . LEU D 1 115 ? -7.476 35.448 -16.241 1.00 13.96 114 LEU D CA 1
ATOM 4911 C C . LEU D 1 115 ? -6.941 36.562 -15.361 1.00 13.65 114 LEU D C 1
ATOM 4912 O O . LEU D 1 115 ? -6.128 37.362 -15.820 1.00 16.33 114 LEU D O 1
ATOM 4917 N N . ASP D 1 116 ? -7.367 36.542 -14.102 1.00 15.31 115 ASP D N 1
ATOM 4918 C CA . ASP D 1 116 ? -6.889 37.483 -13.094 1.00 15.16 115 ASP D CA 1
ATOM 4919 C C . ASP D 1 116 ? -7.057 36.779 -11.796 1.00 15.44 115 ASP D C 1
ATOM 4920 O O . ASP D 1 116 ? -7.714 35.751 -11.696 1.00 16.40 115 ASP D O 1
ATOM 4925 N N . ALA D 1 117 ? -6.456 37.351 -10.746 1.00 14.86 116 ALA D N 1
ATOM 4926 C CA . ALA D 1 117 ? -6.405 36.712 -9.437 1.00 14.02 116 ALA D CA 1
ATOM 4927 C C . ALA D 1 117 ? -6.051 37.722 -8.367 1.00 14.48 116 ALA D C 1
ATOM 4928 O O . ALA D 1 117 ? -5.437 38.714 -8.685 1.00 16.62 116 ALA D O 1
ATOM 4930 N N . ALA D 1 118 ? -6.364 37.387 -7.131 1.00 17.44 117 ALA D N 1
ATOM 4931 C CA . ALA D 1 118 ? -5.984 38.273 -6.016 1.00 16.14 117 ALA D CA 1
ATOM 4932 C C . ALA D 1 118 ? -4.458 38.262 -5.867 1.00 17.58 117 ALA D C 1
ATOM 4933 O O . ALA D 1 118 ? -3.760 37.394 -6.415 1.00 17.30 117 ALA D O 1
ATOM 4935 N N . ALA D 1 119 ? -3.926 39.262 -5.144 1.00 18.29 118 ALA D N 1
ATOM 4936 C CA . ALA D 1 119 ? -2.507 39.366 -4.820 1.00 18.00 118 ALA D CA 1
ATOM 4937 C C . ALA D 1 119 ? -2.160 38.451 -3.675 1.00 17.60 118 ALA D C 1
ATOM 4938 O O . ALA D 1 119 ? -1.952 38.906 -2.513 1.00 21.44 118 ALA D O 1
ATOM 4940 N N . VAL D 1 120 ? -2.128 37.150 -3.938 1.00 16.56 119 VAL D N 1
ATOM 4941 C CA . VAL D 1 120 ? -1.891 36.135 -2.962 1.00 14.34 119 VAL D CA 1
ATOM 4942 C C . VAL D 1 120 ? -0.838 35.181 -3.557 1.00 13.37 119 VAL D C 1
ATOM 4943 O O . VAL D 1 120 ? -0.520 35.335 -4.714 1.00 14.53 119 VAL D O 1
ATOM 4947 N N . PRO D 1 121 ? -0.285 34.270 -2.742 1.00 14.22 120 PRO D N 1
ATOM 4948 C CA . PRO D 1 121 ? 0.673 33.285 -3.353 1.00 11.61 120 PRO D CA 1
ATOM 4949 C C . PRO D 1 121 ? -0.005 32.452 -4.440 1.00 13.58 120 PRO D C 1
ATOM 4950 O O . PRO D 1 121 ? -1.084 31.929 -4.239 1.00 14.75 120 PRO D O 1
ATOM 4954 N N . ILE D 1 122 ? 0.645 32.424 -5.607 1.00 11.67 121 ILE D N 1
ATOM 4955 C CA . ILE D 1 122 ? 0.137 31.696 -6.788 1.00 12.08 121 ILE D CA 1
ATOM 4956 C C . ILE D 1 122 ? 1.229 30.792 -7.288 1.00 10.19 121 ILE D C 1
ATOM 4957 O O . ILE D 1 122 ? 2.353 31.198 -7.528 1.00 11.63 121 ILE D O 1
ATOM 4962 N N . SER D 1 123 ? 0.824 29.504 -7.412 1.00 11.37 122 SER D N 1
ATOM 4963 C CA . SER D 1 123 ? 1.698 28.447 -7.900 1.00 10.58 122 SER D CA 1
ATOM 4964 C C . SER D 1 123 ? 0.975 27.779 -9.082 1.00 10.92 122 SER D C 1
ATOM 4965 O O . SER D 1 123 ? -0.190 27.395 -8.957 1.00 11.44 122 SER D O 1
ATOM 4968 N N . ILE D 1 124 ? 1.663 27.699 -10.217 1.00 9.92 123 ILE D N 1
ATOM 4969 C CA . ILE D 1 124 ? 1.105 27.228 -11.502 1.00 9.28 123 ILE D CA 1
ATOM 4970 C C . ILE D 1 124 ? 1.965 26.096 -11.992 1.00 10.13 123 ILE D C 1
ATOM 4971 O O . ILE D 1 124 ? 3.184 26.152 -11.920 1.00 9.86 123 ILE D O 1
ATOM 4976 N N . VAL D 1 125 ? 1.305 25.063 -12.507 1.00 9.81 124 VAL D N 1
ATOM 4977 C CA . VAL D 1 125 ? 1.927 23.960 -13.260 1.00 8.71 124 VAL D CA 1
ATOM 4978 C C . VAL D 1 125 ? 1.354 24.040 -14.664 1.00 10.52 124 VAL D C 1
ATOM 4979 O O . VAL D 1 125 ? 0.135 23.885 -14.821 1.00 9.80 124 VAL D O 1
ATOM 4983 N N . HIS D 1 126 ? 2.223 24.236 -15.652 1.00 9.31 125 HIS D N 1
ATOM 4984 C CA . HIS D 1 126 ? 1.818 24.281 -17.064 1.00 9.08 125 HIS D CA 1
ATOM 4985 C C . HIS D 1 126 ? 2.628 23.265 -17.864 1.00 9.76 125 HIS D C 1
ATOM 4986 O O . HIS D 1 126 ? 3.652 22.828 -17.461 1.00 10.32 125 HIS D O 1
ATOM 4993 N N . ALA D 1 127 ? 2.119 22.920 -19.026 1.00 11.89 126 ALA D N 1
ATOM 4994 C CA . ALA D 1 127 ? 2.686 21.956 -19.943 1.00 10.70 126 ALA D CA 1
ATOM 4995 C C . ALA D 1 127 ? 3.366 22.591 -21.118 1.00 9.02 126 ALA D C 1
ATOM 4996 O O . ALA D 1 127 ? 2.741 23.387 -21.823 1.00 9.43 126 ALA D O 1
ATOM 4998 N N . TRP D 1 128 ? 4.615 22.245 -21.372 1.00 11.03 127 TRP D N 1
ATOM 4999 C CA . TRP D 1 128 ? 5.263 22.741 -22.565 1.00 10.20 127 TRP D CA 1
ATOM 5000 C C . TRP D 1 128 ? 4.513 22.444 -23.869 1.00 11.79 127 TRP D C 1
ATOM 5001 O O . TRP D 1 128 ? 4.481 23.316 -24.731 1.00 11.58 127 TRP D O 1
ATOM 5012 N N . HIS D 1 129 ? 3.912 21.258 -23.935 1.00 10.43 128 HIS D N 1
ATOM 5013 C CA . HIS D 1 129 ? 3.213 20.845 -25.138 1.00 10.26 128 HIS D CA 1
ATOM 5014 C C . HIS D 1 129 ? 1.696 21.025 -25.019 1.00 13.98 128 HIS D C 1
ATOM 5015 O O . HIS D 1 129 ? 0.947 20.345 -25.734 1.00 12.93 128 HIS D O 1
ATOM 5022 N N . ASP D 1 130 ? 1.242 21.990 -24.228 1.00 11.60 129 ASP D N 1
ATOM 5023 C CA . ASP D 1 130 ? -0.171 22.264 -24.092 1.00 9.63 129 ASP D CA 1
ATOM 5024 C C . ASP D 1 130 ? -0.700 22.661 -25.477 1.00 11.53 129 ASP D C 1
ATOM 5025 O O . ASP D 1 130 ? -0.295 23.648 -26.016 1.00 11.62 129 ASP D O 1
ATOM 5030 N N . GLU D 1 131 ? -1.612 21.850 -26.005 1.00 13.15 130 GLU D N 1
ATOM 5031 C CA . GLU D 1 131 ? -2.177 22.126 -27.352 1.00 16.22 130 GLU D CA 1
ATOM 5032 C C . GLU D 1 131 ? -3.327 23.123 -27.319 1.00 19.98 130 GLU D C 1
ATOM 5033 O O . GLU D 1 131 ? -3.763 23.634 -28.384 1.00 18.63 130 GLU D O 1
ATOM 5036 N N . LEU D 1 132 ? -3.836 23.434 -26.133 1.00 15.29 131 LEU D N 1
ATOM 5037 C CA . LEU D 1 132 ? -4.974 24.330 -26.001 1.00 14.81 131 LEU D CA 1
ATOM 5038 C C . LEU D 1 132 ? -4.630 25.721 -25.508 1.00 14.80 131 LEU D C 1
ATOM 5039 O O . LEU D 1 132 ? -5.286 26.699 -25.851 1.00 17.83 131 LEU D O 1
ATOM 5044 N N . ILE D 1 133 ? -3.557 25.820 -24.730 1.00 13.54 132 ILE D N 1
ATOM 5045 C CA . ILE D 1 133 ? -3.147 27.026 -24.107 1.00 12.22 132 ILE D CA 1
ATOM 5046 C C . ILE D 1 133 ? -1.636 27.111 -24.301 1.00 12.57 132 ILE D C 1
ATOM 5047 O O . ILE D 1 133 ? -0.886 26.444 -23.577 1.00 12.80 132 ILE D O 1
ATOM 5052 N N . PRO D 1 134 ? -1.185 27.867 -25.308 1.00 13.76 133 PRO D N 1
ATOM 5053 C CA . PRO D 1 134 ? 0.237 27.943 -25.592 1.00 14.07 133 PRO D CA 1
ATOM 5054 C C . PRO D 1 134 ? 1.046 28.322 -24.352 1.00 14.10 133 PRO D C 1
ATOM 5055 O O . PRO D 1 134 ? 0.661 29.216 -23.625 1.00 13.23 133 PRO D O 1
ATOM 5059 N N . ALA D 1 135 ? 2.151 27.624 -24.112 1.00 12.21 134 ALA D N 1
ATOM 5060 C CA . ALA D 1 135 ? 2.934 27.906 -22.914 1.00 12.02 134 ALA D CA 1
ATOM 5061 C C . ALA D 1 135 ? 3.266 29.371 -22.814 1.00 12.29 134 ALA D C 1
ATOM 5062 O O . ALA D 1 135 ? 3.249 29.920 -21.705 1.00 12.75 134 ALA D O 1
ATOM 5064 N N . ALA D 1 136 ? 3.593 30.015 -23.934 1.00 11.47 135 ALA D N 1
ATOM 5065 C CA . ALA D 1 136 ? 3.959 31.443 -23.893 1.00 11.64 135 ALA D CA 1
ATOM 5066 C C . ALA D 1 136 ? 2.877 32.316 -23.244 1.00 12.86 135 ALA D C 1
ATOM 5067 O O . ALA D 1 136 ? 3.202 33.336 -22.586 1.00 14.28 135 ALA D O 1
ATOM 5069 N N . ASP D 1 137 ? 1.611 31.947 -23.360 1.00 13.29 136 ASP D N 1
ATOM 5070 C CA . ASP D 1 137 ? 0.549 32.769 -22.769 1.00 14.19 136 ASP D CA 1
ATOM 5071 C C . ASP D 1 137 ? 0.619 32.720 -21.244 1.00 14.53 136 ASP D C 1
ATOM 5072 O O . ASP D 1 137 ? 0.449 33.736 -20.534 1.00 14.50 136 ASP D O 1
ATOM 5077 N N . VAL D 1 138 ? 0.852 31.538 -20.733 1.00 11.84 137 VAL D N 1
ATOM 5078 C CA . VAL D 1 138 ? 0.933 31.335 -19.260 1.00 12.35 137 VAL D CA 1
ATOM 5079 C C . VAL D 1 138 ? 2.206 31.905 -18.705 1.00 10.25 137 VAL D C 1
ATOM 5080 O O . VAL D 1 138 ? 2.204 32.500 -17.624 1.00 11.78 137 VAL D O 1
ATOM 5084 N N . ILE D 1 139 ? 3.297 31.732 -19.428 1.00 11.38 138 ILE D N 1
ATOM 5085 C CA . ILE D 1 139 ? 4.576 32.325 -19.104 1.00 12.05 138 ILE D CA 1
ATOM 5086 C C . ILE D 1 139 ? 4.410 33.841 -18.966 1.00 13.16 138 ILE D C 1
ATOM 5087 O O . ILE D 1 139 ? 4.790 34.408 -17.921 1.00 14.28 138 ILE D O 1
ATOM 5092 N N . ALA D 1 140 ? 3.755 34.490 -19.930 1.00 12.45 139 ALA D N 1
ATOM 5093 C CA . ALA D 1 140 ? 3.580 35.940 -19.826 1.00 14.34 139 ALA D CA 1
ATOM 5094 C C . ALA D 1 140 ? 2.710 36.357 -18.643 1.00 14.78 139 ALA D C 1
ATOM 5095 O O . ALA D 1 140 ? 2.968 37.373 -17.973 1.00 14.14 139 ALA D O 1
ATOM 5097 N N . TRP D 1 141 ? 1.622 35.649 -18.411 1.00 11.40 140 TRP D N 1
ATOM 5098 C CA . TRP D 1 141 ? 0.724 35.944 -17.308 1.00 12.40 140 TRP D CA 1
ATOM 5099 C C . TRP D 1 141 ? 1.455 35.800 -15.965 1.00 14.94 140 TRP D C 1
ATOM 5100 O O . TRP D 1 141 ? 1.397 36.654 -15.075 1.00 13.29 140 TRP D O 1
ATOM 5111 N N . ALA D 1 142 ? 2.187 34.719 -15.813 1.00 11.72 141 ALA D N 1
ATOM 5112 C CA . ALA D 1 142 ? 2.931 34.468 -14.609 1.00 13.33 141 ALA D CA 1
ATOM 5113 C C . ALA D 1 142 ? 4.037 35.497 -14.427 1.00 12.30 141 ALA D C 1
ATOM 5114 O O . ALA D 1 142 ? 4.253 35.970 -13.316 1.00 12.82 141 ALA D O 1
ATOM 5116 N N . GLN D 1 143 ? 4.706 35.852 -15.499 1.00 12.54 142 GLN D N 1
ATOM 5117 C CA . GLN D 1 143 ? 5.816 36.805 -15.450 1.00 14.09 142 GLN D CA 1
ATOM 5118 C C . GLN D 1 143 ? 5.348 38.149 -14.944 1.00 15.02 142 GLN D C 1
ATOM 5119 O O . GLN D 1 143 ? 6.025 38.794 -14.158 1.00 16.27 142 GLN D O 1
ATOM 5125 N N . ALA D 1 144 ? 4.164 38.552 -15.359 1.00 14.20 143 ALA D N 1
ATOM 5126 C CA . ALA D 1 144 ? 3.653 39.894 -14.993 1.00 17.03 143 ALA D CA 1
ATOM 5127 C C . ALA D 1 144 ? 3.354 40.024 -13.501 1.00 18.31 143 ALA D C 1
ATOM 5128 O O . ALA D 1 144 ? 3.320 41.124 -12.969 1.00 21.45 143 ALA D O 1
ATOM 5130 N N . ARG D 1 145 ? 3.147 38.927 -12.801 1.00 16.98 144 ARG D N 1
ATOM 5131 C CA . ARG D 1 145 ? 2.897 38.964 -11.374 1.00 14.91 144 ARG D CA 1
ATOM 5132 C C . ARG D 1 145 ? 3.878 38.128 -10.554 1.00 12.59 144 ARG D C 1
ATOM 5133 O O . ARG D 1 145 ? 3.698 37.821 -9.395 1.00 14.78 144 ARG D O 1
ATOM 5141 N N . SER D 1 146 ? 4.984 37.776 -11.206 1.00 13.93 145 SER D N 1
ATOM 5142 C CA . SER D 1 146 ? 6.000 36.899 -10.637 1.00 13.25 145 SER D CA 1
ATOM 5143 C C . SER D 1 146 ? 5.460 35.671 -9.954 1.00 13.77 145 SER D C 1
ATOM 5144 O O . SER D 1 146 ? 5.973 35.268 -8.923 1.00 13.52 145 SER D O 1
ATOM 5147 N N . ALA D 1 147 ? 4.428 35.017 -10.520 1.00 11.78 146 ALA D N 1
ATOM 5148 C CA . ALA D 1 147 ? 3.860 33.814 -9.954 1.00 12.21 146 ALA D CA 1
ATOM 5149 C C . ALA D 1 147 ? 4.831 32.666 -10.096 1.00 10.28 146 ALA D C 1
ATOM 5150 O O . ALA D 1 147 ? 5.608 32.645 -11.058 1.00 12.62 146 ALA D O 1
ATOM 5152 N N . ARG D 1 148 ? 4.850 31.766 -9.130 1.00 11.39 147 ARG D N 1
ATOM 5153 C CA . ARG D 1 148 ? 5.676 30.567 -9.249 1.00 11.14 147 ARG D CA 1
ATOM 5154 C C . ARG D 1 148 ? 5.121 29.726 -10.399 1.00 10.93 147 ARG D C 1
ATOM 5155 O O . ARG D 1 148 ? 3.926 29.495 -10.471 1.00 11.23 147 ARG D O 1
ATOM 5163 N N . LEU D 1 149 ? 6.004 29.351 -11.325 1.00 10.50 148 LEU D N 1
ATOM 5164 C CA . LEU D 1 149 ? 5.601 28.614 -12.495 1.00 9.35 148 LEU D CA 1
ATOM 5165 C C . LEU D 1 149 ? 6.522 27.422 -12.730 1.00 9.45 148 LEU D C 1
ATOM 5166 O O . LEU D 1 149 ? 7.737 27.568 -12.806 1.00 9.58 148 LEU D O 1
ATOM 5171 N N . LEU D 1 150 ? 5.904 26.253 -12.830 1.00 9.75 149 LEU D N 1
ATOM 5172 C CA . LEU D 1 150 ? 6.608 25.035 -13.163 1.00 8.69 149 LEU D CA 1
ATOM 5173 C C . LEU D 1 150 ? 6.090 24.591 -14.533 1.00 7.71 149 LEU D C 1
ATOM 5174 O O . LEU D 1 150 ? 4.874 24.396 -14.699 1.00 10.45 149 LEU D O 1
ATOM 5179 N N . LEU D 1 151 ? 7.034 24.451 -15.457 1.00 8.66 150 LEU D N 1
ATOM 5180 C CA . LEU D 1 151 ? 6.783 23.938 -16.817 1.00 8.80 150 LEU D CA 1
ATOM 5181 C C . LEU D 1 151 ? 7.328 22.502 -16.916 1.00 8.79 150 LEU D C 1
ATOM 5182 O O . LEU D 1 151 ? 8.489 22.281 -16.673 1.00 7.96 150 LEU D O 1
ATOM 5187 N N . VAL D 1 152 ? 6.425 21.586 -17.298 1.00 9.87 151 VAL D N 1
ATOM 5188 C CA . VAL D 1 152 ? 6.759 20.184 -17.459 1.00 8.81 151 VAL D CA 1
ATOM 5189 C C . VAL D 1 152 ? 6.579 19.727 -18.915 1.00 9.79 151 VAL D C 1
ATOM 5190 O O . VAL D 1 152 ? 5.819 20.310 -19.691 1.00 8.94 151 VAL D O 1
ATOM 5194 N N . ASP D 1 153 ? 7.322 18.668 -19.251 1.00 10.09 152 ASP D N 1
ATOM 5195 C CA . ASP D 1 153 ? 7.283 18.047 -20.592 1.00 9.39 152 ASP D CA 1
ATOM 5196 C C . ASP D 1 153 ? 6.059 17.155 -20.700 1.00 10.13 152 ASP D C 1
ATOM 5197 O O . ASP D 1 153 ? 6.161 15.926 -20.438 1.00 10.45 152 ASP D O 1
ATOM 5202 N N . ASP D 1 154 ? 4.928 17.713 -21.048 1.00 8.77 153 ASP D N 1
ATOM 5203 C CA . ASP D 1 154 ? 3.657 17.002 -21.117 1.00 9.46 153 ASP D CA 1
ATOM 5204 C C . ASP D 1 154 ? 2.735 17.882 -21.960 1.00 8.77 153 ASP D C 1
ATOM 5205 O O . ASP D 1 154 ? 3.108 19.019 -22.346 1.00 10.91 153 ASP D O 1
ATOM 5210 N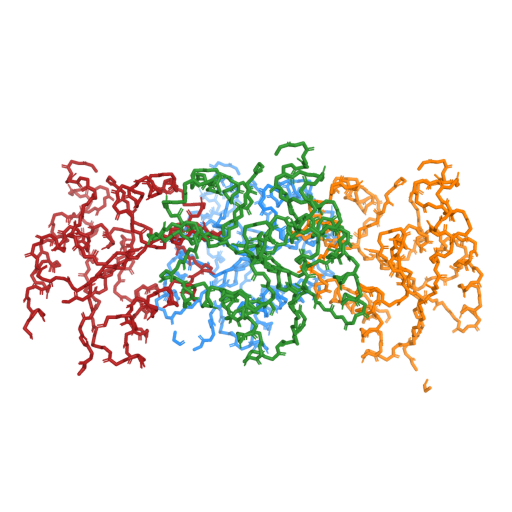 N . GLY D 1 155 ? 1.506 17.400 -22.182 1.00 9.20 154 GLY D N 1
ATOM 5211 C CA . GLY D 1 155 ? 0.448 18.147 -22.813 1.00 10.42 154 GLY D CA 1
ATOM 5212 C C . GLY D 1 155 ? -0.560 18.652 -21.750 1.00 9.37 154 GLY D C 1
ATOM 5213 O O . GLY D 1 155 ? -0.379 18.493 -20.518 1.00 10.35 154 GLY D O 1
ATOM 5214 N N . HIS D 1 156 ? -1.676 19.148 -22.247 1.00 10.51 155 HIS D N 1
ATOM 5215 C CA . HIS D 1 156 ? -2.647 19.831 -21.419 1.00 8.95 155 HIS D CA 1
ATOM 5216 C C . HIS D 1 156 ? -3.252 19.032 -20.295 1.00 11.22 155 HIS D C 1
ATOM 5217 O O . HIS D 1 156 ? -3.540 19.607 -19.214 1.00 11.41 155 HIS D O 1
ATOM 5224 N N . ARG D 1 157 ? -3.432 17.743 -20.484 1.00 9.87 156 ARG D N 1
ATOM 5225 C CA . ARG D 1 157 ? -4.046 16.921 -19.461 1.00 11.68 156 ARG D CA 1
ATOM 5226 C C . ARG D 1 157 ? -3.107 16.535 -18.358 1.00 10.64 156 ARG D C 1
ATOM 5227 O O . ARG D 1 157 ? -3.539 15.904 -17.393 1.00 12.13 156 ARG D O 1
ATOM 5235 N N . LEU D 1 158 ? -1.789 16.743 -18.519 1.00 8.77 157 LEU D N 1
ATOM 5236 C CA . LEU D 1 158 ? -0.792 16.437 -17.531 1.00 12.31 157 LEU D CA 1
ATOM 5237 C C . LEU D 1 158 ? -0.822 14.984 -17.104 1.00 9.99 157 LEU D C 1
ATOM 5238 O O . LEU D 1 158 ? -0.489 14.624 -15.959 1.00 10.23 157 LEU D O 1
ATOM 5243 N N . GLY D 1 159 ? -1.144 14.060 -18.041 1.00 9.44 158 GLY D N 1
ATOM 5244 C CA . GLY D 1 159 ? -1.305 12.654 -17.711 1.00 12.24 158 GLY D CA 1
ATOM 5245 C C . GLY D 1 159 ? -0.105 11.975 -17.148 1.00 10.41 158 GLY D C 1
ATOM 5246 O O . GLY D 1 159 ? -0.227 11.023 -16.399 1.00 11.49 158 GLY D O 1
ATOM 5247 N N . ALA D 1 160 ? 1.087 12.447 -17.515 1.00 9.86 159 ALA D N 1
ATOM 5248 C CA . ALA D 1 160 ? 2.313 11.918 -17.035 1.00 9.47 159 ALA D CA 1
ATOM 5249 C C . ALA D 1 160 ? 2.985 12.713 -15.883 1.00 12.52 159 ALA D C 1
ATOM 5250 O O . ALA D 1 160 ? 4.081 12.340 -15.404 1.00 12.82 159 ALA D O 1
ATOM 5252 N N . HIS D 1 161 ? 2.298 13.747 -15.370 1.00 11.72 160 HIS D N 1
ATOM 5253 C CA . HIS D 1 161 ? 2.832 14.580 -14.321 1.00 11.29 160 HIS D CA 1
ATOM 5254 C C . HIS D 1 161 ? 1.865 14.838 -13.182 1.00 13.06 160 HIS D C 1
ATOM 5255 O O . HIS D 1 161 ? 1.933 15.888 -12.532 1.00 12.14 160 HIS D O 1
ATOM 5262 N N . VAL D 1 162 ? 1.051 13.844 -12.858 1.00 13.12 161 VAL D N 1
ATOM 5263 C CA . VAL D 1 162 ? 0.166 13.981 -11.694 1.00 13.38 161 VAL D CA 1
ATOM 5264 C C . VAL D 1 162 ? 1.048 14.039 -10.432 1.00 15.30 161 VAL D C 1
ATOM 5265 O O . VAL D 1 162 ? 0.781 14.889 -9.540 1.00 15.42 161 VAL D O 1
ATOM 5269 N N . GLN D 1 163 ? 2.116 13.261 -10.360 1.00 15.01 162 GLN D N 1
ATOM 5270 C CA . GLN D 1 163 ? 2.970 13.256 -9.184 1.00 18.95 162 GLN D CA 1
ATOM 5271 C C . GLN D 1 163 ? 3.648 14.613 -9.039 1.00 14.79 162 GLN D C 1
ATOM 5272 O O . GLN D 1 163 ? 3.681 15.215 -7.932 1.00 14.49 162 GLN D O 1
ATOM 5278 N N . ALA D 1 164 ? 4.181 15.155 -10.127 1.00 14.59 163 ALA D N 1
ATOM 5279 C CA . ALA D 1 164 ? 4.854 16.429 -10.081 1.00 12.61 163 ALA D CA 1
ATOM 5280 C C . ALA D 1 164 ? 3.891 17.538 -9.666 1.00 12.62 163 ALA D C 1
ATOM 5281 O O . ALA D 1 164 ? 4.253 18.404 -8.836 1.00 12.65 163 ALA D O 1
ATOM 5283 N N . ALA D 1 165 ? 2.669 17.486 -10.152 1.00 12.29 164 ALA D N 1
ATOM 5284 C CA . ALA D 1 165 ? 1.671 18.507 -9.818 1.00 11.77 164 ALA D CA 1
ATOM 5285 C C . ALA D 1 165 ? 1.300 18.351 -8.365 1.00 11.53 164 ALA D C 1
ATOM 5286 O O . ALA D 1 165 ? 1.184 19.348 -7.638 1.00 13.11 164 ALA D O 1
ATOM 5288 N N . SER D 1 166 ? 1.143 17.128 -7.908 1.00 12.02 165 SER D N 1
ATOM 5289 C CA . SER D 1 166 ? 0.846 16.818 -6.475 1.00 13.58 165 SER D CA 1
ATOM 5290 C C . SER D 1 166 ? 1.927 17.371 -5.565 1.00 14.48 165 SER D C 1
ATOM 5291 O O . SER D 1 166 ? 1.626 17.952 -4.480 1.00 13.96 165 SER D O 1
ATOM 5294 N N . ARG D 1 167 ? 3.171 17.169 -5.936 1.00 13.20 166 ARG D N 1
ATOM 5295 C CA . ARG D 1 167 ? 4.308 17.625 -5.138 1.00 14.06 166 ARG D CA 1
ATOM 5296 C C . ARG D 1 167 ? 4.321 19.144 -5.085 1.00 10.59 166 ARG D C 1
ATOM 5297 O O . ARG D 1 167 ? 4.625 19.758 -4.028 1.00 12.03 166 ARG D O 1
ATOM 5301 N N . ALA D 1 168 ? 4.032 19.819 -6.182 1.00 10.81 167 ALA D N 1
ATOM 5302 C CA . ALA D 1 168 ? 4.002 21.280 -6.262 1.00 10.01 167 ALA D CA 1
ATOM 5303 C C . ALA D 1 168 ? 2.880 21.801 -5.336 1.00 12.86 167 ALA D C 1
ATOM 5304 O O . ALA D 1 168 ? 3.068 22.737 -4.594 1.00 12.21 167 ALA D O 1
ATOM 5306 N N . PHE D 1 169 ? 1.760 21.119 -5.322 1.00 11.69 168 PHE D N 1
ATOM 5307 C CA . PHE D 1 169 ? 0.669 21.461 -4.432 1.00 11.47 168 PHE D CA 1
ATOM 5308 C C . PHE D 1 169 ? 1.097 21.283 -2.994 1.00 12.11 168 PHE D C 1
ATOM 5309 O O . PHE D 1 169 ? 0.834 22.184 -2.161 1.00 14.05 168 PHE D O 1
ATOM 5317 N N . ALA D 1 170 ? 1.697 20.174 -2.656 1.00 12.69 169 ALA D N 1
ATOM 5318 C CA . ALA D 1 170 ? 2.173 19.938 -1.320 1.00 12.14 169 ALA D CA 1
ATOM 5319 C C . ALA D 1 170 ? 3.129 21.012 -0.877 1.00 14.59 169 ALA D C 1
ATOM 5320 O O . ALA D 1 170 ? 3.063 21.453 0.300 1.00 13.95 169 ALA D O 1
ATOM 5322 N N A GLU D 1 171 ? 4.035 21.414 -1.762 0.70 13.19 170 GLU D N 1
ATOM 5323 N N B GLU D 1 171 ? 4.055 21.421 -1.759 0.30 14.11 170 GLU D N 1
ATOM 5324 C CA A GLU D 1 171 ? 5.025 22.408 -1.380 0.70 14.69 170 GLU D CA 1
ATOM 5325 C CA B GLU D 1 171 ? 5.051 22.486 -1.470 0.30 15.07 170 GLU D CA 1
ATOM 5326 C C A GLU D 1 171 ? 4.310 23.702 -1.072 0.70 15.27 170 GLU D C 1
ATOM 5327 C C B GLU D 1 171 ? 4.382 23.811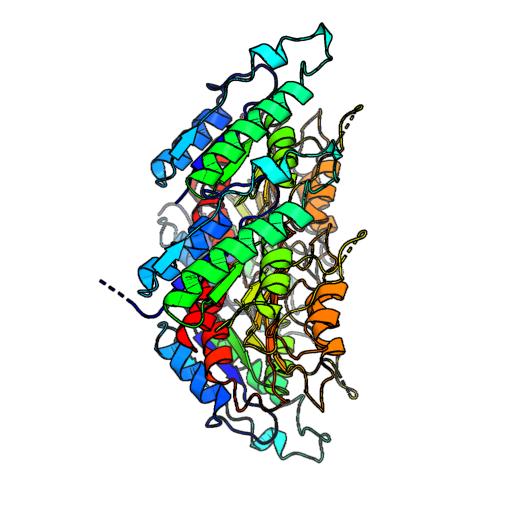 -1.159 0.30 15.11 170 GLU D C 1
ATOM 5328 O O A GLU D 1 171 ? 4.637 24.335 -0.049 0.70 15.84 170 GLU D O 1
ATOM 5329 O O B GLU D 1 171 ? 4.856 24.620 -0.334 0.30 15.51 170 GLU D O 1
ATOM 5340 N N . LEU D 1 172 ? 3.294 24.072 -1.864 1.00 14.40 171 LEU D N 1
ATOM 5341 C CA . LEU D 1 172 ? 2.504 25.269 -1.611 1.00 14.31 171 LEU D CA 1
ATOM 5342 C C . LEU D 1 172 ? 1.830 25.160 -0.239 1.00 15.49 171 LEU D C 1
ATOM 5343 O O . LEU D 1 172 ? 1.997 26.054 0.627 1.00 15.77 171 LEU D O 1
ATOM 5348 N N . LEU D 1 173 ? 1.117 24.083 0.011 1.00 13.94 172 LEU D N 1
ATOM 5349 C CA . LEU D 1 173 ? 0.375 23.958 1.281 1.00 12.27 172 LEU D CA 1
ATOM 5350 C C . LEU D 1 173 ? 1.340 24.008 2.485 1.00 15.72 172 LEU D C 1
ATOM 5351 O O . LEU D 1 173 ? 1.010 24.681 3.511 1.00 17.20 172 LEU D O 1
ATOM 5356 N N . GLN D 1 174 ? 2.492 23.341 2.369 1.00 15.63 173 GLN D N 1
ATOM 5357 C CA . GLN D 1 174 ? 3.503 23.270 3.445 1.00 18.54 173 GLN D CA 1
ATOM 5358 C C . GLN D 1 174 ? 4.154 24.605 3.736 1.00 18.02 173 GLN D C 1
ATOM 5359 O O . GLN D 1 174 ? 4.723 24.766 4.844 1.00 21.23 173 GLN D O 1
ATOM 5365 N N . SER D 1 175 ? 4.061 25.565 2.829 1.00 18.23 174 SER D N 1
ATOM 5366 C CA . SER D 1 175 ? 4.633 26.889 3.001 1.00 21.26 174 SER D CA 1
ATOM 5367 C C . SER D 1 175 ? 3.694 27.869 3.719 1.00 21.16 174 SER D C 1
ATOM 5368 O O . SER D 1 175 ? 4.156 28.908 4.238 1.00 19.69 174 SER D O 1
ATOM 5371 N N . LEU D 1 176 ? 2.401 27.539 3.780 1.00 18.89 175 LEU D N 1
ATOM 5372 C CA . LEU D 1 176 ? 1.409 28.441 4.359 1.00 19.21 175 LEU D CA 1
ATOM 5373 C C . LEU D 1 176 ? 1.371 28.231 5.864 1.00 20.87 175 LEU D C 1
ATOM 5374 O O . LEU D 1 176 ? 0.634 28.956 6.523 1.00 20.34 175 LEU D O 1
#

Foldseek 3Di:
DWQFEEEEEEAQQAFQPHLQNVLLCVLCVVLRHHYDYDGCNVQQPQCVCHPRGNLVVVLVVVLVVVQVRVVPPAYEYEYAASSLQSSFVSQVPHPHQEYEYCYAQPPPDDGRHHDLHAYAYEHECAAPPHHPVNVVVVCVVNVHHYHYDHDYRVCVVCSVVSSVSSSVVVVVD/DALEEEEEEEAQLQFQCHDQSVLLCVLRVVHGYHYDYDGCNVQQPQVVCHVRGNLVVVLVVVLVVLVVRCVVPAYAYEYAESSLQSSFVSQVVGRHQEYEYCYAQCPPDDGRHHDLHAYAYEHECAAPVHHPVSVCVVCVVNVHHYHYDHDYRVCPVCSVVSSVSSSVVSVVD/DFEEEEEEAQQQFQVHLQNVLLCVLCVVVVHHYDYDGCNVQCPQCVCHPRGNLVVVLVVVLVVLQVRVVPPAYEYEYAASSLQSSFVSQVPHPHAEYEYCYAQPPPDDGRHHPLHAYAYEHECAAPPHHPVSVVVVCVVNVHHYHYDHDYRVCVVCSVVSSVSSNVVVVVD/DLFEEEEEEAQQQFQCRDQSVLLCVLCVVVPYHYDYDGCNVQQPQCVCHPRGNLVVVLVVVLVVLVVRVCYEYEYAASSLQSSFVSQVPHPHQEYEYCYAQCPPDDGRHHDLHAYAYEHECAAPPHHVVSVVVVCVVNVHHYHYDHDYRVCPVCSVVSSVSSSVVSVVD

InterPro domains:
  IPR029058 Alpha/Beta hydrolase fold [G3DSA:3.40.50.1820] (1-175)
  IPR029058 Alpha/Beta hydrolase fold [SSF53474] (4-170)

Organism: Xanthomonas campestris pv. campestris (strain ATCC 33913 / DSM 3586 / NCPPB 528 / LMG 568 / P 25) (NCBI:txid190485)

Sequence (686 aa):
GSRGHCILAHGFESGPDALKVTALAEVAERLLGWTHERPDFTDLDARRDLGQLGDVRRGRLQRLLEEIARAATEKGPVVLAGSSLGSYIAAQVSLQVVPTRALLFLVPPTKGPLPALDAAAVPISIVHAWHDEELIPAADVIAWAQARSARRLLLVDDGHRLGAHVQAASRAFAEELLQSLGSRGHCILAHGFESGPDALKVTALAEEVAERLGWTHERPDFTDLDARRDLGQLGDVRGRLQRLLEIARAATEKGPVVLAGSSLGSYIAAQVSLQVPTRALFLVPPTKGPLLPALDAAAVPISIVHAWHDELIPAADVIAWAQQARRSARRLLLVDDGHRLGAHVQAASRAFAELLQSLRGHCILAHGFESGPDALKVTALAEVAERLGWTHERPDFTDLDARRDLGQLGDVRGRLQRLLEIARAATEKGPVVLAGSSLGSYIAAQVSLQVPTRALFLVPPTKGPLPALDAAAVPISIVHAWHDELIPAADVIAWAQARRSARRLLLVDDGHRLGAHVQQAASRAFAEELLQSLSSRGHCILAHGFESGPDALKVTALAEVAERRLGWTHERPDFTDLDARRDLGQLGDVRGRLQQRLLEIARAATEVVLAGSSSLGSYIAAQVSLQVPTRALFLVPPTKGPLPALDAAAVPISIVHAWHDELIPAADVIAWAQARSARLLLVDDGHRLGAHVQAASRAFAEELLQSL

CATH classification: 3.40.50.1820

Solvent-accessible surface area: 27245 Å² total

B-factor: mean 18.14, std 8.12, range [4.1, 57.84]